Protein AF-0000000070368243 (afdb_homodimer)

Radius of gyration: 31.68 Å; Cα contacts (8 Å, |Δi|>4): 697; chains: 2; bounding box: 62×110×111 Å

Sequence (510 aa):
MSRQFDNSIQDQSQNYDNMNSLEDIDPSLQDGFQIVYDREVPLELRTIINNQQSQEVGSLESIKVKILIKPSQNQHPGGDLSDQAIKIEFTSETDLFFFYITIINYESFKQIKEDNKLKMEYGQFLQQLIKLFNQCYKEPHNFFGIFEMEEEGRANLKLIENMEYKFLEILSLDFVACEEDLVKQNVIYRYNILKAKMLFVQSRLEDISNLIKLKNPSLLVQIQKNTLSGNFSASTMRNSANQSKYNPNNSRFLKMSRQFDNSIQDQSQNYDNMNSLEDIDPSLQDGFQIVYDREVPLELRTIINNQQSQEVGSLESIKVKILIKPSQNQHPGGDLSDQAIKIEFTSETDLFFFYITIINYESFKQIKEDNKLKMEYGQFLQQLIKLFNQCYKEPHNFFGIFEMEEEGRANLKLIENMEYKFLEILSLDFVACEEDLVKQNVIYRYNILKAKMLFVQSRLEDISNLIKLKNPSLLVQIQKNTLSGNFSASTMRNSANQSKYNPNNSRFLK

Secondary structure (DSSP, 8-state):
-HHHHHHHHHHHHHHHHHHHHHHTT-GGGGGG-EEEEEEEEEEEEEEEETTEE-SS--EEEEEEEEEEEE--S---SS--GGG-EEEEEEE-SSSTT-EEEEEE-HHHHHHHHHHHT--S-HHHHHHHHHHHHHHHHH-TTTEEEEEEE-GGGEEEEEEEEE-SSSEEEEEEEEEEEPPHHHHHHHHHHHHHHHHHHHHHHHHHHHHHHHHHHHH-HHHHHHHHHHHHTTTGGGS--------------------/-HHHHHHHHHHHHHHHHHHHHHHTT-GGGGGG-EEEEEEEEEEEEEEEETTEE-SS--EEEEEEEEEEEE--S---SS--GGG-EEEEEEE-SSSTT-EEEEEE-HHHHHHHHHHHT--S-HHHHHHHHHHHHHHHHH-TTTEEEEEEE-GGGEEEEEEEEE-SSSEEEEEEEEEEEPPHHHHHHHHHHHHHHHHHHHHHHHHHHHHHHHHHHHH-HHHHHHHHHHHHTTTGGGTT--GGGG-------------

Structure (mmCIF, N/CA/C/O backbone):
data_AF-0000000070368243-model_v1
#
loop_
_entity.id
_entity.type
_entity.pdbx_description
1 polymer 'Alpha-1,3-mannosyl-glycoprotein beta-1, 2-N-acetylglucosaminyltransferase, putative'
#
loop_
_atom_site.group_PDB
_atom_site.id
_atom_site.type_symbol
_atom_site.label_atom_id
_atom_site.label_alt_id
_atom_site.label_comp_id
_atom_site.label_asym_id
_atom_site.label_entity_id
_atom_site.label_seq_id
_atom_site.pdbx_PDB_ins_code
_atom_site.Cartn_x
_atom_site.Cartn_y
_atom_site.Cartn_z
_atom_site.occupancy
_atom_site.B_iso_or_equiv
_atom_site.auth_seq_id
_atom_site.auth_comp_id
_atom_site.auth_asym_id
_atom_site.auth_atom_id
_atom_site.pdbx_PDB_model_num
ATOM 1 N N . MET A 1 1 ? 33.281 9.906 19.453 1 25.55 1 MET A N 1
ATOM 2 C CA . MET A 1 1 ? 33.375 9.484 18.062 1 25.55 1 MET A CA 1
ATOM 3 C C . MET A 1 1 ? 33 8.023 17.891 1 25.55 1 MET A C 1
ATOM 5 O O . MET A 1 1 ? 32.562 7.605 16.812 1 25.55 1 MET A O 1
ATOM 9 N N . SER A 1 2 ? 33.312 7.27 18.906 1 34.16 2 SER A N 1
ATOM 10 C CA . SER A 1 2 ? 33.156 5.82 18.969 1 34.16 2 SER A CA 1
ATOM 11 C C . SER A 1 2 ? 31.688 5.418 19.109 1 34.16 2 SER A C 1
ATOM 13 O O . SER A 1 2 ? 31.281 4.367 18.609 1 34.16 2 SER A O 1
ATOM 15 N N . ARG A 1 3 ? 30.922 6.219 19.922 1 37.91 3 ARG A N 1
ATOM 16 C CA . ARG A 1 3 ? 29.578 5.809 20.281 1 37.91 3 ARG A CA 1
ATOM 17 C C . ARG A 1 3 ? 28.609 5.988 19.109 1 37.91 3 ARG A C 1
ATOM 19 O O . ARG A 1 3 ? 27.562 5.34 19.047 1 37.91 3 ARG A O 1
ATOM 26 N N . GLN A 1 4 ? 28.859 6.988 18.297 1 34.78 4 GLN A N 1
ATOM 27 C CA . GLN A 1 4 ? 27.969 7.227 17.156 1 34.78 4 GLN A CA 1
ATOM 28 C C . GLN A 1 4 ? 28.125 6.133 16.109 1 34.78 4 GLN A C 1
ATOM 30 O O . GLN A 1 4 ? 27.172 5.797 15.398 1 34.78 4 GLN A O 1
ATOM 35 N N . PHE A 1 5 ? 29.312 5.562 15.922 1 37.16 5 PHE A N 1
ATOM 36 C CA . PHE A 1 5 ? 29.578 4.465 15.008 1 37.16 5 PHE A CA 1
ATOM 37 C C . PHE A 1 5 ? 28.859 3.197 15.453 1 37.16 5 PHE A C 1
ATOM 39 O O . PHE A 1 5 ? 28.375 2.424 14.625 1 37.16 5 PHE A O 1
ATOM 46 N N . ASP A 1 6 ? 28.797 2.973 16.703 1 41.53 6 ASP A N 1
ATOM 47 C CA . ASP A 1 6 ? 28.172 1.78 17.281 1 41.53 6 ASP A CA 1
ATOM 48 C C . ASP A 1 6 ? 26.672 1.779 17.031 1 41.53 6 ASP A C 1
ATOM 50 O O . ASP A 1 6 ? 26.078 0.732 16.766 1 41.53 6 ASP A O 1
ATOM 54 N N . ASN A 1 7 ? 26.078 2.941 17.016 1 43.78 7 ASN A N 1
ATOM 55 C CA . ASN A 1 7 ? 24.641 3.016 16.859 1 43.78 7 ASN A CA 1
ATOM 56 C C . ASN A 1 7 ? 24.219 2.852 15.398 1 43.78 7 ASN A C 1
ATOM 58 O O . ASN A 1 7 ? 23.125 2.367 15.109 1 43.78 7 ASN A O 1
ATOM 62 N N . SER A 1 8 ? 25.141 3.195 14.477 1 41.19 8 SER A N 1
ATOM 63 C CA . SER A 1 8 ? 24.844 3.051 13.055 1 41.19 8 SER A CA 1
ATOM 64 C C . SER A 1 8 ? 24.953 1.595 12.609 1 41.19 8 SER A C 1
ATOM 66 O O . SER A 1 8 ? 24.141 1.126 11.812 1 41.19 8 SER A O 1
ATOM 68 N N . ILE A 1 9 ? 25.938 0.902 13.133 1 40.47 9 ILE A N 1
ATOM 69 C CA . ILE A 1 9 ? 26.094 -0.517 12.836 1 40.47 9 ILE A CA 1
ATOM 70 C C . ILE A 1 9 ? 24.922 -1.302 13.438 1 40.47 9 ILE A C 1
ATOM 72 O O . ILE A 1 9 ? 24.391 -2.221 12.812 1 40.47 9 ILE A O 1
ATOM 76 N N . GLN A 1 10 ? 24.609 -0.965 14.609 1 39.75 10 GLN A N 1
ATOM 77 C CA . GLN A 1 10 ? 23.484 -1.639 15.266 1 39.75 10 GLN A CA 1
ATOM 78 C C . GLN A 1 10 ? 22.188 -1.401 14.508 1 39.75 10 GLN A C 1
ATOM 80 O O . GLN A 1 10 ? 21.359 -2.314 14.375 1 39.75 10 GLN A O 1
ATOM 85 N N . ASP A 1 11 ? 22.062 -0.259 13.898 1 43.12 11 ASP A N 1
ATOM 86 C CA . ASP A 1 11 ? 20.859 0.074 13.141 1 43.12 11 ASP A CA 1
ATOM 87 C C . ASP A 1 11 ? 20.844 -0.653 11.797 1 43.12 11 ASP A C 1
ATOM 89 O O . ASP A 1 11 ? 19.781 -1.122 11.359 1 43.12 11 ASP A O 1
ATOM 93 N N . GLN A 1 12 ? 21.969 -0.802 11.25 1 40.62 12 GLN A N 1
ATOM 94 C CA . GLN A 1 12 ? 22.062 -1.525 9.984 1 40.62 12 GLN A CA 1
ATOM 95 C C . GLN A 1 12 ? 21.734 -3.004 10.172 1 40.62 12 GLN A C 1
ATOM 97 O O . GLN A 1 12 ? 21.047 -3.6 9.344 1 40.62 12 GLN A O 1
ATOM 102 N N . SER A 1 13 ? 22.438 -3.643 11.039 1 41.81 13 SER A N 1
ATOM 103 C CA . SER A 1 13 ? 22.172 -5.039 11.367 1 41.81 13 SER A CA 1
ATOM 104 C C . SER A 1 13 ? 20.703 -5.242 11.734 1 41.81 13 SER A C 1
ATOM 106 O O . SER A 1 13 ? 20.094 -6.234 11.336 1 41.81 13 SER A O 1
ATOM 108 N N . GLN A 1 14 ? 20.203 -4.391 12.375 1 42.91 14 GLN A N 1
ATOM 109 C CA . GLN A 1 14 ? 18.797 -4.465 12.766 1 42.91 14 GLN A CA 1
ATOM 110 C C . GLN A 1 14 ? 17.875 -4.324 11.562 1 42.91 14 GLN A C 1
ATOM 112 O O . GLN A 1 14 ? 16.844 -4.977 11.492 1 42.91 14 GLN A O 1
ATOM 117 N N . ASN A 1 15 ? 18.375 -3.566 10.562 1 45.41 15 ASN A N 1
ATOM 118 C CA . ASN A 1 15 ? 17.531 -3.367 9.391 1 45.41 15 ASN A CA 1
ATOM 119 C C . ASN A 1 15 ? 17.5 -4.609 8.5 1 45.41 15 ASN A C 1
ATOM 121 O O . ASN A 1 15 ? 16.453 -4.969 7.961 1 45.41 15 ASN A O 1
ATOM 125 N N . TYR A 1 16 ? 18.672 -5.168 8.18 1 43.59 16 TYR A N 1
ATOM 126 C CA . TYR A 1 16 ? 18.672 -6.414 7.418 1 43.59 16 TYR A CA 1
ATOM 127 C C . TYR A 1 16 ? 17.969 -7.523 8.18 1 43.59 16 TYR A C 1
ATOM 129 O O . TYR A 1 16 ? 17.234 -8.32 7.586 1 43.59 16 TYR A O 1
ATOM 137 N N . ASP A 1 17 ? 18.297 -7.738 9.375 1 46.88 17 ASP A N 1
ATOM 138 C CA . ASP A 1 17 ? 17.578 -8.672 10.227 1 46.88 17 ASP A CA 1
ATOM 139 C C . ASP A 1 17 ? 16.078 -8.391 10.203 1 46.88 17 ASP A C 1
ATOM 141 O O . ASP A 1 17 ? 15.266 -9.32 10.25 1 46.88 17 ASP A O 1
ATOM 145 N N . ASN A 1 18 ? 15.773 -7.199 9.961 1 50.97 18 ASN A N 1
ATOM 146 C CA . ASN A 1 18 ? 14.375 -6.801 9.898 1 50.97 18 ASN A CA 1
ATOM 147 C C . ASN A 1 18 ? 13.727 -7.246 8.586 1 50.97 18 ASN A C 1
ATOM 149 O O . ASN A 1 18 ? 12.562 -7.66 8.57 1 50.97 18 ASN A O 1
ATOM 153 N N . MET A 1 19 ? 14.469 -7.16 7.477 1 51.19 19 MET A N 1
ATOM 154 C CA . MET A 1 19 ? 13.898 -7.648 6.227 1 51.19 19 MET A CA 1
ATOM 155 C C . MET A 1 19 ? 13.594 -9.141 6.312 1 51.19 19 MET A C 1
ATOM 157 O O . MET A 1 19 ? 12.523 -9.586 5.895 1 51.19 19 MET A O 1
ATOM 161 N N . ASN A 1 20 ? 14.688 -9.977 6.641 1 54.44 20 ASN A N 1
ATOM 162 C CA . ASN A 1 20 ? 14.453 -11.414 6.793 1 54.44 20 ASN A CA 1
ATOM 163 C C . ASN A 1 20 ? 13.289 -11.688 7.738 1 54.44 20 ASN A C 1
ATOM 165 O O . ASN A 1 20 ? 12.492 -12.594 7.496 1 54.44 20 ASN A O 1
ATOM 169 N N . SER A 1 21 ? 13.18 -10.82 8.758 1 60.41 21 SER A N 1
ATOM 170 C CA . SER A 1 21 ? 12.102 -10.984 9.734 1 60.41 21 SER A CA 1
ATOM 171 C C . SER A 1 21 ? 10.75 -10.617 9.133 1 60.41 21 SER A C 1
ATOM 173 O O . SER A 1 21 ? 9.734 -11.234 9.461 1 60.41 21 SER A O 1
ATOM 175 N N . LEU A 1 22 ? 10.82 -9.812 8.141 1 62.97 22 LEU A N 1
ATOM 176 C CA . LEU A 1 22 ? 9.555 -9.383 7.566 1 62.97 22 LEU A CA 1
ATOM 177 C C . LEU A 1 22 ? 8.977 -10.453 6.648 1 62.97 22 LEU A C 1
ATOM 179 O O . LEU A 1 22 ? 7.758 -10.578 6.527 1 62.97 22 LEU A O 1
ATOM 183 N N . GLU A 1 23 ? 9.836 -11.266 6.086 1 66.06 23 GLU A N 1
ATOM 184 C CA . GLU A 1 23 ? 9.336 -12.344 5.238 1 66.06 23 GLU A CA 1
ATOM 185 C C . GLU A 1 23 ? 8.57 -13.383 6.059 1 66.06 23 GLU A C 1
ATOM 187 O O . GLU A 1 23 ? 7.652 -14.031 5.551 1 66.06 23 GLU A O 1
ATOM 192 N N . ASP A 1 24 ? 8.984 -13.391 7.301 1 68.06 24 ASP A N 1
ATOM 193 C CA . ASP A 1 24 ? 8.312 -14.344 8.172 1 68.06 24 ASP A CA 1
ATOM 194 C C . ASP A 1 24 ? 6.898 -13.891 8.516 1 68.06 24 ASP A C 1
ATOM 196 O O . ASP A 1 24 ? 6.07 -14.688 8.953 1 68.06 24 ASP A O 1
ATOM 200 N N . ILE A 1 25 ? 6.598 -12.664 8.086 1 82.31 25 ILE A N 1
ATOM 201 C CA . ILE A 1 25 ? 5.289 -12.117 8.43 1 82.31 25 ILE A CA 1
ATOM 202 C C . ILE A 1 25 ? 4.402 -12.078 7.184 1 82.31 25 ILE A C 1
ATOM 204 O O . ILE A 1 25 ? 3.328 -11.469 7.199 1 82.31 25 ILE A O 1
ATOM 208 N N . ASP A 1 26 ? 4.832 -12.852 6.172 1 91.31 26 ASP A N 1
ATOM 209 C CA . ASP A 1 26 ? 4.016 -12.953 4.969 1 91.31 26 ASP A CA 1
ATOM 210 C C . ASP A 1 26 ? 2.66 -13.586 5.273 1 91.31 26 ASP A C 1
ATOM 212 O O . ASP A 1 26 ? 2.596 -14.734 5.723 1 91.31 26 ASP A O 1
ATOM 216 N N . PRO A 1 27 ? 1.643 -12.828 5.016 1 93.12 27 PRO A N 1
ATOM 217 C CA . PRO A 1 27 ? 0.315 -13.367 5.324 1 93.12 27 PRO A CA 1
ATOM 218 C C . PRO A 1 27 ? 0.01 -14.656 4.566 1 93.12 27 PRO A C 1
ATOM 220 O O . PRO A 1 27 ? -0.815 -15.461 5.008 1 93.12 27 PRO A O 1
ATOM 223 N N . SER A 1 28 ? 0.644 -14.898 3.451 1 93.81 28 SER A N 1
ATOM 224 C CA . SER A 1 28 ? 0.42 -16.094 2.637 1 93.81 28 SER A CA 1
ATOM 225 C C . SER A 1 28 ? 0.83 -17.344 3.383 1 93.81 28 SER A C 1
ATOM 227 O O . SER A 1 28 ? 0.394 -18.453 3.035 1 93.81 28 SER A O 1
ATOM 229 N N . LEU A 1 29 ? 1.675 -17.234 4.371 1 93.38 29 LEU A N 1
ATOM 230 C CA . LEU A 1 29 ? 2.236 -18.375 5.074 1 93.38 29 LEU A CA 1
ATOM 231 C C . LEU A 1 29 ? 1.359 -18.766 6.258 1 93.38 29 LEU A C 1
ATOM 233 O O . LEU A 1 29 ? 1.618 -19.781 6.918 1 93.38 29 LEU A O 1
ATOM 237 N N . GLN A 1 30 ? 0.337 -17.969 6.41 1 87.62 30 GLN A N 1
ATOM 238 C CA . GLN A 1 30 ? -0.559 -18.266 7.527 1 87.62 30 GLN A CA 1
ATOM 239 C C . GLN A 1 30 ? -1.17 -19.656 7.391 1 87.62 30 GLN A C 1
ATOM 241 O O . GLN A 1 30 ? -1.283 -20.188 6.281 1 87.62 30 GLN A O 1
ATOM 246 N N . ASP A 1 31 ? -1.49 -20.344 8.43 1 86.62 31 ASP A N 1
ATOM 247 C CA . ASP A 1 31 ? -2.178 -21.625 8.492 1 86.62 31 ASP A CA 1
ATOM 248 C C . ASP A 1 31 ? -1.268 -22.766 8.031 1 86.62 31 ASP A C 1
ATOM 250 O O . ASP A 1 31 ? -1.739 -23.766 7.488 1 86.62 31 ASP A O 1
ATOM 254 N N . GLY A 1 32 ? 0.027 -22.562 8.008 1 87.69 32 GLY A N 1
ATOM 255 C CA . GLY A 1 32 ? 0.972 -23.656 7.773 1 87.69 32 GLY A CA 1
ATOM 256 C C . GLY A 1 32 ? 1.366 -23.781 6.312 1 87.69 32 GLY A C 1
ATOM 257 O O . GLY A 1 32 ? 2.023 -24.766 5.934 1 87.69 32 GLY A O 1
ATOM 258 N N . PHE A 1 33 ? 1.016 -22.875 5.504 1 93.25 33 PHE A N 1
ATOM 259 C CA . PHE A 1 33 ? 1.385 -22.922 4.094 1 93.25 33 PHE A CA 1
ATOM 260 C C . PHE A 1 33 ? 2.859 -22.594 3.906 1 93.25 33 PHE A C 1
ATOM 262 O O . PHE A 1 33 ? 3.418 -21.781 4.656 1 93.25 33 PHE A O 1
ATOM 269 N N . GLN A 1 34 ? 3.424 -23.281 2.945 1 94.12 34 GLN A N 1
ATOM 270 C CA . GLN A 1 34 ? 4.801 -23.016 2.541 1 94.12 34 GLN A CA 1
ATOM 271 C C . GLN A 1 34 ? 4.879 -22.656 1.057 1 94.12 34 GLN A C 1
ATOM 273 O O . GLN A 1 34 ? 4.227 -23.297 0.228 1 94.12 34 GLN A O 1
ATOM 278 N N . ILE A 1 35 ? 5.664 -21.719 0.804 1 96.44 35 ILE A N 1
ATOM 279 C CA . ILE A 1 35 ? 5.797 -21.281 -0.583 1 96.44 35 ILE A CA 1
ATOM 280 C C . ILE A 1 35 ? 6.715 -22.25 -1.338 1 96.44 35 ILE A C 1
ATOM 282 O O . ILE A 1 35 ? 7.828 -22.531 -0.891 1 96.44 35 ILE A O 1
ATOM 286 N N . VAL A 1 36 ? 6.266 -22.688 -2.5 1 97.06 36 VAL A N 1
ATOM 287 C CA . VAL A 1 36 ? 7.09 -23.609 -3.273 1 97.06 36 VAL A CA 1
ATOM 288 C C . VAL A 1 36 ? 7.363 -23.016 -4.656 1 97.06 36 VAL A C 1
ATOM 290 O O . VAL A 1 36 ? 8.188 -23.547 -5.41 1 97.06 36 VAL A O 1
ATOM 293 N N . TYR A 1 37 ? 6.668 -22.031 -5.004 1 98.06 37 TYR A N 1
ATOM 294 C CA . TYR A 1 37 ? 6.828 -21.312 -6.266 1 98.06 37 TYR A CA 1
ATOM 295 C C . TYR A 1 37 ? 6.516 -19.828 -6.094 1 98.06 37 TYR A C 1
ATOM 297 O O . TYR A 1 37 ? 5.555 -19.469 -5.406 1 98.06 37 TYR A O 1
ATOM 305 N N . ASP A 1 38 ? 7.293 -18.891 -6.582 1 97.62 38 ASP A N 1
ATOM 306 C CA . ASP A 1 38 ? 7.133 -17.453 -6.434 1 97.62 38 ASP A CA 1
ATOM 307 C C . ASP A 1 38 ? 7.805 -16.703 -7.586 1 97.62 38 ASP A C 1
ATOM 309 O O . ASP A 1 38 ? 9.008 -16.453 -7.555 1 97.62 38 ASP A O 1
ATOM 313 N N . ARG A 1 39 ? 6.957 -16.359 -8.633 1 97.5 39 ARG A N 1
ATOM 314 C CA . ARG A 1 39 ? 7.508 -15.695 -9.812 1 97.5 39 ARG A CA 1
ATOM 315 C C . ARG A 1 39 ? 6.461 -14.805 -10.477 1 97.5 39 ARG A C 1
ATOM 317 O O . ARG A 1 39 ? 5.262 -15.055 -10.352 1 97.5 39 ARG A O 1
ATOM 324 N N . GLU A 1 40 ? 6.996 -13.836 -11.148 1 97.69 40 GLU A N 1
ATOM 325 C CA . GLU A 1 40 ? 6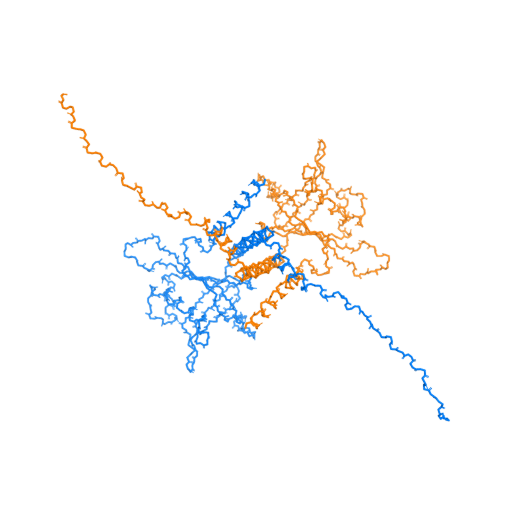.125 -13.055 -12.023 1 97.69 40 GLU A CA 1
ATOM 326 C C . GLU A 1 40 ? 5.91 -13.766 -13.359 1 97.69 40 GLU A C 1
ATOM 328 O O . GLU A 1 40 ? 6.871 -14.188 -14.008 1 97.69 40 GLU A O 1
ATOM 333 N N . VAL A 1 41 ? 4.699 -13.922 -13.766 1 98.38 41 VAL A N 1
ATOM 334 C CA . VAL A 1 41 ? 4.336 -14.602 -15.008 1 98.38 41 VAL A CA 1
ATOM 335 C C . VAL A 1 41 ? 3.445 -13.688 -15.844 1 98.38 41 VAL A C 1
ATOM 337 O O . VAL A 1 41 ? 2.508 -13.078 -15.328 1 98.38 41 VAL A O 1
ATOM 340 N N . PRO A 1 42 ? 3.762 -13.555 -17.141 1 97.75 42 PRO A N 1
ATOM 341 C CA . PRO A 1 42 ? 2.863 -12.773 -18 1 97.75 42 PRO A CA 1
ATOM 342 C C . PRO A 1 42 ? 1.524 -13.461 -18.234 1 97.75 42 PRO A C 1
ATOM 344 O O . PRO A 1 42 ? 1.49 -14.633 -18.625 1 97.75 42 PRO A O 1
ATOM 347 N N . LEU A 1 43 ? 0.438 -12.789 -17.969 1 97.94 43 LEU A N 1
ATOM 348 C CA . LEU A 1 43 ? -0.913 -13.281 -18.219 1 97.94 43 LEU A CA 1
ATOM 349 C C . LEU A 1 43 ? -1.742 -12.234 -18.953 1 97.94 43 LEU A C 1
ATOM 351 O O . LEU A 1 43 ? -1.6 -11.039 -18.719 1 97.94 43 LEU A O 1
ATOM 355 N N . GLU A 1 44 ? -2.529 -12.734 -19.828 1 96.69 44 GLU A N 1
ATOM 356 C CA . GLU A 1 44 ? -3.52 -11.852 -20.453 1 96.69 44 GLU A CA 1
ATOM 357 C C . GLU A 1 44 ? -4.766 -11.727 -19.578 1 96.69 44 GLU A C 1
ATOM 359 O O . GLU A 1 44 ? -5.453 -12.719 -19.312 1 96.69 44 GLU A O 1
ATOM 364 N N . LEU A 1 45 ? -5.051 -10.523 -19.172 1 96.56 45 LEU A N 1
ATOM 365 C CA . LEU A 1 45 ? -6.219 -10.281 -18.344 1 96.56 45 LEU A CA 1
ATOM 366 C C . LEU A 1 45 ? -7.406 -9.828 -19.188 1 96.56 45 LEU A C 1
ATOM 368 O O . LEU A 1 45 ? -7.266 -8.953 -20.031 1 96.56 45 LEU A O 1
ATOM 372 N N . ARG A 1 46 ? -8.516 -10.453 -18.922 1 94.5 46 ARG A N 1
ATOM 373 C CA . ARG A 1 46 ? -9.766 -10.102 -19.594 1 94.5 46 ARG A CA 1
ATOM 374 C C . ARG A 1 46 ? -10.891 -9.898 -18.594 1 94.5 46 ARG A C 1
ATOM 376 O O . ARG A 1 46 ? -10.984 -10.625 -17.594 1 94.5 46 ARG A O 1
ATOM 383 N N . THR A 1 47 ? -11.664 -8.852 -18.859 1 91.31 47 THR A N 1
ATOM 384 C CA . THR A 1 47 ? -12.836 -8.625 -18.016 1 91.31 47 THR A CA 1
ATOM 385 C C . THR A 1 47 ? -14.109 -9.07 -18.734 1 91.31 47 THR A C 1
ATOM 387 O O . THR A 1 47 ? -14.328 -8.727 -19.891 1 91.31 47 THR A O 1
ATOM 390 N N . ILE A 1 48 ? -14.828 -9.867 -18.047 1 84.69 48 ILE A N 1
ATOM 391 C CA . ILE A 1 48 ? -16.078 -10.359 -18.609 1 84.69 48 ILE A CA 1
ATOM 392 C C . ILE A 1 48 ? -17.266 -9.656 -17.938 1 84.69 48 ILE A C 1
ATOM 394 O O . ILE A 1 48 ? -17.422 -9.719 -16.719 1 84.69 48 ILE A O 1
ATOM 398 N N . ILE A 1 49 ? -17.906 -8.867 -18.719 1 76.88 49 ILE A N 1
ATOM 399 C CA . ILE A 1 49 ? -19.094 -8.18 -18.203 1 76.88 49 ILE A CA 1
ATOM 400 C C . ILE A 1 49 ? -20.344 -8.82 -18.797 1 76.88 49 ILE A C 1
ATOM 402 O O . ILE A 1 49 ? -20.469 -8.961 -20.016 1 76.88 49 ILE A O 1
ATOM 406 N N . ASN A 1 50 ? -21.297 -9.07 -17.953 1 73 50 ASN A N 1
ATOM 407 C CA . ASN A 1 50 ? -22.562 -9.664 -18.359 1 73 50 ASN A CA 1
ATOM 408 C C . ASN A 1 50 ? -22.344 -10.883 -19.266 1 73 50 ASN A C 1
ATOM 410 O O . ASN A 1 50 ? -22.969 -10.992 -20.312 1 73 50 ASN A O 1
ATOM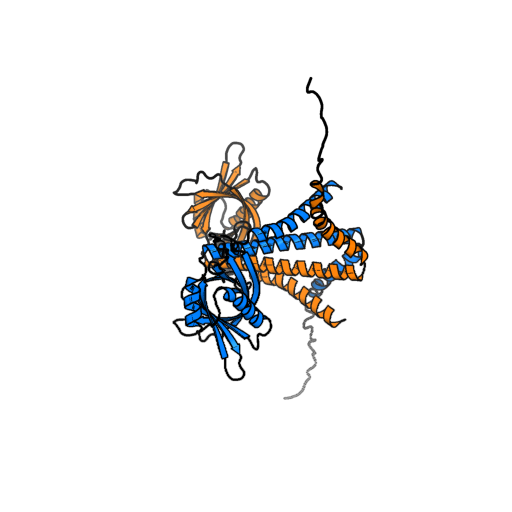 414 N N . ASN A 1 51 ? -21.484 -11.664 -18.875 1 68.31 51 ASN A N 1
ATOM 415 C CA . ASN A 1 51 ? -21.156 -12.93 -19.531 1 68.31 51 ASN A CA 1
ATOM 416 C C . ASN A 1 51 ? -20.594 -12.703 -20.938 1 68.31 51 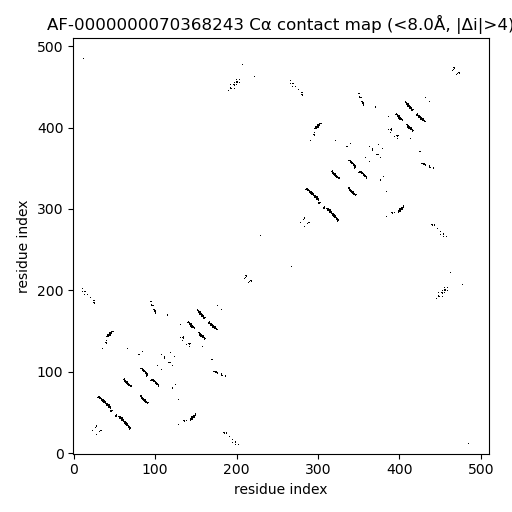ASN A C 1
ATOM 418 O O . ASN A 1 51 ? -20.641 -13.602 -21.781 1 68.31 51 ASN A O 1
ATOM 422 N N . GLN A 1 52 ? -20.5 -11.484 -21.25 1 68.31 52 GLN A N 1
ATOM 423 C CA . GLN A 1 52 ? -19.859 -11.148 -22.516 1 68.31 52 GLN A CA 1
ATOM 424 C C . GLN A 1 52 ? -18.484 -10.531 -22.281 1 68.31 52 GLN A C 1
ATOM 426 O O . GLN A 1 52 ? -18.281 -9.773 -21.328 1 68.31 52 GLN A O 1
ATOM 431 N N . GLN A 1 53 ? -17.594 -11.234 -22.984 1 64.88 53 GLN A N 1
ATOM 432 C CA . GLN A 1 53 ? -16.266 -10.641 -22.906 1 64.88 53 GLN A CA 1
ATOM 433 C C . GLN A 1 53 ? -16.297 -9.164 -23.297 1 64.88 53 GLN A C 1
ATOM 435 O O . GLN A 1 53 ? -16.938 -8.789 -24.281 1 64.88 53 GLN A O 1
ATOM 440 N N . SER A 1 54 ? -15.844 -8.375 -22.281 1 61.81 54 SER A N 1
ATOM 441 C CA . SER A 1 54 ? -15.82 -6.945 -22.594 1 61.81 54 SER A CA 1
ATOM 442 C C . SER A 1 54 ? -15.023 -6.668 -23.859 1 61.81 54 SER A C 1
ATOM 444 O O . SER A 1 54 ? -14.094 -7.398 -24.188 1 61.81 54 SER A O 1
ATOM 446 N N . GLN A 1 55 ? -15.586 -5.969 -24.812 1 56.06 55 GLN A N 1
ATOM 447 C CA . GLN A 1 55 ? -14.945 -5.539 -26.047 1 56.06 55 GLN A CA 1
ATOM 448 C C . GLN A 1 55 ? -13.523 -5.051 -25.797 1 56.06 55 GLN A C 1
ATOM 450 O O . GLN A 1 55 ? -12.742 -4.867 -26.719 1 56.06 55 GLN A O 1
ATOM 455 N N . GLU A 1 56 ? -13.234 -4.922 -24.5 1 59.66 56 GLU A N 1
ATOM 456 C CA . GLU A 1 56 ? -11.914 -4.367 -24.234 1 59.66 56 GLU A CA 1
ATOM 457 C C . GLU A 1 56 ? -10.828 -5.422 -24.438 1 59.66 56 GLU A C 1
ATOM 459 O O . GLU A 1 56 ? -11 -6.578 -24.047 1 59.66 56 GLU A O 1
ATOM 464 N N . VAL A 1 57 ? -9.953 -5.191 -25.328 1 66.19 57 VAL A N 1
ATOM 465 C CA . VAL A 1 57 ? -8.766 -5.98 -25.641 1 66.19 57 VAL A CA 1
ATOM 466 C C . VAL A 1 57 ? -8.047 -6.363 -24.344 1 66.19 57 VAL A C 1
ATOM 468 O O . VAL A 1 57 ? -7.926 -5.547 -23.438 1 66.19 57 VAL A O 1
ATOM 471 N N . GLY A 1 58 ? -7.914 -7.629 -24.078 1 82.81 58 GLY A N 1
ATOM 472 C CA . GLY A 1 58 ? -7.117 -8.109 -22.953 1 82.81 58 GLY A CA 1
ATOM 473 C C . GLY A 1 58 ? -5.797 -7.379 -22.812 1 82.81 58 GLY A C 1
ATOM 474 O O . GLY A 1 58 ? -5.316 -6.75 -23.75 1 82.81 58 GLY A O 1
ATOM 475 N N . SER A 1 59 ? -5.398 -7.188 -21.609 1 90.62 59 SER A N 1
ATOM 476 C CA . SER A 1 59 ? -4.105 -6.566 -21.328 1 90.62 59 SER A CA 1
ATOM 477 C C . SER A 1 59 ? -3.105 -7.59 -20.797 1 90.62 59 SER A C 1
ATOM 479 O O . SER A 1 59 ? -3.439 -8.406 -19.938 1 90.62 59 SER A O 1
ATOM 481 N N . LEU A 1 60 ? -1.969 -7.629 -21.516 1 94.62 60 LEU A N 1
ATOM 482 C CA . LEU A 1 60 ? -0.884 -8.453 -21 1 94.62 60 LEU A CA 1
ATOM 483 C C . LEU A 1 60 ? -0.246 -7.82 -19.781 1 94.62 60 LEU A C 1
ATOM 485 O O . LEU A 1 60 ? 0.219 -6.68 -19.828 1 94.62 60 LEU A O 1
ATOM 489 N N . GLU A 1 61 ? -0.298 -8.547 -18.656 1 96.06 61 GLU A N 1
ATOM 490 C CA . GLU A 1 61 ? 0.216 -8.023 -17.391 1 96.06 61 GLU A CA 1
ATOM 491 C C . GLU A 1 61 ? 1.175 -9.016 -16.734 1 96.06 61 GLU A C 1
ATOM 493 O O . GLU A 1 61 ? 1.036 -10.227 -16.906 1 96.06 61 GLU A O 1
ATOM 498 N N . SER A 1 62 ? 2.148 -8.445 -16.094 1 97.25 62 SER A N 1
ATOM 499 C CA . SER A 1 62 ? 3.008 -9.266 -15.242 1 97.25 62 SER A CA 1
ATOM 500 C C . SER A 1 62 ? 2.354 -9.547 -13.898 1 97.25 62 SER A C 1
ATOM 502 O O . SER A 1 62 ? 2.154 -8.633 -13.094 1 97.25 62 SER A O 1
ATOM 504 N N . ILE A 1 63 ? 2.014 -10.781 -13.625 1 98.38 63 ILE A N 1
ATOM 505 C CA . ILE A 1 63 ? 1.312 -11.18 -12.406 1 98.38 63 ILE A CA 1
ATOM 506 C C . ILE A 1 63 ? 2.248 -11.984 -11.508 1 98.38 63 ILE A C 1
ATOM 508 O O . ILE A 1 63 ? 2.951 -12.883 -11.977 1 98.38 63 ILE A O 1
ATOM 512 N N . LYS A 1 64 ? 2.295 -11.633 -10.211 1 98.44 64 LYS A N 1
ATOM 513 C CA . LYS A 1 64 ? 3.016 -12.445 -9.234 1 98.44 64 LYS A CA 1
ATOM 514 C C . LYS A 1 64 ? 2.236 -13.711 -8.891 1 98.44 64 LYS A C 1
ATOM 516 O O . LYS A 1 64 ? 1.125 -13.641 -8.367 1 98.44 64 LYS A O 1
ATOM 521 N N . VAL A 1 65 ? 2.818 -14.828 -9.219 1 98.75 65 VAL A N 1
ATOM 522 C CA . VAL A 1 65 ? 2.213 -16.125 -8.953 1 98.75 65 VAL A CA 1
ATOM 523 C C . VAL A 1 65 ? 2.939 -16.812 -7.801 1 98.75 65 VAL A C 1
ATOM 525 O O . VAL A 1 65 ? 4.141 -17.078 -7.887 1 98.75 65 VAL A O 1
ATOM 528 N N . LYS A 1 66 ? 2.164 -17.047 -6.715 1 98.38 66 LYS A N 1
ATOM 529 C CA . LYS A 1 66 ? 2.682 -17.859 -5.621 1 98.38 66 LYS A CA 1
ATOM 530 C C . LYS A 1 66 ? 1.927 -19.188 -5.516 1 98.38 66 LYS A C 1
ATOM 532 O O . LYS A 1 66 ? 0.696 -19.203 -5.574 1 98.38 66 LYS A O 1
ATOM 537 N N . ILE A 1 67 ? 2.664 -20.25 -5.492 1 98.62 67 ILE A N 1
ATOM 538 C CA . ILE A 1 67 ? 2.08 -21.547 -5.184 1 98.62 67 ILE A CA 1
ATOM 539 C C . ILE A 1 67 ? 2.545 -22 -3.801 1 98.62 67 ILE A C 1
ATOM 541 O O . ILE A 1 67 ? 3.744 -22.016 -3.516 1 98.62 67 ILE A O 1
ATOM 545 N N . LEU A 1 68 ? 1.603 -22.297 -2.955 1 97.56 68 LEU A N 1
ATOM 546 C CA . LEU A 1 68 ? 1.876 -22.719 -1.581 1 97.56 68 LEU A CA 1
ATOM 547 C C . LEU A 1 68 ? 1.274 -24.078 -1.294 1 97.56 68 LEU A C 1
ATOM 549 O O . LEU A 1 68 ? 0.278 -24.469 -1.908 1 97.56 68 LEU A O 1
ATOM 553 N N . ILE A 1 69 ? 1.891 -24.781 -0.377 1 96.38 69 ILE A N 1
ATOM 554 C CA . ILE A 1 69 ? 1.381 -26.094 0.014 1 96.38 69 ILE A CA 1
ATOM 555 C C . ILE A 1 69 ? 1.249 -26.172 1.534 1 96.38 69 ILE A C 1
ATOM 557 O O . ILE A 1 69 ? 1.983 -25.484 2.26 1 96.38 69 ILE A O 1
ATOM 561 N N . LYS A 1 70 ? 0.21 -26.812 1.974 1 92.94 70 LYS A N 1
ATOM 562 C CA . LYS A 1 70 ? 0.013 -27.125 3.387 1 92.94 70 LYS A CA 1
ATOM 563 C C . LYS A 1 70 ? 0.03 -28.641 3.627 1 92.94 70 LYS A C 1
ATOM 565 O O . LYS A 1 70 ? -0.789 -29.375 3.068 1 92.94 70 LYS A O 1
ATOM 570 N N . PRO A 1 71 ? 1.068 -29.078 4.418 1 81 71 PRO A N 1
ATOM 571 C CA . PRO A 1 71 ? 1.138 -30.516 4.699 1 81 71 PRO A CA 1
ATOM 572 C C . PRO A 1 71 ? -0.04 -31 5.535 1 81 71 PRO A C 1
ATOM 574 O O . PRO A 1 71 ? -0.618 -30.234 6.309 1 81 71 PRO A O 1
ATOM 577 N N . SER A 1 72 ? -0.618 -32.125 5.227 1 72.81 72 SER A N 1
ATOM 578 C CA . SER A 1 72 ? -1.724 -32.719 5.973 1 72.81 72 SER A CA 1
ATOM 579 C C . SER A 1 72 ? -1.333 -33 7.422 1 72.81 72 SER A C 1
ATOM 581 O O . SER A 1 72 ? -0.181 -33.312 7.707 1 72.81 72 SER A O 1
ATOM 583 N N . GLN A 1 73 ? -2.074 -32.438 8.391 1 61.94 73 GLN A N 1
ATOM 584 C CA . GLN A 1 73 ? -1.835 -32.75 9.797 1 61.94 73 GLN A CA 1
ATOM 585 C C . GLN A 1 73 ? -1.811 -34.25 10.039 1 61.94 73 GLN A C 1
ATOM 587 O O . GLN A 1 73 ? -1.123 -34.719 10.945 1 61.94 73 GLN A O 1
ATOM 592 N N . ASN A 1 74 ? -2.68 -34.969 9.516 1 56.22 74 ASN A N 1
ATOM 593 C CA . ASN A 1 74 ? -2.801 -36.375 9.828 1 56.22 74 ASN A CA 1
ATOM 594 C C . ASN A 1 74 ? -1.808 -37.219 9.031 1 56.22 74 ASN A C 1
ATOM 596 O O . ASN A 1 74 ? -2.023 -37.469 7.848 1 56.22 74 ASN A O 1
ATOM 600 N N . GLN A 1 75 ? -0.508 -37.031 9.383 1 50.03 75 GLN A N 1
ATOM 601 C CA . GLN A 1 75 ? 0.543 -37.844 8.773 1 50.03 75 GLN A CA 1
ATOM 602 C C . GLN A 1 75 ? 0.208 -39.312 8.844 1 50.03 75 GLN A C 1
ATOM 604 O O . GLN A 1 75 ? 0.406 -39.969 9.883 1 50.03 75 GLN A O 1
ATOM 609 N N . HIS A 1 76 ? -0.867 -39.844 8.484 1 46.97 76 HIS A N 1
ATOM 610 C CA . HIS A 1 76 ? -0.72 -41.312 8.445 1 46.97 76 HIS A CA 1
ATOM 611 C C . HIS A 1 76 ? 0.553 -41.719 7.711 1 46.97 76 HIS A C 1
ATOM 613 O O . HIS A 1 76 ? 1.018 -41 6.824 1 46.97 76 HIS A O 1
ATOM 619 N N . PRO A 1 77 ? 1.473 -42.562 8.312 1 47.16 77 PRO A N 1
ATOM 620 C CA . PRO A 1 77 ? 2.768 -43 7.797 1 47.16 77 PRO A CA 1
ATOM 621 C C . PRO A 1 77 ? 2.83 -43 6.273 1 47.16 77 PRO A C 1
ATOM 623 O O . PRO A 1 77 ? 3.92 -43 5.695 1 47.16 77 PRO A O 1
ATOM 626 N N . GLY A 1 78 ? 1.913 -43.75 5.574 1 45.31 78 GLY A N 1
ATOM 627 C CA . GLY A 1 78 ? 1.946 -43.812 4.121 1 45.31 78 GLY A CA 1
ATOM 628 C C . GLY A 1 78 ? 1.703 -42.469 3.463 1 45.31 78 GLY A C 1
ATOM 629 O O . GLY A 1 78 ? 0.592 -41.938 3.514 1 45.31 78 GLY A O 1
ATOM 630 N N . GLY A 1 79 ? 2.506 -41.438 3.566 1 48.34 79 GLY A N 1
ATOM 631 C CA . GLY A 1 79 ? 2.717 -40.031 3.154 1 48.34 79 GLY A CA 1
ATOM 632 C C . GLY A 1 79 ? 1.824 -39.625 2 1 48.34 79 GLY A C 1
ATOM 633 O O . GLY A 1 79 ? 2.281 -39.531 0.859 1 48.34 79 GLY A O 1
ATOM 634 N N . ASP A 1 80 ? 0.651 -40.062 1.948 1 50.66 80 ASP A N 1
ATOM 635 C CA . ASP A 1 80 ? -0.123 -39.875 0.724 1 50.66 80 ASP A CA 1
ATOM 636 C C . ASP A 1 80 ? -0.274 -38.375 0.385 1 50.66 80 ASP A C 1
ATOM 638 O O . ASP A 1 80 ? -0.753 -37.594 1.207 1 50.66 80 ASP A O 1
ATOM 642 N N . LEU A 1 81 ? 0.659 -37.781 -0.346 1 56.69 81 LEU A N 1
ATOM 643 C CA . LEU A 1 81 ? 0.562 -36.531 -1.071 1 56.69 81 LEU A CA 1
ATOM 644 C C . LEU A 1 81 ? -0.895 -36.156 -1.33 1 56.69 81 LEU A C 1
ATOM 646 O O . LEU A 1 81 ? -1.19 -35.031 -1.755 1 56.69 81 LEU A O 1
ATOM 650 N N . SER A 1 82 ? -1.768 -37.219 -0.951 1 59.72 82 SER A N 1
ATOM 651 C CA . SER A 1 82 ? -3.191 -37.094 -1.246 1 59.72 82 SER A CA 1
ATOM 652 C C . SER A 1 82 ? -3.854 -36.062 -0.337 1 59.72 82 SER A C 1
ATOM 654 O O . SER A 1 82 ? -4.949 -35.594 -0.631 1 59.72 82 SER A O 1
ATOM 656 N N . ASP A 1 83 ? -3.078 -35.594 0.708 1 70.31 83 ASP A N 1
ATOM 657 C CA . ASP A 1 83 ? -3.822 -34.75 1.622 1 70.31 83 ASP A CA 1
ATOM 658 C C . ASP A 1 83 ? -3.252 -33.344 1.634 1 70.31 83 ASP A C 1
ATOM 660 O O . ASP A 1 83 ? -3.635 -32.5 2.467 1 70.31 83 ASP A O 1
ATOM 664 N N . GLN A 1 84 ? -2.416 -33.125 0.743 1 87.81 84 GLN A N 1
ATOM 665 C CA . GLN A 1 84 ? -1.811 -31.797 0.724 1 87.81 84 GLN A CA 1
ATOM 666 C C . GLN A 1 84 ? -2.678 -30.812 -0.049 1 87.81 84 GLN A C 1
ATOM 668 O O . GLN A 1 84 ? -3.186 -31.141 -1.126 1 87.81 84 GLN A O 1
ATOM 673 N N . ALA A 1 85 ? -2.969 -29.672 0.63 1 93.88 85 ALA A N 1
ATOM 674 C CA . ALA A 1 85 ? -3.695 -28.625 -0.077 1 93.88 85 ALA A CA 1
ATOM 675 C C . ALA A 1 85 ? -2.738 -27.719 -0.855 1 93.88 85 ALA A C 1
ATOM 677 O O . ALA A 1 85 ? -1.644 -27.406 -0.38 1 93.88 85 ALA A O 1
ATOM 678 N N . ILE A 1 86 ? -3.082 -27.406 -2.074 1 96.81 86 ILE A N 1
ATOM 679 C CA . ILE A 1 86 ? -2.33 -26.484 -2.918 1 96.81 86 ILE A CA 1
ATOM 680 C C . ILE A 1 86 ? -3.062 -25.141 -3 1 96.81 86 ILE A C 1
ATOM 682 O O . ILE A 1 86 ? -4.258 -25.109 -3.297 1 96.81 86 ILE A O 1
ATOM 686 N N . LYS A 1 87 ? -2.373 -24.078 -2.668 1 97.75 87 LYS A N 1
ATOM 687 C CA . LYS A 1 87 ? -2.92 -22.734 -2.793 1 97.75 87 LYS A CA 1
ATOM 688 C C . LYS A 1 87 ? -2.156 -21.922 -3.838 1 97.75 87 LYS A C 1
ATOM 690 O O . LYS A 1 87 ? -0.923 -21.906 -3.834 1 97.75 87 LYS A O 1
ATOM 695 N N . ILE A 1 88 ? -2.867 -21.312 -4.758 1 98.75 88 ILE A N 1
ATOM 696 C CA . ILE A 1 88 ? -2.266 -20.438 -5.746 1 98.75 88 ILE A CA 1
ATOM 697 C C . ILE A 1 88 ? -2.738 -19 -5.508 1 98.75 88 ILE A C 1
ATOM 699 O O . ILE A 1 88 ? -3.938 -18.75 -5.363 1 98.75 88 ILE A O 1
ATOM 703 N N . GLU A 1 89 ? -1.807 -18.094 -5.426 1 98.62 89 GLU A N 1
ATOM 704 C CA . GLU A 1 89 ? -2.113 -16.672 -5.215 1 98.62 89 GLU A CA 1
ATOM 705 C C . GLU A 1 89 ? -1.651 -15.828 -6.398 1 98.62 89 GLU A C 1
ATOM 707 O O . GLU A 1 89 ? -0.523 -15.977 -6.871 1 98.62 89 GLU A O 1
ATOM 712 N N . PHE A 1 90 ? -2.561 -14.969 -6.867 1 98.69 90 PHE A N 1
ATOM 713 C CA . PHE A 1 90 ? -2.236 -13.977 -7.887 1 98.69 90 PHE A CA 1
ATOM 714 C C . PHE A 1 90 ? -2.271 -12.57 -7.305 1 98.69 90 PHE A C 1
ATOM 716 O O . PHE A 1 90 ? -3.279 -12.156 -6.73 1 98.69 90 PHE A O 1
ATOM 723 N N . THR A 1 91 ? -1.178 -11.867 -7.391 1 98.38 91 THR A N 1
ATOM 724 C CA . THR A 1 91 ? -1.118 -10.453 -7.027 1 98.38 91 THR A CA 1
ATOM 725 C C . THR A 1 91 ? -0.429 -9.648 -8.117 1 98.38 91 THR A C 1
ATOM 727 O O . THR A 1 91 ? 0.17 -10.211 -9.039 1 98.38 91 THR A O 1
ATOM 730 N N . SER A 1 92 ? -0.601 -8.344 -8.094 1 96.94 92 SER A N 1
ATOM 731 C CA . SER A 1 92 ? -0.036 -7.453 -9.102 1 96.94 92 SER A CA 1
ATOM 732 C C . SER A 1 92 ? 0.648 -6.25 -8.453 1 96.94 92 SER A C 1
ATOM 734 O O . SER A 1 92 ? 0.136 -5.684 -7.488 1 96.94 92 SER A O 1
ATOM 736 N N . GLU A 1 93 ? 1.767 -5.859 -8.992 1 92.38 93 GLU A N 1
ATOM 737 C CA . GLU A 1 93 ? 2.459 -4.66 -8.531 1 92.38 93 GLU A CA 1
ATOM 738 C C . GLU A 1 93 ? 1.834 -3.398 -9.117 1 92.38 93 GLU A C 1
ATOM 740 O O . GLU A 1 93 ? 2.01 -2.303 -8.586 1 92.38 93 GLU A O 1
ATOM 745 N N . THR A 1 94 ? 1.186 -3.551 -10.25 1 92.06 94 THR A N 1
ATOM 746 C CA . THR A 1 94 ? 0.591 -2.402 -10.922 1 92.06 94 THR A CA 1
ATOM 747 C C . THR A 1 94 ? -0.84 -2.176 -10.445 1 92.06 94 THR A C 1
ATOM 749 O O . THR A 1 94 ? -1.381 -1.077 -10.586 1 92.06 94 THR A O 1
ATOM 752 N N . ASP A 1 95 ? -1.475 -3.168 -9.961 1 94.88 95 ASP A N 1
ATOM 753 C CA . ASP A 1 95 ? -2.783 -3.096 -9.312 1 94.88 95 ASP A CA 1
ATOM 754 C C . ASP A 1 95 ? -2.727 -3.643 -7.891 1 94.88 95 ASP A C 1
ATOM 756 O O . ASP A 1 95 ? -2.963 -4.832 -7.664 1 94.88 95 ASP A O 1
ATOM 760 N N . LEU A 1 96 ? -2.525 -2.773 -6.996 1 96.31 96 LEU A N 1
ATOM 761 C CA . LEU A 1 96 ? -2.154 -3.109 -5.625 1 96.31 96 LEU A CA 1
ATOM 762 C C . LEU A 1 96 ? -3.238 -3.949 -4.957 1 96.31 96 LEU A C 1
ATOM 764 O O . LEU A 1 96 ? -2.947 -4.762 -4.078 1 96.31 96 LEU A O 1
ATOM 768 N N . PHE A 1 97 ? -4.488 -3.816 -5.383 1 97 97 PHE A N 1
ATOM 769 C CA . PHE A 1 97 ? -5.598 -4.473 -4.699 1 97 97 PHE A CA 1
ATOM 770 C C . PHE A 1 97 ? -6.043 -5.715 -5.461 1 97 97 PHE A C 1
ATOM 772 O O . PHE A 1 97 ? -7.055 -6.332 -5.117 1 97 97 PHE A O 1
ATOM 779 N N . PHE A 1 98 ? -5.367 -6.047 -6.551 1 97.25 98 PHE A N 1
ATOM 780 C CA . PHE A 1 98 ? -5.543 -7.285 -7.297 1 97.25 98 PHE A CA 1
ATOM 781 C C . PHE A 1 98 ? -5.055 -8.484 -6.488 1 97.25 98 PHE A C 1
ATOM 783 O O . PHE A 1 98 ? -3.857 -8.617 -6.234 1 97.25 98 PHE A O 1
ATOM 790 N N . PHE A 1 99 ? -6.027 -9.305 -6.012 1 98.31 99 PHE A N 1
ATOM 791 C CA . PHE A 1 99 ? -5.664 -10.453 -5.195 1 98.31 99 PHE A CA 1
ATOM 792 C C . PHE A 1 99 ? -6.668 -11.586 -5.383 1 98.31 99 PHE A C 1
ATOM 794 O O . PHE A 1 99 ? -7.801 -11.5 -4.91 1 98.31 99 PHE A O 1
ATOM 801 N N . TYR A 1 100 ? -6.258 -12.602 -6.141 1 98.62 100 TYR A N 1
ATOM 802 C CA . TYR A 1 100 ? -7.082 -13.773 -6.41 1 98.62 100 TYR A CA 1
ATOM 803 C C . TYR A 1 100 ? -6.406 -15.039 -5.906 1 98.62 100 TYR A C 1
ATOM 805 O O . TYR A 1 100 ? -5.176 -15.148 -5.93 1 98.62 100 TYR A O 1
ATOM 813 N N . ILE A 1 101 ? -7.227 -15.977 -5.461 1 98.5 101 ILE A N 1
ATOM 814 C CA . ILE A 1 101 ? -6.641 -17.219 -4.965 1 98.5 101 ILE A CA 1
ATOM 815 C C . ILE A 1 101 ? -7.477 -18.406 -5.43 1 98.5 101 ILE A C 1
ATOM 817 O O . ILE A 1 101 ? -8.641 -18.25 -5.797 1 98.5 101 ILE A O 1
ATOM 821 N N . THR A 1 102 ? -6.957 -19.531 -5.535 1 98.25 102 THR A N 1
ATOM 822 C CA . THR A 1 102 ? -7.633 -20.828 -5.613 1 98.25 102 THR A CA 1
ATOM 823 C C . THR A 1 102 ? -6.969 -21.828 -4.688 1 98.25 102 THR A C 1
ATOM 825 O O . THR A 1 102 ? -5.742 -21.844 -4.543 1 98.25 102 THR A O 1
ATOM 828 N N . ILE A 1 103 ? -7.758 -22.562 -3.988 1 96.81 103 ILE A N 1
ATOM 829 C CA . ILE A 1 103 ? -7.266 -23.641 -3.129 1 96.81 103 ILE A CA 1
ATOM 830 C C . ILE A 1 103 ? -7.734 -24.984 -3.666 1 96.81 103 ILE A C 1
ATOM 832 O O . ILE A 1 103 ? -8.93 -25.188 -3.902 1 96.81 103 ILE A O 1
ATOM 836 N N . ILE A 1 104 ? -6.824 -25.844 -3.84 1 96.88 104 ILE A N 1
ATOM 837 C CA . ILE A 1 104 ? -7.113 -27.141 -4.441 1 96.88 104 ILE A CA 1
ATOM 838 C C . ILE A 1 104 ? -6.723 -28.25 -3.473 1 96.88 104 ILE A C 1
ATOM 840 O O . ILE A 1 104 ? -5.578 -28.328 -3.023 1 96.88 104 ILE A O 1
ATOM 844 N N . ASN A 1 105 ? -7.672 -29.047 -3.094 1 92.88 105 ASN A N 1
ATOM 845 C CA . ASN A 1 105 ? -7.418 -30.281 -2.357 1 92.88 105 ASN A CA 1
ATOM 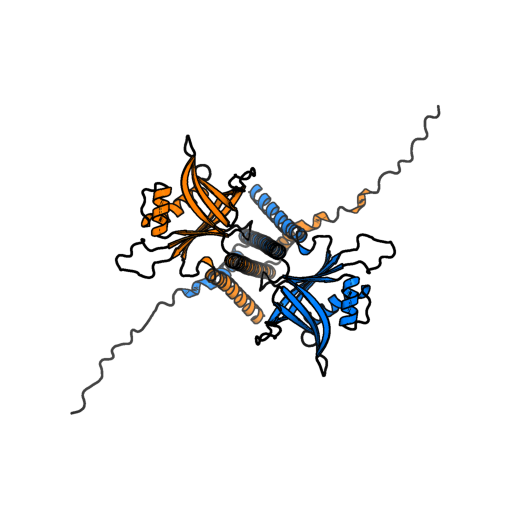846 C C . ASN A 1 105 ? -7.723 -31.516 -3.207 1 92.88 105 ASN A C 1
ATOM 848 O O . ASN A 1 105 ? -8.062 -31.391 -4.387 1 92.88 105 ASN A O 1
ATOM 852 N N . TYR A 1 106 ? -7.578 -32.656 -2.617 1 92.06 106 TYR A N 1
ATOM 853 C CA . TYR A 1 106 ? -7.789 -33.906 -3.354 1 92.06 106 TYR A CA 1
ATOM 854 C C . TYR A 1 106 ? -9.188 -33.969 -3.957 1 92.06 106 TYR A C 1
ATOM 856 O O . TYR A 1 106 ? -9.359 -34.312 -5.121 1 92.06 106 TYR A O 1
ATOM 864 N N . GLU A 1 107 ? -10.172 -33.562 -3.152 1 91.88 107 GLU A N 1
ATOM 865 C CA . GLU A 1 107 ? -11.562 -33.625 -3.594 1 91.88 107 GLU A CA 1
ATOM 866 C C . GLU A 1 107 ? -11.805 -32.656 -4.762 1 91.88 107 GLU A C 1
ATOM 868 O O . GLU A 1 107 ? -12.43 -33.031 -5.754 1 91.88 107 GLU A O 1
ATOM 873 N N . SER A 1 108 ? -11.32 -31.469 -4.633 1 94.5 108 SER A N 1
ATOM 874 C CA . SER A 1 108 ? -11.531 -30.5 -5.707 1 94.5 108 SER A CA 1
ATOM 875 C C . SER A 1 108 ? -10.719 -30.859 -6.945 1 94.5 108 SER A C 1
ATOM 877 O O . SER A 1 108 ? -11.133 -30.578 -8.07 1 94.5 108 SER A O 1
ATOM 879 N N . PHE A 1 109 ? -9.594 -31.547 -6.75 1 96 109 PHE A N 1
ATOM 880 C CA . PHE A 1 109 ? -8.773 -31.984 -7.871 1 96 109 PHE A CA 1
ATOM 881 C C . PHE A 1 109 ? -9.516 -33 -8.734 1 96 109 PHE A C 1
ATOM 883 O O . PHE A 1 109 ? -9.375 -33 -9.961 1 96 109 PHE A O 1
ATOM 890 N N . LYS A 1 110 ? -10.273 -33.812 -8.078 1 95 110 LYS A N 1
ATOM 891 C CA . LYS A 1 110 ? -11.039 -34.812 -8.836 1 95 110 LYS A CA 1
ATOM 892 C C . LYS A 1 110 ? -11.914 -34.156 -9.891 1 95 110 LYS A C 1
ATOM 894 O O . LYS A 1 110 ? -11.969 -34.594 -11.039 1 95 110 LYS A O 1
ATOM 899 N N . GLN A 1 111 ? -12.531 -33.094 -9.484 1 96.5 111 GLN A N 1
ATOM 900 C CA . GLN A 1 111 ? -13.375 -32.344 -10.414 1 96.5 111 GLN A CA 1
ATOM 901 C C . GLN A 1 111 ? -12.531 -31.688 -11.492 1 96.5 111 GLN A C 1
ATOM 903 O O . GLN A 1 111 ? -12.898 -31.703 -12.672 1 96.5 111 GLN A O 1
ATOM 908 N N . ILE A 1 112 ? -11.406 -31.109 -11.148 1 97.44 112 ILE A N 1
ATOM 909 C CA . ILE A 1 112 ? -10.5 -30.453 -12.078 1 97.44 112 ILE A CA 1
ATOM 910 C C . ILE A 1 112 ? -9.984 -31.469 -13.094 1 97.44 112 ILE A C 1
ATOM 912 O O . ILE A 1 112 ? -9.922 -31.172 -14.289 1 97.44 112 ILE A O 1
ATOM 916 N N . LYS A 1 113 ? -9.594 -32.625 -12.586 1 96.5 113 LYS A N 1
ATOM 917 C CA . LYS A 1 113 ? -9.086 -33.719 -13.422 1 96.5 113 LYS A CA 1
ATOM 918 C C . LYS A 1 113 ? -10.102 -34.094 -14.484 1 96.5 113 LYS A C 1
ATOM 920 O O . LYS A 1 113 ? -9.758 -34.25 -15.664 1 96.5 113 LYS A O 1
ATOM 925 N N . GLU A 1 114 ? -11.312 -34.281 -14.047 1 96.88 114 GLU A N 1
ATOM 926 C CA . GLU A 1 114 ? -12.391 -34.656 -14.961 1 96.88 114 GLU A CA 1
ATOM 927 C C . GLU A 1 114 ? -12.672 -33.531 -15.961 1 96.88 114 GLU A C 1
ATOM 929 O O . GLU A 1 114 ? -12.734 -33.781 -17.172 1 96.88 114 GLU A O 1
ATOM 934 N N . ASP A 1 115 ? -12.766 -32.281 -15.492 1 96.69 115 ASP A N 1
ATOM 935 C CA . ASP A 1 115 ? -13.125 -31.141 -16.312 1 96.69 115 ASP A CA 1
ATOM 936 C C . ASP A 1 115 ? -12.055 -30.859 -17.375 1 96.69 115 ASP A C 1
ATOM 938 O O . ASP A 1 115 ? -12.367 -30.422 -18.469 1 96.69 115 ASP A O 1
ATOM 942 N N . ASN A 1 116 ? -10.75 -31.109 -17.016 1 95.88 116 ASN A N 1
ATOM 943 C CA . ASN A 1 116 ? -9.641 -30.781 -17.906 1 95.88 116 ASN A CA 1
ATOM 944 C C . ASN A 1 116 ? -9.102 -32.031 -18.609 1 95.88 116 ASN A C 1
ATOM 946 O O . ASN A 1 116 ? -8.117 -31.953 -19.344 1 95.88 116 ASN A O 1
ATOM 950 N N . LYS A 1 117 ? -9.727 -33.281 -18.344 1 95.94 117 LYS A N 1
ATOM 951 C CA . LYS A 1 117 ? -9.344 -34.531 -18.953 1 95.94 117 LYS A CA 1
ATOM 952 C C . LYS A 1 117 ? -7.859 -34.844 -18.719 1 95.94 117 LYS A C 1
ATOM 954 O O . LYS A 1 117 ? -7.133 -35.156 -19.656 1 95.94 117 LYS A O 1
ATOM 959 N N . LEU A 1 118 ? -7.523 -34.562 -17.469 1 95.31 118 LEU A N 1
ATOM 960 C CA . LEU A 1 118 ? -6.133 -34.812 -17.109 1 95.31 118 LEU A CA 1
ATOM 961 C C . LEU A 1 118 ? -5.883 -36.281 -16.859 1 95.31 118 LEU A C 1
ATOM 963 O O . LEU A 1 118 ? -6.75 -37 -16.328 1 95.31 118 LEU A O 1
ATOM 967 N N . LYS A 1 119 ? -4.695 -36.75 -17.156 1 95.25 119 LYS A N 1
ATOM 968 C CA . LYS A 1 119 ? -4.332 -38.125 -16.938 1 95.25 119 LYS A CA 1
ATOM 969 C C . LYS A 1 119 ? -3.502 -38.281 -15.672 1 95.25 119 LYS A C 1
ATOM 971 O O . LYS A 1 119 ? -3.377 -39.406 -15.141 1 95.25 119 LYS A O 1
ATOM 976 N N . MET A 1 120 ? -3.109 -37.312 -15.148 1 93.62 120 MET A N 1
ATOM 977 C CA . MET A 1 120 ? -2.209 -37.344 -14 1 93.62 120 MET A CA 1
ATOM 978 C C . MET A 1 120 ? -2.99 -37.562 -12.703 1 93.62 120 MET A C 1
ATOM 980 O O . MET A 1 120 ? -4.203 -37.344 -12.664 1 93.62 120 MET A O 1
ATOM 984 N N . GLU A 1 121 ? -2.223 -37.969 -11.641 1 93.12 121 GLU A N 1
ATOM 985 C CA . GLU A 1 121 ? -2.768 -38.062 -10.297 1 93.12 121 GLU A CA 1
ATOM 986 C C . GLU A 1 121 ? -2.459 -36.844 -9.469 1 93.12 121 GLU A C 1
ATOM 988 O O . GLU A 1 121 ? -1.587 -36.031 -9.828 1 93.12 121 GLU A O 1
ATOM 993 N N . TYR A 1 122 ? -3.207 -36.688 -8.328 1 94.12 122 TYR A N 1
ATOM 994 C CA . TYR A 1 122 ? -3.086 -35.5 -7.484 1 94.12 122 TYR A CA 1
ATOM 995 C C . TYR A 1 122 ? -1.643 -35.312 -7.043 1 94.12 122 TYR A C 1
ATOM 997 O O . TYR A 1 122 ? -1.169 -34.156 -6.969 1 94.12 122 TYR A O 1
ATOM 1005 N N . GLY A 1 123 ? -0.965 -36.344 -6.82 1 91.5 123 GLY A N 1
ATOM 1006 C CA . GLY A 1 123 ? 0.413 -36.25 -6.367 1 91.5 123 GLY A CA 1
ATOM 1007 C C . GLY A 1 123 ? 1.337 -35.594 -7.379 1 91.5 123 GLY A C 1
ATOM 1008 O O . GLY A 1 123 ? 2.414 -35.125 -7.023 1 91.5 123 GLY A O 1
ATOM 1009 N N . GLN A 1 124 ? 0.974 -35.594 -8.656 1 94.19 124 GLN A N 1
ATOM 1010 C CA . GLN A 1 124 ? 1.788 -35.031 -9.727 1 94.19 124 GLN A CA 1
ATOM 1011 C C . GLN A 1 124 ? 1.322 -33.625 -10.086 1 94.19 124 GLN A C 1
ATOM 1013 O O . GLN A 1 124 ? 1.988 -32.938 -10.844 1 94.19 124 GLN A O 1
ATOM 1018 N N . PHE A 1 125 ? 0.254 -33.25 -9.516 1 96.31 125 PHE A N 1
ATOM 1019 C CA . PHE A 1 125 ? -0.429 -32.031 -9.969 1 96.31 125 PHE A CA 1
ATOM 1020 C C . PHE A 1 125 ? 0.403 -30.797 -9.664 1 96.31 125 PHE A C 1
ATOM 1022 O O . PHE A 1 125 ? 0.525 -29.906 -10.5 1 96.31 125 PHE A O 1
ATOM 1029 N N . LEU A 1 126 ? 0.964 -30.734 -8.477 1 96.19 126 LEU A N 1
ATOM 1030 C CA . LEU A 1 126 ? 1.782 -29.594 -8.07 1 96.19 126 LEU A CA 1
ATOM 1031 C C . LEU A 1 126 ? 2.918 -29.375 -9.062 1 96.19 126 LEU A C 1
ATOM 1033 O O . LEU A 1 126 ? 3.117 -28.25 -9.539 1 96.19 126 LEU A O 1
ATOM 1037 N N . GLN A 1 127 ? 3.623 -30.406 -9.344 1 96.75 127 GLN A N 1
ATOM 1038 C CA . GLN A 1 127 ? 4.754 -30.297 -10.266 1 96.75 127 GLN A CA 1
ATOM 1039 C C . GLN A 1 127 ? 4.301 -29.859 -11.648 1 96.75 127 GLN A C 1
ATOM 1041 O O . GLN A 1 127 ? 4.996 -29.078 -12.32 1 96.75 127 GLN A O 1
ATOM 1046 N N . GLN A 1 128 ? 3.221 -30.391 -12.055 1 96.62 128 GLN A N 1
ATOM 1047 C CA . GLN A 1 128 ? 2.672 -30 -13.352 1 96.62 128 GLN A CA 1
ATOM 1048 C C . GLN A 1 128 ? 2.318 -28.516 -13.383 1 96.62 128 GLN A C 1
ATOM 1050 O O . GLN A 1 128 ? 2.564 -27.844 -14.383 1 96.62 128 GLN A O 1
ATOM 1055 N N . LEU A 1 129 ? 1.723 -28.016 -12.32 1 97.81 129 LEU A N 1
ATOM 1056 C CA . LEU A 1 129 ? 1.379 -26.609 -12.211 1 97.81 129 LEU A CA 1
ATOM 1057 C C . LEU A 1 129 ? 2.617 -25.734 -12.375 1 97.81 129 LEU A C 1
ATOM 1059 O O . LEU A 1 129 ? 2.617 -24.781 -13.172 1 97.81 129 LEU A O 1
ATOM 1063 N N . ILE A 1 130 ? 3.613 -26.031 -11.625 1 98.62 130 ILE A N 1
ATOM 1064 C CA . ILE A 1 130 ? 4.859 -25.281 -11.648 1 98.62 130 ILE A CA 1
ATOM 1065 C C . ILE A 1 130 ? 5.441 -25.281 -13.055 1 98.62 130 ILE A C 1
ATOM 1067 O O . ILE A 1 130 ? 5.879 -24.25 -13.562 1 98.62 130 ILE A O 1
ATOM 1071 N N . LYS A 1 131 ? 5.426 -26.453 -13.664 1 98.06 131 LYS A N 1
ATOM 1072 C CA . LYS A 1 131 ? 5.934 -26.594 -15.023 1 98.06 131 LYS A CA 1
ATOM 1073 C C . LYS A 1 131 ? 5.176 -25.688 -15.992 1 98.06 131 LYS A C 1
ATOM 1075 O O . LYS A 1 131 ? 5.785 -25 -16.812 1 98.06 131 LYS A O 1
ATOM 1080 N N . LEU A 1 132 ? 3.891 -25.688 -15.93 1 98.12 132 LEU A N 1
ATOM 1081 C CA . LEU A 1 132 ? 3.051 -24.891 -16.828 1 98.12 132 LEU A CA 1
ATOM 1082 C C . LEU A 1 132 ? 3.316 -23.406 -16.641 1 98.12 132 LEU A C 1
ATOM 1084 O O . LEU A 1 132 ? 3.463 -22.672 -17.625 1 98.12 132 LEU A O 1
ATOM 1088 N N . PHE A 1 133 ? 3.418 -22.953 -15.422 1 98.56 133 PHE A N 1
ATOM 1089 C CA . PHE A 1 133 ? 3.688 -21.531 -15.172 1 98.56 133 PHE A CA 1
ATOM 1090 C C . PHE A 1 133 ? 5.082 -21.156 -15.664 1 98.56 133 PHE A C 1
ATOM 1092 O O . PHE A 1 133 ? 5.277 -20.078 -16.219 1 98.56 133 PHE A O 1
ATOM 1099 N N . ASN A 1 134 ? 5.992 -22.031 -15.477 1 98.44 134 ASN A N 1
ATOM 1100 C CA . ASN A 1 134 ? 7.34 -21.781 -15.977 1 98.44 134 ASN A CA 1
ATOM 1101 C C . ASN A 1 134 ? 7.367 -21.688 -17.5 1 98.44 134 ASN A C 1
ATOM 1103 O O . ASN A 1 134 ? 8.102 -20.875 -18.062 1 98.44 134 ASN A O 1
ATOM 1107 N N . GLN A 1 135 ? 6.637 -22.531 -18.109 1 97.94 135 GLN A N 1
ATOM 1108 C CA . GLN A 1 135 ? 6.562 -22.484 -19.562 1 97.94 135 GLN A CA 1
ATOM 1109 C C . GLN A 1 135 ? 5.969 -21.172 -20.047 1 97.94 135 GLN A C 1
ATOM 1111 O O . GLN A 1 135 ? 6.461 -20.578 -21.016 1 97.94 135 GLN A O 1
ATOM 1116 N N . CYS A 1 136 ? 4.949 -20.672 -19.406 1 97.81 136 CYS A N 1
ATOM 1117 C CA . CYS A 1 136 ? 4.363 -19.391 -19.75 1 97.81 136 CYS A CA 1
ATOM 1118 C C . CYS A 1 136 ? 5.387 -18.266 -19.609 1 97.81 136 CYS A C 1
ATOM 1120 O O . CYS A 1 136 ? 5.387 -17.312 -20.375 1 97.81 136 CYS A O 1
ATOM 1122 N N . TYR A 1 137 ? 6.207 -18.406 -18.656 1 97.31 137 TYR A N 1
ATOM 1123 C CA . TYR A 1 137 ? 7.23 -17.406 -18.344 1 97.31 137 TYR A CA 1
ATOM 1124 C C . TYR A 1 137 ? 8.367 -17.469 -19.359 1 97.31 137 TYR A C 1
ATOM 1126 O O . TYR A 1 137 ? 8.781 -16.438 -19.906 1 97.31 137 TYR A O 1
ATOM 1134 N N . LYS A 1 138 ? 8.797 -18.641 -19.703 1 97.12 138 LYS A N 1
ATOM 1135 C CA . LYS A 1 138 ? 10.016 -18.828 -20.5 1 97.12 138 LYS A CA 1
ATOM 1136 C C . LYS A 1 138 ? 9.711 -18.828 -21.984 1 97.12 138 LYS A C 1
ATOM 1138 O O . LYS A 1 138 ? 10.531 -18.391 -22.797 1 97.12 138 LYS A O 1
ATOM 1143 N N . GLU A 1 139 ? 8.531 -19.359 -22.312 1 97.06 139 GLU A N 1
ATOM 1144 C CA . GLU A 1 139 ? 8.156 -19.531 -23.719 1 97.06 139 GLU A CA 1
ATOM 1145 C C . GLU A 1 139 ? 6.785 -18.938 -24 1 97.06 139 GLU A C 1
ATOM 1147 O O . GLU A 1 139 ? 5.883 -19.625 -24.469 1 97.06 139 GLU A O 1
ATOM 1152 N N . PRO A 1 140 ? 6.664 -17.625 -23.891 1 93.62 140 PRO A N 1
ATOM 1153 C CA . PRO A 1 140 ? 5.344 -17 -24 1 93.62 140 PRO A CA 1
ATOM 1154 C C . PRO A 1 140 ? 4.727 -17.156 -25.391 1 93.62 140 PRO A C 1
ATOM 1156 O O . PRO A 1 140 ? 3.51 -17 -25.547 1 93.62 140 PRO A O 1
ATOM 1159 N N . HIS A 1 141 ? 5.477 -17.469 -26.406 1 94.19 141 HIS A N 1
ATOM 1160 C CA . HIS A 1 141 ? 4.938 -17.641 -27.75 1 94.19 141 HIS A CA 1
ATOM 1161 C C . HIS A 1 141 ? 4.289 -19.016 -27.906 1 94.19 141 HIS A C 1
ATOM 1163 O O . HIS A 1 141 ? 3.426 -19.203 -28.766 1 94.19 141 HIS A O 1
ATOM 1169 N N . ASN A 1 142 ? 4.758 -19.969 -27.109 1 97.19 142 ASN A N 1
ATOM 1170 C CA . ASN A 1 142 ? 4.258 -21.344 -27.188 1 97.19 142 ASN A CA 1
ATOM 1171 C C . ASN A 1 142 ? 3.203 -21.609 -26.125 1 97.19 142 ASN A C 1
ATOM 1173 O O . ASN A 1 142 ? 2.281 -22.391 -26.344 1 97.19 142 ASN A O 1
ATOM 1177 N N . PHE A 1 143 ? 3.426 -21 -24.984 1 97.69 143 PHE A N 1
ATOM 1178 C CA . PHE A 1 143 ? 2.523 -21.172 -23.844 1 97.69 143 PHE A CA 1
ATOM 1179 C C . PHE A 1 143 ? 2.107 -19.812 -23.281 1 97.69 143 PHE A C 1
ATOM 1181 O O . PHE A 1 143 ? 2.947 -18.938 -23.094 1 97.69 143 PHE A O 1
ATOM 1188 N N . PHE A 1 144 ? 0.828 -19.609 -23.094 1 97 144 PHE A N 1
ATOM 1189 C CA . PHE A 1 144 ? 0.404 -18.359 -22.484 1 97 144 PHE A CA 1
ATOM 1190 C C . PHE A 1 144 ? -0.856 -18.562 -21.641 1 97 144 PHE A C 1
ATOM 1192 O O . PHE A 1 144 ? -1.534 -19.594 -21.781 1 97 144 PHE A O 1
ATOM 1199 N N . GLY A 1 145 ? -1.101 -17.703 -20.688 1 97.88 145 GLY A N 1
ATOM 1200 C CA . GLY A 1 145 ? -2.256 -17.781 -19.812 1 97.88 145 GLY A CA 1
ATOM 1201 C C . GLY A 1 145 ? -3.25 -16.656 -20.031 1 97.88 145 GLY A C 1
ATOM 1202 O O . GLY A 1 145 ? -2.857 -15.516 -20.312 1 97.88 145 GLY A O 1
ATOM 1203 N N . ILE A 1 146 ? -4.527 -17 -19.953 1 97.19 146 ILE A N 1
ATOM 1204 C CA . ILE A 1 146 ? -5.609 -16.016 -20 1 97.19 146 ILE A CA 1
ATOM 1205 C C . ILE A 1 146 ? -6.375 -16.031 -18.688 1 97.19 146 ILE A C 1
ATOM 1207 O O . ILE A 1 146 ? -6.836 -17.078 -18.234 1 97.19 146 ILE A O 1
ATOM 1211 N N . PHE A 1 147 ? -6.441 -14.922 -18.078 1 97.94 147 PHE A N 1
ATOM 1212 C CA . PHE A 1 147 ? -7.184 -14.766 -16.828 1 97.94 147 PHE A CA 1
ATOM 1213 C C . PHE A 1 147 ? -8.438 -13.93 -17.047 1 97.94 147 PHE A C 1
ATOM 1215 O O . PHE A 1 147 ? -8.359 -12.719 -17.234 1 97.94 147 PHE A O 1
ATOM 1222 N N . GLU A 1 148 ? -9.508 -14.617 -16.953 1 96.38 148 GLU A N 1
ATOM 1223 C CA . GLU A 1 148 ? -10.797 -13.969 -17.203 1 96.38 148 GLU A CA 1
ATOM 1224 C C . GLU A 1 148 ? -11.5 -13.609 -15.898 1 96.38 148 GLU A C 1
ATOM 1226 O O . GLU A 1 148 ? -11.961 -14.492 -15.172 1 96.38 148 GLU A O 1
ATOM 1231 N N . MET A 1 149 ? -11.625 -12.344 -15.703 1 96 149 MET A N 1
ATOM 1232 C CA . MET A 1 149 ? -12.234 -11.852 -14.469 1 96 149 MET A CA 1
ATOM 1233 C C . MET A 1 149 ? -13.695 -11.492 -14.688 1 96 149 MET A C 1
ATOM 1235 O O . MET A 1 149 ? -14.031 -10.773 -15.633 1 96 149 MET A O 1
ATOM 1239 N N . GLU A 1 150 ? -14.492 -12.078 -13.867 1 92.81 150 GLU A N 1
ATOM 1240 C CA . GLU A 1 150 ? -15.922 -11.82 -13.945 1 92.81 150 GLU A CA 1
ATOM 1241 C C . GLU A 1 150 ? -16.359 -10.82 -12.883 1 92.81 150 GLU A C 1
ATOM 1243 O O . GLU A 1 150 ? -15.555 -10.391 -12.055 1 92.81 150 GLU A O 1
ATOM 1248 N N . GLU A 1 151 ? -17.656 -10.594 -13.031 1 84.5 151 GLU A N 1
ATOM 1249 C CA . GLU A 1 151 ? -18.234 -9.703 -12.023 1 84.5 151 GLU A CA 1
ATOM 1250 C C . GLU A 1 151 ? -18.359 -10.406 -10.68 1 84.5 151 GLU A C 1
ATOM 1252 O O . GLU A 1 151 ? -18.328 -11.641 -10.609 1 84.5 151 GLU A O 1
ATOM 1257 N N . GLU A 1 152 ? -18.281 -9.859 -9.5 1 85.94 152 GLU A N 1
ATOM 1258 C CA . GLU A 1 152 ? -18.5 -10.352 -8.141 1 85.94 152 GLU A CA 1
ATOM 1259 C C . GLU A 1 152 ? -17.281 -11.078 -7.609 1 85.94 152 GLU A C 1
ATOM 1261 O O . GLU A 1 152 ? -17.391 -11.914 -6.707 1 85.94 152 GLU A O 1
ATOM 1266 N N . GLY A 1 153 ? -16.219 -11.094 -8.359 1 92.81 153 GLY A N 1
ATOM 1267 C CA . GLY A 1 153 ? -14.984 -11.57 -7.766 1 92.81 153 GLY A CA 1
ATOM 1268 C C . GLY A 1 153 ? -14.586 -12.953 -8.25 1 92.81 153 GLY A C 1
ATOM 1269 O O . GLY A 1 153 ? -13.555 -13.484 -7.828 1 92.81 153 GLY A O 1
ATOM 1270 N N . ARG A 1 154 ? -15.398 -13.633 -9.18 1 96.38 154 ARG A N 1
ATOM 1271 C CA . ARG A 1 154 ? -15.023 -14.906 -9.781 1 96.38 154 ARG A CA 1
ATOM 1272 C C . ARG A 1 154 ? -14.086 -14.695 -10.969 1 96.38 154 ARG A C 1
ATOM 1274 O O . ARG A 1 154 ? -14.18 -13.688 -11.664 1 96.38 154 ARG A O 1
ATOM 1281 N N . ALA A 1 155 ? -13.172 -15.648 -11.156 1 97.56 155 ALA A N 1
ATOM 1282 C CA . ALA A 1 155 ? -12.258 -15.586 -12.289 1 97.56 155 ALA A CA 1
ATOM 1283 C C . ALA A 1 155 ? -11.82 -16.984 -12.727 1 97.56 155 ALA A C 1
ATOM 1285 O O . ALA A 1 155 ? -11.984 -17.953 -11.977 1 97.56 155 ALA A O 1
ATOM 1286 N N . ASN A 1 156 ? -11.406 -17.031 -13.977 1 97.69 156 ASN A N 1
ATOM 1287 C CA . ASN A 1 156 ? -10.945 -18.297 -14.523 1 97.69 156 ASN A CA 1
ATOM 1288 C C . ASN A 1 156 ? -9.602 -18.141 -15.234 1 97.69 156 ASN A C 1
ATOM 1290 O O . ASN A 1 156 ? -9.406 -17.203 -16 1 97.69 156 ASN A O 1
ATOM 1294 N N . LEU A 1 157 ? -8.727 -18.984 -14.883 1 98.56 157 LEU A N 1
ATOM 1295 C CA . LEU A 1 157 ? -7.43 -19.047 -15.555 1 98.56 157 LEU A CA 1
ATOM 1296 C C . LEU A 1 157 ? -7.398 -20.156 -16.578 1 98.56 157 LEU A C 1
ATOM 1298 O O . LEU A 1 157 ? -7.695 -21.312 -16.266 1 98.56 157 LEU A O 1
ATOM 1302 N N . LYS A 1 158 ? -7.016 -19.781 -17.781 1 98.06 158 LYS A N 1
ATOM 1303 C CA . LYS A 1 158 ? -6.77 -20.781 -18.828 1 98.06 158 LYS A CA 1
ATOM 1304 C C . LYS A 1 158 ? -5.301 -20.797 -19.234 1 98.06 158 LYS A C 1
ATOM 1306 O O . LYS A 1 158 ? -4.746 -19.766 -19.609 1 98.06 158 LYS A O 1
ATOM 1311 N N . LEU A 1 159 ? -4.676 -21.891 -19.094 1 98.44 159 LEU A N 1
ATOM 1312 C CA . LEU A 1 159 ? -3.33 -22.078 -19.625 1 98.44 159 LEU A CA 1
ATOM 1313 C C . LEU A 1 159 ? -3.379 -22.781 -20.984 1 98.44 159 LEU A C 1
ATOM 1315 O O . LEU A 1 159 ? -3.93 -23.875 -21.094 1 98.44 159 LEU A O 1
ATOM 1319 N N . ILE A 1 160 ? -2.734 -22.109 -21.953 1 98.06 160 ILE A N 1
ATOM 1320 C CA . ILE A 1 160 ? -2.949 -22.5 -23.344 1 98.06 160 ILE A CA 1
ATOM 1321 C C . ILE A 1 160 ? -1.61 -22.828 -24 1 98.06 160 ILE A C 1
ATOM 1323 O O . ILE A 1 160 ? -0.623 -22.109 -23.797 1 98.06 160 ILE A O 1
ATOM 1327 N N . GLU A 1 161 ? -1.544 -23.859 -24.703 1 97.31 161 GLU A N 1
ATOM 1328 C CA . GLU A 1 161 ? -0.419 -24.188 -25.578 1 97.31 161 GLU A CA 1
ATOM 1329 C C . GLU A 1 161 ? -0.725 -23.812 -27.031 1 97.31 161 GLU A C 1
ATOM 1331 O O . GLU A 1 161 ? -1.778 -24.172 -27.562 1 97.31 161 GLU A O 1
ATOM 1336 N N . ASN A 1 162 ? 0.114 -23.062 -27.531 1 96 162 ASN A N 1
ATOM 1337 C CA . ASN A 1 162 ? 0.03 -22.719 -28.953 1 96 162 ASN A CA 1
ATOM 1338 C C . ASN A 1 162 ? 0.581 -23.844 -29.828 1 96 162 ASN A C 1
ATOM 1340 O O . ASN A 1 162 ? 1.791 -23.922 -30.031 1 96 162 ASN A O 1
ATOM 1344 N N . MET A 1 163 ? -0.353 -24.625 -30.344 1 91.38 163 MET A N 1
ATOM 1345 C CA . MET A 1 163 ? 0.052 -25.688 -31.25 1 91.38 163 MET A CA 1
ATOM 1346 C C . MET A 1 163 ? 0.152 -25.172 -32.688 1 91.38 163 MET A C 1
ATOM 1348 O O . MET A 1 163 ? -0.222 -24.031 -32.969 1 91.38 163 MET A O 1
ATOM 1352 N N . GLU A 1 164 ? 0.792 -25.953 -33.531 1 91 164 GLU A N 1
ATOM 1353 C CA . GLU A 1 164 ? 0.993 -25.562 -34.938 1 91 164 GLU A CA 1
ATOM 1354 C C . GLU A 1 164 ? -0.315 -25.109 -35.562 1 91 164 GLU A C 1
ATOM 1356 O O . GLU A 1 164 ? -0.341 -24.125 -36.312 1 91 164 GLU A O 1
ATOM 1361 N N . TYR A 1 165 ? -1.435 -25.75 -35.219 1 93.31 165 TYR A N 1
ATOM 1362 C CA . TYR A 1 165 ? -2.654 -25.5 -35.969 1 93.31 165 TYR A CA 1
ATOM 1363 C C . TYR A 1 165 ? -3.773 -25.016 -35.062 1 93.31 165 TYR A C 1
ATOM 1365 O O . TYR A 1 165 ? -4.852 -24.641 -35.531 1 93.31 165 TYR A O 1
ATOM 1373 N N . LYS A 1 166 ? -3.582 -24.953 -33.75 1 95.25 166 LYS A N 1
ATOM 1374 C CA . LYS A 1 166 ? -4.66 -24.516 -32.844 1 95.25 166 LYS A CA 1
ATOM 1375 C C . LYS A 1 166 ? -4.137 -24.172 -31.469 1 95.25 166 LYS A C 1
ATOM 1377 O O . LYS A 1 166 ? -3.035 -24.594 -31.094 1 95.25 166 LYS A O 1
ATOM 1382 N N . PHE A 1 167 ? -4.992 -23.422 -30.719 1 94.06 167 PHE A N 1
ATOM 1383 C CA . PHE A 1 167 ? -4.746 -23.203 -29.297 1 94.06 167 PHE A CA 1
ATOM 1384 C C . PHE A 1 167 ? -5.352 -24.328 -28.453 1 94.06 167 PHE A C 1
ATOM 1386 O O . PHE A 1 167 ? -6.547 -24.609 -28.562 1 94.06 167 PHE A O 1
ATOM 1393 N N . LEU A 1 168 ? -4.484 -24.984 -27.766 1 96.69 168 LEU A N 1
ATOM 1394 C CA . LEU A 1 168 ? -4.949 -26.062 -26.891 1 96.69 168 LEU A CA 1
ATOM 1395 C C . LEU A 1 168 ? -4.992 -25.594 -25.438 1 96.69 168 LEU A C 1
ATOM 1397 O O . LEU A 1 168 ? -3.969 -25.203 -24.875 1 96.69 168 LEU A O 1
ATOM 1401 N N . GLU A 1 169 ? -6.184 -25.609 -24.859 1 97.12 169 GLU A N 1
ATOM 1402 C CA . GLU A 1 169 ? -6.32 -25.344 -23.438 1 97.12 169 GLU A CA 1
ATOM 1403 C C . GLU A 1 169 ? -5.848 -26.516 -22.594 1 97.12 169 GLU A C 1
ATOM 1405 O O . GLU A 1 169 ? -6.473 -27.578 -22.609 1 97.12 169 GLU A O 1
ATOM 1410 N N . ILE A 1 170 ? -4.801 -26.375 -21.906 1 97.06 170 ILE A N 1
ATOM 1411 C CA . ILE A 1 170 ? -4.18 -27.438 -21.109 1 97.06 170 ILE A CA 1
ATOM 1412 C C . ILE A 1 170 ? -4.871 -27.547 -19.766 1 97.06 170 ILE A C 1
ATOM 1414 O O . ILE A 1 170 ? -5.145 -28.656 -19.281 1 97.06 170 ILE A O 1
ATOM 1418 N N . LEU A 1 171 ? -5.152 -26.438 -19.188 1 97.81 171 LEU A N 1
ATOM 1419 C CA . LEU A 1 171 ? -5.672 -26.391 -17.828 1 97.81 171 LEU A CA 1
ATOM 1420 C C . LEU A 1 171 ? -6.574 -25.172 -17.625 1 97.81 171 LEU A C 1
ATOM 1422 O O . LEU A 1 171 ? -6.246 -24.078 -18.094 1 97.81 171 LEU A O 1
ATOM 1426 N N . SER A 1 172 ? -7.629 -25.438 -17.016 1 98.31 172 SER A N 1
ATOM 1427 C CA . SER A 1 172 ? -8.547 -24.375 -16.594 1 98.31 172 SER A CA 1
ATOM 1428 C C . SER A 1 172 ? -8.82 -24.422 -15.102 1 98.31 172 SER A C 1
ATOM 1430 O O . SER A 1 172 ? -9.211 -25.469 -14.57 1 98.31 172 SER A O 1
ATOM 1432 N N . LEU A 1 173 ? -8.578 -23.297 -14.391 1 98.5 173 LEU A N 1
ATOM 1433 C CA . LEU A 1 173 ? -8.758 -23.25 -12.938 1 98.5 173 LEU A CA 1
ATOM 1434 C C . LEU A 1 173 ? -9.609 -22.062 -12.539 1 98.5 173 LEU A C 1
ATOM 1436 O O . LEU A 1 173 ? -9.398 -20.938 -13.023 1 98.5 173 LEU A O 1
ATOM 1440 N N . ASP A 1 174 ? -10.5 -22.281 -11.57 1 98 174 ASP A N 1
ATOM 1441 C CA . ASP A 1 174 ? -11.32 -21.203 -11.047 1 98 174 ASP A CA 1
ATOM 1442 C C . ASP A 1 174 ? -10.625 -20.484 -9.891 1 98 174 ASP A C 1
ATOM 1444 O O . ASP A 1 174 ? -10 -21.125 -9.047 1 98 174 ASP A O 1
ATOM 1448 N N . PHE A 1 175 ? -10.711 -19.234 -9.914 1 98.56 175 PHE A N 1
ATOM 1449 C CA . PHE A 1 175 ? -10.188 -18.375 -8.859 1 98.56 175 PHE A CA 1
ATOM 1450 C C . PHE A 1 175 ? -11.297 -17.531 -8.25 1 98.56 175 PHE A C 1
ATOM 1452 O O . PHE A 1 175 ? -12.375 -17.406 -8.836 1 98.56 175 PHE A O 1
ATOM 1459 N N . VAL A 1 176 ? -11.031 -17.047 -7.082 1 98.31 176 VAL A N 1
ATOM 1460 C CA . VAL A 1 176 ? -11.93 -16.094 -6.438 1 98.31 176 VAL A CA 1
ATOM 1461 C C . VAL A 1 176 ? -11.133 -14.906 -5.902 1 98.31 176 VAL A C 1
ATOM 1463 O O . VAL A 1 176 ? -10.016 -15.078 -5.414 1 98.31 176 VAL A O 1
ATOM 1466 N N . ALA A 1 177 ? -11.695 -13.75 -6.031 1 98 177 ALA A N 1
ATOM 1467 C CA . ALA A 1 177 ? -11.086 -12.57 -5.418 1 98 177 ALA A CA 1
ATOM 1468 C C . ALA A 1 177 ? -11.086 -12.688 -3.896 1 98 177 ALA A C 1
ATOM 1470 O O . ALA A 1 177 ? -12.07 -13.125 -3.299 1 98 177 ALA A O 1
ATOM 1471 N N . CYS A 1 178 ? -9.977 -12.32 -3.303 1 97.44 178 CYS A N 1
ATOM 1472 C CA . CYS A 1 178 ? -9.891 -12.375 -1.847 1 97.44 178 CYS A CA 1
ATOM 1473 C C . CYS A 1 178 ? -10.781 -11.312 -1.212 1 97.44 178 CYS A C 1
ATOM 1475 O O . CYS A 1 178 ? -11.07 -10.289 -1.834 1 97.44 178 CYS A O 1
ATOM 1477 N N . GLU A 1 179 ? -11.219 -11.664 -0.007 1 95.06 179 GLU A N 1
ATOM 1478 C CA . GLU A 1 179 ? -12.008 -10.711 0.757 1 95.06 179 GLU A CA 1
ATOM 1479 C C . GLU A 1 179 ? -11.188 -9.469 1.104 1 95.06 179 GLU A C 1
ATOM 1481 O O . GLU A 1 179 ? -9.961 -9.523 1.14 1 95.06 179 GLU A O 1
ATOM 1486 N N . GLU A 1 180 ? -11.875 -8.43 1.427 1 93.62 180 GLU A N 1
ATOM 1487 C CA . GLU A 1 180 ? -11.273 -7.121 1.66 1 93.62 180 GLU A CA 1
ATOM 1488 C C . GLU A 1 180 ? -10.211 -7.188 2.754 1 93.62 180 GLU A C 1
ATOM 1490 O O . GLU A 1 180 ? -9.133 -6.609 2.611 1 93.62 180 GLU A O 1
ATOM 1495 N N . ASP A 1 181 ? -10.5 -7.871 3.812 1 94.19 181 ASP A N 1
ATOM 1496 C CA . ASP A 1 181 ? -9.57 -7.941 4.934 1 94.19 181 ASP A CA 1
ATOM 1497 C C . ASP A 1 181 ? -8.258 -8.602 4.516 1 94.19 181 ASP A C 1
ATOM 1499 O O . ASP A 1 181 ? -7.176 -8.156 4.898 1 94.19 181 ASP A O 1
ATOM 1503 N N . LEU A 1 182 ? -8.344 -9.648 3.76 1 94.88 182 LEU A N 1
ATOM 1504 C CA . LEU A 1 182 ? -7.156 -10.344 3.287 1 94.88 182 LEU A CA 1
ATOM 1505 C C . LEU A 1 182 ? -6.371 -9.484 2.305 1 94.88 182 LEU A C 1
ATOM 1507 O O . LEU A 1 182 ? -5.137 -9.469 2.328 1 94.88 182 LEU A O 1
ATOM 1511 N N . VAL A 1 183 ? -7.109 -8.797 1.456 1 96.94 183 VAL A N 1
ATOM 1512 C CA . VAL A 1 183 ? -6.477 -7.887 0.505 1 96.94 183 VAL A CA 1
ATOM 1513 C C . VAL A 1 183 ? -5.703 -6.809 1.258 1 96.94 183 VAL A C 1
ATOM 1515 O O . VAL A 1 183 ? -4.539 -6.535 0.947 1 96.94 183 VAL A O 1
ATOM 1518 N N . LYS A 1 184 ? -6.328 -6.215 2.262 1 95.88 184 LYS A N 1
ATOM 1519 C CA . LYS A 1 184 ? -5.688 -5.164 3.053 1 95.88 184 LYS A CA 1
ATOM 1520 C C . LYS A 1 184 ? -4.422 -5.684 3.734 1 95.88 184 LYS A C 1
ATOM 1522 O O . LYS A 1 184 ? -3.389 -5.016 3.725 1 95.88 184 LYS A O 1
ATOM 1527 N N . GLN A 1 185 ? -4.523 -6.863 4.238 1 95.56 185 GLN A N 1
ATOM 1528 C CA . GLN A 1 185 ? -3.369 -7.469 4.891 1 95.56 185 GLN A CA 1
ATOM 1529 C C . GLN A 1 185 ? -2.213 -7.652 3.912 1 95.56 185 GLN A C 1
ATOM 1531 O O . GLN A 1 185 ? -1.06 -7.375 4.242 1 95.56 185 GLN A O 1
ATOM 1536 N N . ASN A 1 186 ? -2.566 -8.133 2.826 1 96.62 186 ASN A N 1
ATOM 1537 C CA . ASN A 1 186 ? -1.552 -8.344 1.799 1 96.62 186 ASN A CA 1
ATOM 1538 C C . ASN A 1 186 ? -0.902 -7.031 1.375 1 96.62 186 ASN A C 1
ATOM 1540 O O . ASN A 1 186 ? 0.32 -6.953 1.237 1 96.62 186 ASN A O 1
ATOM 1544 N N . VAL A 1 187 ? -1.701 -6.016 1.171 1 96.88 187 VAL A N 1
ATOM 1545 C CA . VAL A 1 187 ? -1.216 -4.699 0.759 1 96.88 187 VAL A CA 1
ATOM 1546 C C . VAL A 1 187 ? -0.313 -4.121 1.845 1 96.88 187 VAL A C 1
ATOM 1548 O O . VAL A 1 187 ? 0.77 -3.607 1.552 1 96.88 187 VAL A O 1
ATOM 1551 N N . ILE A 1 188 ? -0.754 -4.215 3.125 1 96.44 188 ILE A N 1
ATOM 1552 C CA . ILE A 1 188 ? 0.035 -3.742 4.258 1 96.44 188 ILE A CA 1
ATOM 1553 C C . ILE A 1 188 ? 1.382 -4.461 4.285 1 96.44 188 ILE A C 1
ATOM 1555 O O . ILE A 1 188 ? 2.428 -3.826 4.449 1 96.44 188 ILE A O 1
ATOM 1559 N N . TYR A 1 189 ? 1.359 -5.754 4.09 1 95.88 189 TYR A N 1
ATOM 1560 C CA . TYR A 1 189 ? 2.574 -6.559 4.078 1 95.88 189 TYR A CA 1
ATOM 1561 C C . TYR A 1 189 ? 3.531 -6.086 2.99 1 95.88 189 TYR A C 1
ATOM 1563 O O . TYR A 1 189 ? 4.715 -5.852 3.252 1 95.88 189 TYR A O 1
ATOM 1571 N N . ARG A 1 190 ? 3.008 -5.934 1.806 1 95.56 190 ARG A N 1
ATOM 1572 C CA . ARG A 1 190 ? 3.84 -5.523 0.68 1 95.56 190 ARG A CA 1
ATOM 1573 C C . ARG A 1 190 ? 4.422 -4.133 0.908 1 95.56 190 ARG A C 1
ATOM 1575 O O . ARG A 1 190 ? 5.586 -3.881 0.589 1 95.56 190 ARG A O 1
ATOM 1582 N N . TYR A 1 191 ? 3.588 -3.246 1.366 1 96.06 191 TYR A N 1
ATOM 1583 C CA . TYR A 1 191 ? 4.043 -1.895 1.678 1 96.06 191 TYR A CA 1
ATOM 1584 C C . TYR A 1 191 ? 5.18 -1.921 2.693 1 96.06 191 TYR A C 1
ATOM 1586 O O . TYR A 1 191 ? 6.191 -1.241 2.518 1 96.06 191 TYR A O 1
ATOM 1594 N N . ASN A 1 192 ? 5.023 -2.693 3.727 1 94.5 192 ASN A N 1
ATOM 1595 C CA . ASN A 1 192 ? 6.012 -2.768 4.797 1 94.5 192 ASN A CA 1
ATOM 1596 C C . ASN A 1 192 ? 7.316 -3.391 4.312 1 94.5 192 ASN A C 1
ATOM 1598 O O . ASN A 1 192 ? 8.398 -2.975 4.73 1 94.5 192 ASN A O 1
ATOM 1602 N N . ILE A 1 193 ? 7.207 -4.375 3.514 1 93.38 193 ILE A N 1
ATOM 1603 C CA . ILE A 1 193 ? 8.398 -4.988 2.941 1 93.38 193 ILE A CA 1
ATOM 1604 C C . ILE A 1 193 ? 9.164 -3.959 2.111 1 93.38 193 ILE A C 1
ATOM 1606 O O . ILE A 1 193 ? 10.383 -3.84 2.229 1 93.38 193 ILE A O 1
ATOM 1610 N N . LEU A 1 194 ? 8.391 -3.301 1.287 1 93.06 194 LEU A N 1
ATOM 1611 C CA . LEU A 1 194 ? 8.992 -2.271 0.444 1 93.06 194 LEU A CA 1
ATOM 1612 C C . LEU A 1 194 ? 9.664 -1.197 1.291 1 93.06 194 LEU A C 1
ATOM 1614 O O . LEU A 1 194 ? 10.773 -0.76 0.981 1 93.06 194 LEU A O 1
ATOM 1618 N N . LYS A 1 195 ? 8.984 -0.732 2.256 1 93.25 195 LYS A N 1
ATOM 1619 C CA . LYS A 1 195 ? 9.516 0.277 3.17 1 93.25 195 LYS A CA 1
ATOM 1620 C C . LYS A 1 195 ? 10.797 -0.206 3.838 1 93.25 195 LYS A C 1
ATOM 1622 O O . LYS A 1 195 ? 11.781 0.532 3.908 1 93.25 195 LYS A O 1
ATOM 1627 N N . ALA A 1 196 ? 10.812 -1.416 4.328 1 91.56 196 ALA A N 1
ATOM 1628 C CA . ALA A 1 196 ? 11.992 -1.997 4.965 1 91.56 196 ALA A CA 1
ATOM 1629 C C . ALA A 1 196 ? 13.164 -2.068 3.99 1 91.56 196 ALA A C 1
ATOM 1631 O O . ALA A 1 196 ? 14.297 -1.741 4.348 1 91.56 196 ALA A O 1
ATOM 1632 N N . LYS A 1 197 ? 12.844 -2.541 2.848 1 91.19 197 LYS A N 1
ATOM 1633 C CA . LYS A 1 197 ? 13.875 -2.609 1.815 1 91.19 197 LYS A CA 1
ATOM 1634 C C . LYS A 1 197 ? 14.445 -1.227 1.518 1 91.19 197 LYS A C 1
ATOM 1636 O O . LYS A 1 197 ? 15.664 -1.068 1.387 1 91.19 197 LYS A O 1
ATOM 1641 N N . MET A 1 198 ? 13.57 -0.272 1.361 1 90.88 198 MET A N 1
ATOM 1642 C CA . MET A 1 198 ? 13.969 1.108 1.106 1 90.88 198 MET A CA 1
ATOM 1643 C C . MET A 1 198 ? 14.914 1.611 2.191 1 90.88 198 MET A C 1
ATOM 1645 O O . MET A 1 198 ? 15.961 2.193 1.891 1 90.88 198 MET A O 1
ATOM 1649 N N . LEU A 1 199 ? 14.508 1.427 3.379 1 91.06 199 LEU A N 1
ATOM 1650 C CA . LEU A 1 199 ? 15.312 1.88 4.508 1 91.06 199 LEU A CA 1
ATOM 1651 C C . LEU A 1 199 ? 16.672 1.194 4.508 1 91.06 199 LEU A C 1
ATOM 1653 O O . LEU A 1 199 ? 17.688 1.826 4.805 1 91.06 199 LEU A O 1
ATOM 1657 N N . PHE A 1 200 ? 16.734 -0.057 4.168 1 89.56 200 PHE A N 1
ATOM 1658 C CA . PHE A 1 200 ? 17.969 -0.827 4.094 1 89.56 200 PHE A CA 1
ATOM 1659 C C . PHE A 1 200 ? 18.891 -0.252 3.031 1 89.56 200 PHE A C 1
ATOM 1661 O O . PHE A 1 200 ? 20.062 0.005 3.305 1 89.56 200 PHE A O 1
ATOM 1668 N N . VAL A 1 201 ? 18.344 -0.097 1.901 1 89.25 201 VAL A N 1
ATOM 1669 C CA . VAL A 1 201 ? 19.141 0.391 0.78 1 89.25 201 VAL A CA 1
ATOM 1670 C C . VAL A 1 201 ? 19.641 1.805 1.075 1 89.25 201 VAL A C 1
ATOM 1672 O O . VAL A 1 201 ? 20.781 2.145 0.768 1 89.25 201 VAL A O 1
ATOM 1675 N N . GLN A 1 202 ? 18.812 2.625 1.606 1 89.81 202 GLN A N 1
ATOM 1676 C CA . GLN A 1 202 ? 19.172 3.99 1.97 1 89.81 202 GLN A CA 1
ATOM 1677 C C . GLN A 1 202 ? 20.328 4 2.977 1 89.81 202 GLN A C 1
ATOM 1679 O O . GLN A 1 202 ? 21.25 4.797 2.854 1 89.81 202 GLN A O 1
ATOM 1684 N N . SER A 1 203 ? 20.172 3.199 3.924 1 89.94 203 SER A N 1
ATOM 1685 C CA . SER A 1 203 ? 21.219 3.1 4.93 1 89.94 203 SER A CA 1
ATOM 1686 C C . SER A 1 203 ? 22.547 2.67 4.305 1 89.94 203 SER A C 1
ATOM 1688 O O . SER A 1 203 ? 23.609 3.199 4.652 1 89.94 203 SER A O 1
ATOM 1690 N N . ARG A 1 204 ? 22.5 1.714 3.436 1 86.56 204 ARG A N 1
ATOM 1691 C CA . ARG A 1 204 ? 23.688 1.248 2.725 1 86.56 204 ARG A CA 1
ATOM 1692 C C . ARG A 1 204 ? 24.328 2.375 1.916 1 86.56 204 ARG A C 1
ATOM 1694 O O . ARG A 1 204 ? 25.547 2.523 1.898 1 86.56 204 ARG A O 1
ATOM 1701 N N . LEU A 1 205 ? 23.516 3.092 1.282 1 86.5 205 LEU A N 1
ATOM 1702 C CA . LEU A 1 205 ? 23.984 4.227 0.497 1 86.5 205 LEU A CA 1
ATOM 1703 C C . LEU A 1 205 ? 24.672 5.262 1.39 1 86.5 205 LEU A C 1
ATOM 1705 O O . LEU A 1 205 ? 25.719 5.805 1.03 1 86.5 205 LEU A O 1
ATOM 1709 N N . GLU A 1 206 ? 24 5.551 2.432 1 86 206 GLU A N 1
ATOM 1710 C CA . GLU A 1 206 ? 24.578 6.504 3.377 1 86 206 GLU A CA 1
ATOM 1711 C C . GLU A 1 206 ? 25.938 6.027 3.887 1 86 206 GLU A C 1
ATOM 1713 O O . GLU A 1 206 ? 26.875 6.812 3.988 1 86 206 GLU A O 1
ATOM 1718 N N . ASP A 1 207 ? 26.078 4.793 4.223 1 83.12 207 ASP A N 1
ATOM 1719 C CA . ASP A 1 207 ? 27.328 4.199 4.695 1 83.12 207 ASP A CA 1
ATOM 1720 C C . ASP A 1 207 ? 28.438 4.363 3.664 1 83.12 207 ASP A C 1
ATOM 1722 O O . ASP A 1 207 ? 29.562 4.773 4 1 83.12 207 ASP A O 1
ATOM 1726 N N . ILE A 1 208 ? 28.125 4.023 2.51 1 83.31 208 ILE A N 1
ATOM 1727 C CA . ILE A 1 208 ? 29.109 4.09 1.427 1 83.31 208 ILE A CA 1
ATOM 1728 C C . ILE A 1 208 ? 29.516 5.543 1.197 1 83.31 208 ILE A C 1
ATOM 1730 O O . ILE A 1 208 ? 30.703 5.832 0.995 1 83.31 208 ILE A O 1
ATOM 1734 N N . SER A 1 209 ? 28.531 6.395 1.205 1 80.5 209 SER A N 1
ATOM 1735 C CA . SER A 1 209 ? 28.812 7.816 1.034 1 80.5 209 SER A CA 1
ATOM 1736 C C . SER A 1 209 ? 29.734 8.328 2.125 1 80.5 209 SER A C 1
ATOM 1738 O O . SER A 1 209 ? 30.656 9.109 1.847 1 80.5 209 SER A O 1
ATOM 1740 N N . ASN A 1 210 ? 29.531 7.945 3.312 1 83 210 ASN A N 1
ATOM 1741 C CA . ASN A 1 210 ? 30.375 8.352 4.43 1 83 210 ASN A CA 1
ATOM 1742 C C . ASN A 1 210 ? 31.781 7.801 4.289 1 83 210 ASN A C 1
ATOM 1744 O O . ASN A 1 210 ? 32.75 8.484 4.613 1 83 210 ASN A O 1
ATOM 1748 N N . LEU A 1 211 ? 31.844 6.574 3.818 1 77.44 211 LEU A N 1
ATOM 1749 C CA . LEU A 1 211 ? 33.156 5.953 3.598 1 77.44 211 LEU A CA 1
ATOM 1750 C C . LEU A 1 211 ? 33.938 6.691 2.52 1 77.44 211 LEU A C 1
ATOM 1752 O O . LEU A 1 211 ? 35.125 6.898 2.652 1 77.44 211 LEU A O 1
ATOM 1756 N N . ILE A 1 212 ? 33.281 7.031 1.49 1 76.69 212 ILE A N 1
ATOM 1757 C CA . ILE A 1 212 ? 33.906 7.754 0.389 1 76.69 212 ILE A CA 1
ATOM 1758 C C . ILE A 1 212 ? 34.375 9.125 0.874 1 76.69 212 ILE A C 1
ATOM 1760 O O . ILE A 1 212 ? 35.469 9.57 0.513 1 76.69 212 ILE A O 1
ATOM 1764 N N . LYS A 1 213 ? 33.5 9.797 1.593 1 75.69 213 LYS A N 1
ATOM 1765 C CA . LYS A 1 213 ? 33.875 11.094 2.15 1 75.69 213 LYS A CA 1
ATOM 1766 C C . LYS A 1 213 ? 35.156 10.992 2.99 1 75.69 213 LYS A C 1
ATOM 1768 O O . LYS A 1 213 ? 36 11.883 2.957 1 75.69 213 LYS A O 1
ATOM 1773 N N . LEU A 1 214 ? 35.25 9.977 3.682 1 74.62 214 LEU A N 1
ATOM 1774 C CA . LEU A 1 214 ? 36.375 9.781 4.578 1 74.62 214 LEU A CA 1
ATOM 1775 C C . LEU A 1 214 ? 37.625 9.383 3.793 1 74.62 214 LEU A C 1
ATOM 1777 O O . LEU A 1 214 ? 38.719 9.875 4.078 1 74.62 214 LEU A O 1
ATOM 1781 N N . LYS A 1 215 ? 37.5 8.484 2.898 1 66.94 215 LYS A N 1
ATOM 1782 C CA . LYS A 1 215 ? 38.656 7.875 2.281 1 66.94 215 LYS A CA 1
ATOM 1783 C C . LYS A 1 215 ? 39 8.555 0.959 1 66.94 215 LYS A C 1
ATOM 1785 O O . LYS A 1 215 ? 40.188 8.586 0.554 1 66.94 215 LYS A O 1
ATOM 17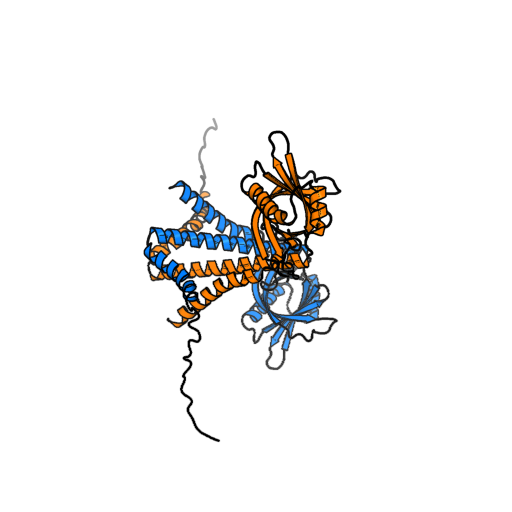90 N N . ASN A 1 216 ? 38.094 8.828 0.121 1 61.62 216 ASN A N 1
ATOM 1791 C CA . ASN A 1 216 ? 38.375 9.43 -1.181 1 61.62 216 ASN A CA 1
ATOM 1792 C C . ASN A 1 216 ? 37.406 10.586 -1.479 1 61.62 216 ASN A C 1
ATOM 1794 O O . ASN A 1 216 ? 36.531 10.453 -2.326 1 61.62 216 ASN A O 1
ATOM 1798 N N . PRO A 1 217 ? 37.531 11.672 -0.651 1 58.62 217 PRO A N 1
ATOM 1799 C CA . PRO A 1 217 ? 36.656 12.828 -0.805 1 58.62 217 PRO A CA 1
ATOM 1800 C C . PRO A 1 217 ? 36.469 13.242 -2.264 1 58.62 217 PRO A C 1
ATOM 1802 O O . PRO A 1 217 ? 35.438 13.812 -2.625 1 58.62 217 PRO A O 1
ATOM 1805 N N . SER A 1 218 ? 37.469 12.883 -3.033 1 57.12 218 SER A N 1
ATOM 1806 C CA . SER A 1 218 ? 37.406 13.289 -4.434 1 57.12 218 SER A CA 1
ATOM 1807 C C . SER A 1 218 ? 36.344 12.508 -5.184 1 57.12 218 SER A C 1
ATOM 1809 O O . SER A 1 218 ? 35.719 13.031 -6.125 1 57.12 218 SER A O 1
ATOM 1811 N N . LEU A 1 219 ? 36.188 11.266 -4.844 1 55.12 219 LEU A N 1
ATOM 1812 C CA . LEU A 1 219 ? 35.188 10.43 -5.496 1 55.12 219 LEU A CA 1
ATOM 1813 C C . LEU A 1 219 ? 33.781 10.922 -5.172 1 55.12 219 LEU A C 1
ATOM 1815 O O . LEU A 1 219 ? 32.875 10.82 -6.004 1 55.12 219 LEU A O 1
ATOM 1819 N N . LEU A 1 220 ? 33.656 11.453 -3.959 1 56.19 220 LEU A N 1
ATOM 1820 C CA . LEU A 1 220 ? 32.375 12.016 -3.566 1 56.19 220 LEU A CA 1
ATOM 1821 C C . LEU A 1 220 ? 31.953 13.125 -4.52 1 56.19 220 LEU A C 1
ATOM 1823 O O . LEU A 1 220 ? 30.766 13.234 -4.871 1 56.19 220 LEU A O 1
ATOM 1827 N N . VAL A 1 221 ? 32.969 13.922 -4.805 1 53.34 221 VAL A N 1
ATOM 1828 C CA . VAL A 1 221 ? 32.719 15.047 -5.699 1 53.34 221 VAL A CA 1
ATOM 1829 C C . VAL A 1 221 ? 32.219 14.539 -7.051 1 53.34 221 VAL A C 1
ATOM 1831 O O . VAL A 1 221 ? 31.312 15.125 -7.645 1 53.34 221 VAL A O 1
ATOM 1834 N N . GLN A 1 222 ? 32.781 13.469 -7.43 1 52.09 222 GLN A N 1
ATOM 1835 C CA . GLN A 1 222 ? 32.406 12.93 -8.727 1 52.09 222 GLN A CA 1
ATOM 1836 C C . GLN A 1 222 ? 31 12.336 -8.68 1 52.09 222 GLN A C 1
ATOM 1838 O O . GLN A 1 222 ? 30.219 12.484 -9.625 1 52.09 222 GLN A O 1
ATOM 1843 N N . ILE A 1 223 ? 30.75 11.797 -7.551 1 57.69 223 ILE A N 1
ATOM 1844 C CA . ILE A 1 223 ? 29.438 11.18 -7.344 1 57.69 223 ILE A CA 1
ATOM 1845 C C . ILE A 1 223 ? 28.375 12.266 -7.25 1 57.69 223 ILE A C 1
ATOM 1847 O O . ILE A 1 223 ? 27.281 12.125 -7.809 1 57.69 223 ILE A O 1
ATOM 1851 N N . GLN A 1 224 ? 28.719 13.336 -6.457 1 53.06 224 GLN A N 1
ATOM 1852 C CA . GLN A 1 224 ? 27.812 14.469 -6.336 1 53.06 224 GLN A CA 1
ATOM 1853 C C . GLN A 1 224 ? 27.656 15.195 -7.672 1 53.06 224 GLN A C 1
ATOM 1855 O O . GLN A 1 224 ? 26.562 15.688 -7.992 1 53.06 224 GLN A O 1
ATOM 1860 N N . LYS A 1 225 ? 28.734 15.484 -8.344 1 47.78 225 LYS A N 1
ATOM 1861 C CA . LYS A 1 225 ? 28.719 16.156 -9.633 1 47.78 225 LYS A CA 1
ATOM 1862 C C . LYS A 1 225 ? 27.844 15.414 -10.633 1 47.78 225 LYS A C 1
ATOM 1864 O O . LYS A 1 225 ? 27.141 16.031 -11.445 1 47.78 225 LYS A O 1
ATOM 1869 N N . ASN A 1 226 ? 27.938 14.195 -10.586 1 47.28 226 ASN A N 1
ATOM 1870 C CA . ASN A 1 226 ? 27.078 13.445 -11.5 1 47.28 226 ASN A CA 1
ATOM 1871 C C . ASN A 1 226 ? 25.609 13.531 -11.094 1 47.28 226 ASN A C 1
ATOM 1873 O O . ASN A 1 226 ? 24.719 13.414 -11.938 1 47.28 226 ASN A O 1
ATOM 1877 N N . THR A 1 227 ? 25.359 13.812 -9.82 1 45.12 227 THR A N 1
ATOM 1878 C CA . THR A 1 227 ? 23.984 14.039 -9.398 1 45.12 227 THR A CA 1
ATOM 1879 C C . THR A 1 227 ? 23.531 15.445 -9.766 1 45.12 227 THR A C 1
ATOM 1881 O O . THR A 1 227 ? 22.375 15.656 -10.156 1 45.12 227 THR A O 1
ATOM 1884 N N . LEU A 1 228 ? 24.344 16.625 -9.5 1 38.72 228 LEU A N 1
ATOM 1885 C CA . LEU A 1 228 ? 24.016 18.016 -9.773 1 38.72 228 LEU A CA 1
ATOM 1886 C C . LEU A 1 228 ? 24.047 18.297 -11.273 1 38.72 228 LEU A C 1
ATOM 1888 O O . LEU A 1 228 ? 23.344 19.188 -11.758 1 38.72 228 LEU A O 1
ATOM 1892 N N . SER A 1 229 ? 25.062 17.859 -12.008 1 37.72 229 SER A N 1
ATOM 1893 C CA . SER A 1 229 ? 25.141 18.234 -13.414 1 37.72 229 SER A CA 1
ATOM 1894 C C . SER A 1 229 ? 23.844 17.891 -14.148 1 37.72 229 SER A C 1
ATOM 1896 O O . SER A 1 229 ? 23.609 18.375 -15.258 1 37.72 229 SER A O 1
ATOM 1898 N N . GLY A 1 230 ? 23.094 17 -13.656 1 34.66 230 GLY A N 1
ATOM 1899 C CA . GLY A 1 230 ? 21.828 16.844 -14.359 1 34.66 230 GLY A CA 1
ATOM 1900 C C . GLY A 1 230 ? 20.859 17.969 -14.086 1 34.66 230 GLY A C 1
ATOM 1901 O O . GLY A 1 230 ? 19.859 18.125 -14.781 1 34.66 230 GLY A O 1
ATOM 1902 N N . ASN A 1 231 ? 20.938 18.578 -12.891 1 33.84 231 ASN A N 1
ATOM 1903 C CA . ASN A 1 231 ? 19.891 19.562 -12.641 1 33.84 231 ASN A CA 1
ATOM 1904 C C . ASN A 1 231 ? 20.219 20.906 -13.305 1 33.84 231 ASN A C 1
ATOM 1906 O O . ASN A 1 231 ? 19.453 21.859 -13.195 1 33.84 231 ASN A O 1
ATOM 1910 N N . PHE A 1 232 ? 21.531 21.234 -13.469 1 29.7 232 PHE A N 1
ATOM 1911 C CA . PHE A 1 232 ? 21.766 22.672 -13.617 1 29.7 232 PHE A CA 1
ATOM 1912 C C . PHE A 1 232 ? 21.219 23.172 -14.945 1 29.7 232 PHE A C 1
ATOM 1914 O O . PHE A 1 232 ? 21.141 24.391 -15.172 1 29.7 232 PHE A O 1
ATOM 1921 N N . SER A 1 233 ? 21.328 22.453 -15.992 1 31.33 233 SER A N 1
ATOM 1922 C CA . SER A 1 233 ? 21.281 23.234 -17.219 1 31.33 233 SER A CA 1
ATOM 1923 C C . SER A 1 233 ? 19.922 23.891 -17.391 1 31.33 233 SER A C 1
ATOM 1925 O O . SER A 1 233 ? 19.562 24.328 -18.5 1 31.33 233 SER A O 1
ATOM 1927 N N . ALA A 1 234 ? 18.953 23.703 -16.5 1 27.23 234 ALA A N 1
ATOM 1928 C CA . ALA A 1 234 ? 17.703 24.281 -17 1 27.23 234 ALA A CA 1
ATOM 1929 C C . ALA A 1 234 ? 17.719 25.797 -16.906 1 27.23 234 ALA A C 1
ATOM 1931 O O . ALA A 1 234 ? 16.734 26.469 -17.219 1 27.23 234 ALA A O 1
ATOM 1932 N N . SER A 1 235 ? 18.609 26.344 -16.109 1 24.8 235 SER A N 1
ATOM 1933 C CA . SER A 1 235 ? 18.203 27.719 -15.836 1 24.8 235 SER A CA 1
ATOM 1934 C C . SER A 1 235 ? 18.188 28.562 -17.109 1 24.8 235 SER A C 1
ATOM 1936 O O . SER A 1 235 ? 17.281 29.375 -17.297 1 24.8 235 SER A O 1
ATOM 1938 N N . THR A 1 236 ? 19.312 28.781 -17.719 1 25.44 236 THR A N 1
ATOM 1939 C CA . THR A 1 236 ? 19.562 30.141 -18.203 1 25.44 236 THR A CA 1
ATOM 1940 C C . THR A 1 236 ? 18.812 30.406 -19.5 1 25.44 236 THR A C 1
ATOM 1942 O O . THR A 1 236 ? 19.047 31.422 -20.156 1 25.44 236 THR A O 1
ATOM 1945 N N . MET A 1 237 ? 18.094 29.516 -20.078 1 23.77 237 MET A N 1
ATOM 1946 C CA . MET A 1 237 ? 17.719 29.953 -21.422 1 23.77 237 MET A CA 1
ATOM 1947 C C . MET A 1 237 ? 16.797 31.172 -21.344 1 23.77 237 MET A C 1
ATOM 1949 O O . MET A 1 237 ? 15.641 31.062 -20.953 1 23.77 237 MET A O 1
ATOM 1953 N N . ARG A 1 238 ? 17.234 32.344 -20.688 1 22.05 238 ARG A N 1
ATOM 1954 C CA . ARG A 1 238 ? 16.578 33.625 -20.828 1 22.05 238 ARG A CA 1
ATOM 1955 C C . ARG A 1 238 ? 16.188 33.906 -22.266 1 22.05 238 ARG A C 1
ATOM 1957 O O . ARG A 1 238 ? 16.922 33.531 -23.203 1 22.05 238 ARG A O 1
ATOM 1964 N N . ASN A 1 239 ? 14.914 34.375 -22.438 1 20.58 239 ASN A N 1
ATOM 1965 C CA . ASN A 1 239 ? 14.07 34.875 -23.531 1 20.58 239 ASN A CA 1
ATOM 1966 C C . ASN A 1 239 ? 14.789 35.906 -24.359 1 20.58 239 ASN A C 1
ATOM 1968 O O . ASN A 1 239 ? 14.945 37.062 -23.938 1 20.58 239 ASN A O 1
ATOM 1972 N N . SER A 1 240 ? 15.992 35.688 -24.875 1 22.89 240 SER A N 1
ATOM 1973 C CA . SER A 1 240 ? 16.531 36.625 -25.844 1 22.89 240 SER A CA 1
ATOM 1974 C C . SER A 1 240 ? 15.555 36.875 -26.984 1 22.89 240 SER A C 1
ATOM 1976 O O . SER A 1 240 ? 15.523 36.094 -27.953 1 22.89 240 SER A O 1
ATOM 1978 N N . ALA A 1 241 ? 14.156 36.906 -26.641 1 20.3 241 ALA A N 1
ATOM 1979 C CA . ALA A 1 241 ? 13.297 37.125 -27.797 1 20.3 241 ALA A CA 1
ATOM 1980 C C . ALA A 1 241 ? 13.859 38.25 -28.672 1 20.3 241 ALA A C 1
ATOM 1982 O O . ALA A 1 241 ? 14.758 38.969 -28.266 1 20.3 241 ALA A O 1
ATOM 1983 N N . ASN A 1 242 ? 12.844 38.969 -29.406 1 19.98 242 ASN A N 1
ATOM 1984 C CA . ASN A 1 242 ? 12.477 39.406 -30.75 1 19.98 242 ASN A CA 1
ATOM 1985 C C . ASN A 1 242 ? 12.992 40.812 -31.031 1 19.98 242 ASN A C 1
ATOM 1987 O O . ASN A 1 242 ? 12.328 41.812 -30.688 1 19.98 242 ASN A O 1
ATOM 1991 N N . GLN A 1 243 ? 14.195 41.125 -30.734 1 20.31 243 GLN A N 1
ATOM 1992 C CA . GLN A 1 243 ? 14.594 42.5 -31.125 1 20.31 243 GLN A CA 1
ATOM 1993 C C . GLN A 1 243 ? 14.453 42.688 -32.625 1 20.31 243 GLN A C 1
ATOM 1995 O O . GLN A 1 243 ? 15.453 42.75 -33.344 1 20.31 243 GLN A O 1
ATOM 2000 N N . SER A 1 244 ? 13.602 41.875 -33.375 1 20.98 244 SER A N 1
ATOM 2001 C CA . SER A 1 244 ? 13.82 42.188 -34.781 1 20.98 244 SER A CA 1
ATOM 2002 C C . SER A 1 244 ? 13.609 43.656 -35.062 1 20.98 244 SER A C 1
ATOM 2004 O O . SER A 1 244 ? 12.695 44.281 -34.5 1 20.98 244 SER A O 1
ATOM 2006 N N . LYS A 1 245 ? 14.562 44.406 -35.625 1 23.03 245 LYS A N 1
ATOM 2007 C CA . LYS A 1 245 ? 14.945 45.688 -36.219 1 23.03 245 LYS A CA 1
ATOM 2008 C C . LYS A 1 245 ? 13.906 46.156 -37.25 1 23.03 245 LYS A C 1
ATOM 2010 O O . LYS A 1 245 ? 13.461 45.375 -38.062 1 23.03 245 LYS A O 1
ATOM 2015 N N . TYR A 1 246 ? 13.047 47.25 -36.906 1 22.33 246 TYR A N 1
ATOM 2016 C CA . TYR A 1 246 ? 12.188 48.125 -37.688 1 22.33 246 TYR A CA 1
ATOM 2017 C C . TYR A 1 246 ? 12.891 48.594 -38.969 1 22.33 246 TYR A C 1
ATOM 2019 O O . TYR A 1 246 ? 13.812 49.406 -38.906 1 22.33 246 TYR A O 1
ATOM 2027 N N . ASN A 1 247 ? 13.266 47.688 -39.844 1 19.36 247 ASN A N 1
ATOM 2028 C CA . ASN A 1 247 ? 13.906 48.25 -41.031 1 19.36 247 ASN A CA 1
ATOM 2029 C C . ASN A 1 247 ? 13 49.25 -41.75 1 19.36 247 ASN A C 1
ATOM 2031 O O . ASN A 1 247 ? 11.875 48.906 -42.125 1 19.36 247 ASN A O 1
ATOM 2035 N N . PRO A 1 248 ? 13.242 50.625 -41.781 1 21.17 248 PRO A N 1
ATOM 2036 C CA . PRO A 1 248 ? 12.719 51.906 -42.312 1 21.17 248 PRO A CA 1
ATOM 2037 C C . PRO A 1 248 ? 12.414 51.812 -43.812 1 21.17 248 PRO A C 1
ATOM 2039 O O . PRO A 1 248 ? 11.828 52.75 -44.375 1 21.17 248 PRO A O 1
ATOM 2042 N N . ASN A 1 249 ? 12.891 50.938 -44.688 1 18.88 249 ASN A N 1
ATOM 2043 C CA . ASN A 1 249 ? 13.25 51.5 -45.969 1 18.88 249 ASN A CA 1
ATOM 2044 C C . ASN A 1 249 ? 12.016 51.781 -46.844 1 18.88 249 ASN A C 1
ATOM 2046 O O . ASN A 1 249 ? 12.133 52.219 -47.969 1 18.88 249 ASN A O 1
ATOM 2050 N N . ASN A 1 250 ? 10.828 51.094 -46.656 1 20.31 250 ASN A N 1
ATOM 2051 C CA . ASN A 1 250 ? 10.281 51.031 -48.031 1 20.31 250 ASN A CA 1
ATOM 2052 C C . ASN A 1 250 ? 9.914 52.438 -48.531 1 20.31 250 ASN A C 1
ATOM 2054 O O . ASN A 1 250 ? 9.242 53.188 -47.844 1 20.31 250 ASN A O 1
ATOM 2058 N N . SER A 1 251 ? 10.398 52.875 -49.719 1 19.94 251 SER A N 1
ATOM 2059 C CA . SER A 1 251 ? 10.43 53.969 -50.688 1 19.94 251 SER A CA 1
ATOM 2060 C C . SER A 1 251 ? 9.023 54.375 -51.094 1 19.94 251 SER A C 1
ATOM 2062 O O . SER A 1 251 ? 8.055 53.656 -50.875 1 19.94 251 SER A O 1
ATOM 2064 N N . ARG A 1 252 ? 8.812 55.156 -52.281 1 20.11 252 ARG A N 1
ATOM 2065 C CA . ARG A 1 252 ? 8.32 56.219 -53.156 1 20.11 252 ARG A CA 1
ATOM 2066 C C . ARG A 1 252 ? 7.109 55.75 -53.969 1 20.11 252 ARG A C 1
ATOM 2068 O O . ARG A 1 252 ? 6.359 56.562 -54.5 1 20.11 252 ARG A O 1
ATOM 2075 N N . PHE A 1 253 ? 7.004 54.688 -54.719 1 19.89 253 PHE A N 1
ATOM 2076 C CA . PHE A 1 253 ? 6.613 54.938 -56.094 1 19.89 253 PHE A CA 1
ATOM 2077 C C . PHE A 1 253 ? 5.133 55.281 -56.188 1 19.89 253 PHE A C 1
ATOM 2079 O O . PHE A 1 253 ? 4.754 56.25 -56.812 1 19.89 253 PHE A O 1
ATOM 2086 N N . LEU A 1 254 ? 4.113 54.469 -56.688 1 21.33 254 LEU A N 1
ATOM 2087 C CA . LEU A 1 254 ? 3.219 55 -57.719 1 21.33 254 LEU A CA 1
ATOM 2088 C C . LEU A 1 254 ? 2.115 55.844 -57.125 1 21.33 254 LEU A C 1
ATOM 2090 O O . LEU A 1 254 ? 1.757 55.688 -55.969 1 21.33 254 LEU A O 1
ATOM 2094 N N . LYS A 1 255 ? 1.095 56.5 -58.125 1 20.23 255 LYS A N 1
ATOM 2095 C CA . LYS A 1 255 ? -0.063 57.344 -58.469 1 20.23 255 LYS A CA 1
ATOM 2096 C C . LYS A 1 255 ? -1.335 56.781 -57.844 1 20.23 255 LYS A C 1
ATOM 2098 O O . LYS A 1 255 ? -1.545 55.562 -57.812 1 20.23 255 LYS A O 1
ATOM 2103 N N . MET B 1 1 ? 31.016 -0.295 -25.062 1 26.52 1 MET B N 1
ATOM 2104 C CA . MET B 1 1 ? 31.219 0.198 -23.703 1 26.52 1 MET B CA 1
ATOM 2105 C C . MET B 1 1 ? 30.438 1.482 -23.469 1 26.52 1 MET B C 1
ATOM 2107 O O . MET B 1 1 ? 30.078 1.791 -22.328 1 26.52 1 MET B O 1
ATOM 2111 N N . SER B 1 2 ? 30.312 2.25 -24.516 1 34.84 2 SER B N 1
ATOM 2112 C CA . SER B 1 2 ? 29.734 3.586 -24.516 1 34.84 2 SER B CA 1
ATOM 2113 C C . SER B 1 2 ? 28.203 3.523 -24.406 1 34.84 2 SER B C 1
ATOM 2115 O O . SER B 1 2 ? 27.578 4.422 -23.844 1 34.84 2 SER B O 1
ATOM 2117 N N . ARG B 1 3 ? 27.594 2.504 -25.094 1 37.69 3 ARG B N 1
ATOM 2118 C CA . ARG B 1 3 ? 26.141 2.477 -25.234 1 37.69 3 ARG B CA 1
ATOM 2119 C C . ARG B 1 3 ? 25.484 2.066 -23.922 1 37.69 3 ARG B C 1
ATOM 2121 O O . ARG B 1 3 ? 24.328 2.412 -23.672 1 37.69 3 ARG B O 1
ATOM 2128 N N . GLN B 1 4 ? 26.141 1.181 -23.203 1 34.81 4 GLN B N 1
ATOM 2129 C CA . GLN B 1 4 ? 25.562 0.724 -21.953 1 34.81 4 GLN B CA 1
ATOM 2130 C C . GLN B 1 4 ? 25.547 1.839 -20.906 1 34.81 4 GLN B C 1
ATOM 2132 O O . GLN B 1 4 ? 24.656 1.905 -20.078 1 34.81 4 GLN B O 1
ATOM 2137 N N . PHE B 1 5 ? 26.531 2.74 -20.938 1 37.19 5 PHE B N 1
ATOM 2138 C CA . PHE B 1 5 ? 26.594 3.893 -20.047 1 37.19 5 PHE B CA 1
ATOM 2139 C C . PHE B 1 5 ? 25.469 4.871 -20.344 1 37.19 5 PHE B C 1
ATOM 2141 O O . PHE B 1 5 ? 24.906 5.484 -19.438 1 37.19 5 PHE B O 1
ATOM 2148 N N . ASP B 1 6 ? 25.156 5.016 -21.562 1 41.44 6 ASP B N 1
ATOM 2149 C CA . ASP B 1 6 ? 24.125 5.953 -22 1 41.44 6 ASP B CA 1
ATOM 2150 C C . ASP B 1 6 ? 22.734 5.508 -21.531 1 41.44 6 ASP B C 1
ATOM 2152 O O . ASP B 1 6 ? 21.922 6.336 -21.125 1 41.44 6 ASP B O 1
ATOM 2156 N N . ASN B 1 7 ? 22.547 4.227 -21.438 1 43.91 7 ASN B N 1
ATOM 2157 C CA . ASN B 1 7 ? 21.25 3.719 -21.047 1 43.91 7 ASN B CA 1
ATOM 2158 C C . ASN B 1 7 ? 21.047 3.791 -19.531 1 43.91 7 ASN B C 1
ATOM 2160 O O . ASN B 1 7 ? 19.922 3.928 -19.062 1 43.91 7 ASN B O 1
ATOM 2164 N N . SER B 1 8 ? 22.172 3.746 -18.781 1 40.66 8 SER B N 1
ATOM 2165 C CA . SER B 1 8 ? 22.094 3.828 -17.328 1 40.66 8 SER B CA 1
ATOM 2166 C C . SER B 1 8 ? 21.828 5.258 -16.859 1 40.66 8 SER B C 1
ATOM 2168 O O . SER B 1 8 ? 21.047 5.48 -15.93 1 40.66 8 SER B O 1
ATOM 2170 N N . ILE B 1 9 ? 22.453 6.195 -17.5 1 40.47 9 ILE B N 1
ATOM 2171 C CA . ILE B 1 9 ? 22.234 7.605 -17.203 1 40.47 9 ILE B CA 1
ATOM 2172 C C . ILE B 1 9 ? 20.812 7.996 -17.594 1 40.47 9 ILE B C 1
ATOM 2174 O O . ILE B 1 9 ? 20.125 8.727 -16.859 1 40.47 9 ILE B O 1
ATOM 2178 N N . GLN B 1 10 ? 20.406 7.551 -18.719 1 39.75 10 GLN B N 1
ATOM 2179 C CA . GLN B 1 10 ? 19.047 7.844 -19.156 1 39.75 10 GLN B CA 1
ATOM 2180 C C . GLN B 1 10 ? 18.016 7.25 -18.219 1 39.75 10 GLN B C 1
ATOM 2182 O O . GLN B 1 10 ? 17 7.883 -17.922 1 39.75 10 GLN B O 1
ATOM 2187 N N . ASP B 1 11 ? 18.328 6.133 -17.609 1 42.81 11 ASP B N 1
ATOM 2188 C CA . ASP B 1 11 ? 17.422 5.48 -16.672 1 42.81 11 ASP B CA 1
ATOM 2189 C C . ASP B 1 11 ? 17.406 6.199 -15.328 1 42.81 11 ASP B C 1
ATOM 2191 O O . ASP B 1 11 ? 16.359 6.352 -14.703 1 42.81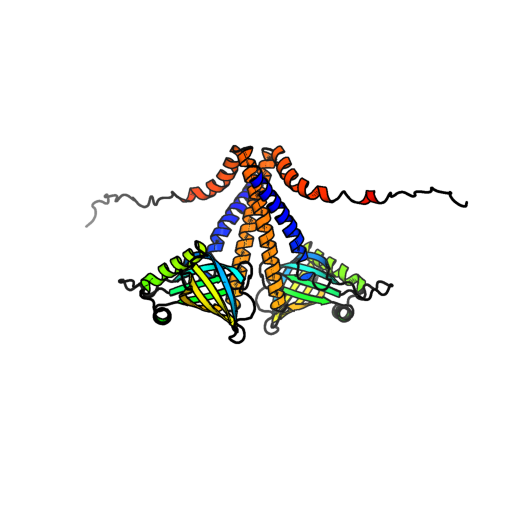 11 ASP B O 1
ATOM 2195 N N . GLN B 1 12 ? 18.531 6.691 -14.953 1 40.59 12 GLN B N 1
ATOM 2196 C CA . GLN B 1 12 ? 18.625 7.438 -13.703 1 40.59 12 GLN B CA 1
ATOM 2197 C C . GLN B 1 12 ? 17.844 8.75 -13.789 1 40.59 12 GLN B C 1
ATOM 2199 O O . GLN B 1 12 ? 17.156 9.133 -12.844 1 40.59 12 GLN B O 1
ATOM 2204 N N . SER B 1 13 ? 18.172 9.539 -14.766 1 41.81 13 SER B N 1
ATOM 2205 C CA . SER B 1 13 ? 17.438 10.781 -15 1 41.81 13 SER B CA 1
ATOM 2206 C C . SER B 1 13 ? 15.938 10.523 -15.109 1 41.81 13 SER B C 1
ATOM 2208 O O . SER B 1 13 ? 15.133 11.305 -14.602 1 41.81 13 SER B O 1
ATOM 2210 N N . GLN B 1 14 ? 15.617 9.531 -15.656 1 42.97 14 GLN B N 1
ATOM 2211 C CA . GLN B 1 14 ? 14.211 9.164 -15.805 1 42.97 14 GLN B CA 1
ATOM 2212 C C . GLN B 1 14 ? 13.602 8.789 -14.453 1 42.97 14 GLN B C 1
ATOM 2214 O O . GLN B 1 14 ? 12.438 9.102 -14.188 1 42.97 14 GLN B O 1
ATOM 2219 N N . ASN B 1 15 ? 14.445 8.25 -13.578 1 45.69 15 ASN B N 1
ATOM 2220 C CA . ASN B 1 15 ? 13.914 7.848 -12.273 1 45.69 15 ASN B CA 1
ATOM 2221 C C . ASN B 1 15 ? 13.672 9.062 -11.375 1 45.69 15 ASN B C 1
ATOM 2223 O O . ASN B 1 15 ? 12.672 9.109 -10.656 1 45.69 15 ASN B O 1
ATOM 2227 N N . TYR B 1 16 ? 14.68 9.953 -11.227 1 43.69 16 TYR B N 1
ATOM 2228 C CA . TYR B 1 16 ? 14.453 11.164 -10.453 1 43.69 16 TYR B CA 1
ATOM 2229 C C . TYR B 1 16 ? 13.32 11.992 -11.055 1 43.69 16 TYR B C 1
ATOM 2231 O O . TYR B 1 16 ? 12.5 12.555 -10.32 1 43.69 16 TYR B O 1
ATOM 2239 N N . ASP B 1 17 ? 13.367 12.266 -12.281 1 46.62 17 ASP B N 1
ATOM 2240 C CA . ASP B 1 17 ? 12.266 12.922 -12.977 1 46.62 17 ASP B CA 1
ATOM 2241 C C . ASP B 1 17 ? 10.945 12.211 -12.703 1 46.62 17 ASP B C 1
ATOM 2243 O O . ASP B 1 17 ? 9.898 12.859 -12.586 1 46.62 17 ASP B O 1
ATOM 2247 N N . ASN B 1 18 ? 11.062 10.977 -12.422 1 51.16 18 ASN B N 1
ATOM 2248 C CA . ASN B 1 18 ? 9.867 10.188 -12.125 1 51.16 18 ASN B CA 1
ATOM 2249 C C . ASN B 1 18 ? 9.359 10.453 -10.719 1 51.16 18 ASN B C 1
ATOM 2251 O O . ASN B 1 18 ? 8.148 10.516 -10.492 1 51.16 18 ASN B O 1
ATOM 2255 N N . MET B 1 19 ? 10.297 10.625 -9.75 1 51.41 19 MET B N 1
ATOM 2256 C CA . MET B 1 19 ? 9.828 10.961 -8.406 1 51.41 19 MET B CA 1
ATOM 2257 C C . MET B 1 19 ? 9.094 12.305 -8.406 1 51.41 19 MET B C 1
ATOM 2259 O O . MET B 1 19 ? 8.031 12.43 -7.801 1 51.41 19 MET B O 1
ATOM 2263 N N . ASN B 1 20 ? 9.844 13.414 -8.914 1 53.97 20 ASN B N 1
ATOM 2264 C CA . ASN B 1 20 ? 9.188 14.711 -8.992 1 53.97 20 ASN B CA 1
ATOM 2265 C C . ASN B 1 20 ? 7.848 14.617 -9.711 1 53.97 20 ASN B C 1
ATOM 2267 O O . ASN B 1 20 ? 6.879 15.266 -9.32 1 53.97 20 ASN B O 1
ATOM 2271 N N . SER B 1 21 ? 7.824 13.719 -10.711 1 60.16 21 SER B N 1
ATOM 2272 C CA . SER B 1 21 ? 6.602 13.539 -11.484 1 60.16 21 SER B CA 1
ATOM 2273 C C . SER B 1 21 ? 5.531 12.82 -10.672 1 60.16 21 SER B C 1
ATOM 2275 O O . SER B 1 21 ? 4.344 13.125 -10.797 1 60.16 21 SER B O 1
ATOM 2277 N N . LEU B 1 22 ? 5.977 12.07 -9.719 1 62.78 22 LEU B N 1
ATOM 2278 C CA . LEU B 1 22 ? 5.004 11.32 -8.938 1 62.78 22 LEU B CA 1
ATOM 2279 C C . LEU B 1 22 ? 4.328 12.219 -7.902 1 62.78 22 LEU B C 1
ATOM 2281 O O . LEU B 1 22 ? 3.164 12 -7.555 1 62.78 22 LEU B O 1
ATOM 2285 N N . GLU B 1 23 ? 5.004 13.25 -7.477 1 66 23 GLU B N 1
ATOM 2286 C CA . GLU B 1 23 ? 4.383 14.172 -6.527 1 66 23 GLU B CA 1
ATOM 2287 C C . GLU B 1 23 ? 3.232 14.938 -7.172 1 66 23 GLU B C 1
ATOM 2289 O O . GLU B 1 23 ? 2.275 15.312 -6.492 1 66 23 GLU B O 1
ATOM 2294 N N . ASP B 1 24 ? 3.4 15.016 -8.477 1 68 24 ASP B N 1
ATOM 2295 C CA . ASP B 1 24 ? 2.348 15.727 -9.195 1 68 24 ASP B CA 1
ATOM 2296 C C . ASP B 1 24 ? 1.078 14.883 -9.289 1 68 24 ASP B C 1
ATOM 2298 O O . ASP B 1 24 ? -0.005 15.406 -9.547 1 68 24 ASP B O 1
ATOM 2302 N N . ILE B 1 25 ? 1.213 13.633 -8.836 1 82.38 25 ILE B N 1
ATOM 2303 C CA . ILE B 1 25 ? 0.067 12.734 -8.961 1 82.38 25 ILE B CA 1
ATOM 2304 C C . ILE B 1 25 ? -0.53 12.469 -7.582 1 82.38 25 ILE B C 1
ATOM 2306 O O . ILE B 1 25 ? -1.377 11.586 -7.422 1 82.38 25 ILE B O 1
ATOM 2310 N N . ASP B 1 26 ? -0.168 13.359 -6.637 1 91.25 26 ASP B N 1
ATOM 2311 C CA . ASP B 1 26 ? -0.755 13.258 -5.305 1 91.25 26 ASP B CA 1
ATOM 2312 C C . ASP B 1 26 ? -2.266 13.477 -5.352 1 91.25 26 ASP B C 1
ATOM 2314 O O . ASP B 1 26 ? -2.73 14.547 -5.754 1 91.25 26 ASP B O 1
ATOM 2318 N N . PRO B 1 27 ? -2.969 12.469 -4.945 1 93.12 27 PRO B N 1
ATOM 2319 C CA . PRO B 1 27 ? -4.426 12.602 -5 1 93.12 27 PRO B CA 1
ATOM 2320 C C . PRO B 1 27 ? -4.941 13.773 -4.164 1 93.12 27 PRO B C 1
ATOM 2322 O O . PRO B 1 27 ? -6.023 14.297 -4.438 1 93.12 27 PRO B O 1
ATOM 2325 N N . SER B 1 28 ? -4.211 14.203 -3.166 1 93.81 28 SER B N 1
ATOM 2326 C CA . SER B 1 28 ? -4.613 15.305 -2.295 1 93.81 28 SER B CA 1
ATOM 2327 C C . SER B 1 28 ? -4.719 16.609 -3.07 1 93.81 28 SER B C 1
ATOM 2329 O O . SER B 1 28 ? -5.379 17.562 -2.623 1 93.81 28 SER B O 1
ATOM 2331 N N . LEU B 1 29 ? -4.07 16.703 -4.203 1 93.31 29 LEU B N 1
ATOM 2332 C CA . LEU B 1 29 ? -3.99 17.938 -4.965 1 93.31 29 LEU B CA 1
ATOM 2333 C C . LEU B 1 29 ? -5.141 18.047 -5.961 1 93.31 29 LEU B C 1
ATOM 2335 O O . LEU B 1 29 ? -5.301 19.062 -6.633 1 93.31 29 LEU B O 1
ATOM 2339 N N . GLN B 1 30 ? -5.914 16.984 -5.957 1 87.88 30 GLN B N 1
ATOM 2340 C CA . GLN B 1 30 ? -7.039 16.984 -6.883 1 87.88 30 GLN B CA 1
ATOM 2341 C C . GLN B 1 30 ? -7.98 18.156 -6.605 1 87.88 30 GLN B C 1
ATOM 2343 O O . GLN B 1 30 ? -8.039 18.656 -5.48 1 87.88 30 GLN B O 1
ATOM 2348 N N . ASP B 1 31 ? -8.664 18.688 -7.543 1 86.75 31 ASP B N 1
ATOM 2349 C CA . ASP B 1 31 ? -9.688 19.734 -7.449 1 86.75 31 ASP B CA 1
ATOM 2350 C C . ASP B 1 31 ? -9.07 21.078 -7.125 1 86.75 31 ASP B C 1
ATOM 2352 O O . ASP B 1 31 ? -9.695 21.922 -6.469 1 86.75 31 ASP B O 1
ATOM 2356 N N . GLY B 1 32 ? -7.785 21.266 -7.355 1 87.69 32 GLY B N 1
ATOM 2357 C CA . GLY B 1 32 ? -7.156 22.578 -7.258 1 87.69 32 GLY B CA 1
ATOM 2358 C C . GLY B 1 32 ? -6.566 22.844 -5.891 1 87.69 32 GLY B C 1
ATOM 2359 O O . GLY B 1 32 ? -6.148 23.969 -5.605 1 87.69 32 GLY B O 1
ATOM 2360 N N . PHE B 1 33 ? -6.504 21.891 -5.051 1 93.31 33 PHE B N 1
ATOM 2361 C CA . PHE B 1 33 ? -5.926 22.094 -3.727 1 93.31 33 PHE B CA 1
ATOM 2362 C C . PHE B 1 33 ? -4.406 22.188 -3.811 1 93.31 33 PHE B C 1
ATOM 2364 O O . PHE B 1 33 ? -3.785 21.562 -4.672 1 93.31 33 PHE B O 1
ATOM 2371 N N . GLN B 1 34 ? -3.896 23.016 -2.949 1 94.25 34 GLN B N 1
ATOM 2372 C CA . GLN B 1 34 ? -2.453 23.172 -2.803 1 94.25 34 GLN B CA 1
ATOM 2373 C C . GLN B 1 34 ? -2.014 22.906 -1.367 1 94.25 34 GLN B C 1
ATOM 2375 O O . GLN B 1 34 ? -2.66 23.359 -0.419 1 94.25 34 GLN B O 1
ATOM 2380 N N . ILE B 1 35 ? -0.968 22.219 -1.272 1 96.44 35 ILE B N 1
ATOM 2381 C CA . ILE B 1 35 ? -0.478 21.875 0.06 1 96.44 35 ILE B CA 1
ATOM 2382 C C . ILE B 1 35 ? 0.249 23.078 0.661 1 96.44 35 ILE B C 1
ATOM 2384 O O . ILE B 1 35 ? 1.136 23.656 0.027 1 96.44 35 ILE B O 1
ATOM 2388 N N . VAL B 1 36 ? -0.083 23.406 1.906 1 97 36 VAL B N 1
ATOM 2389 C CA . VAL B 1 36 ? 0.57 24.547 2.543 1 97 36 VAL B CA 1
ATOM 2390 C C . VAL B 1 36 ? 1.236 24.094 3.842 1 97 36 VAL B C 1
ATOM 2392 O O . VAL B 1 36 ? 1.998 24.859 4.449 1 97 36 VAL B O 1
ATOM 2395 N N . TYR B 1 37 ? 0.919 22.953 4.273 1 98 37 TYR B N 1
ATOM 2396 C CA . TYR B 1 37 ? 1.494 22.344 5.469 1 98 37 TYR B CA 1
ATOM 2397 C C . TYR B 1 37 ? 1.59 20.828 5.316 1 98 37 TYR B C 1
ATOM 2399 O O . TYR B 1 37 ? 0.665 20.188 4.809 1 98 37 TYR B O 1
ATOM 2407 N N . ASP B 1 38 ? 2.68 20.188 5.629 1 97.56 38 ASP B N 1
ATOM 2408 C CA . ASP B 1 38 ? 2.914 18.75 5.48 1 97.56 38 ASP B CA 1
ATOM 2409 C C . ASP B 1 38 ? 3.961 18.266 6.477 1 97.56 38 ASP B C 1
ATOM 2411 O O . ASP B 1 38 ? 5.164 18.359 6.223 1 97.56 38 ASP B O 1
ATOM 2415 N N . ARG B 1 39 ? 3.445 17.719 7.648 1 97.5 39 ARG B N 1
ATOM 2416 C CA . ARG B 1 39 ? 4.359 17.266 8.695 1 97.5 39 ARG B CA 1
ATOM 2417 C C . ARG B 1 39 ? 3.748 16.125 9.508 1 97.5 39 ARG B C 1
ATOM 2419 O O . ARG B 1 39 ? 2.525 16.016 9.602 1 97.5 39 ARG B O 1
ATOM 2426 N N . GLU B 1 40 ? 4.641 15.359 10.055 1 97.56 40 GLU B N 1
ATOM 2427 C CA . GLU B 1 40 ? 4.199 14.391 11.047 1 97.56 40 GLU B CA 1
ATOM 2428 C C . GLU B 1 40 ? 4.023 15.039 12.422 1 97.56 40 GLU B C 1
ATOM 2430 O O . GLU B 1 40 ? 4.922 15.742 12.898 1 97.56 40 GLU B O 1
ATOM 2435 N N . VAL B 1 41 ? 2.918 14.867 13.023 1 98.31 41 VAL B N 1
ATOM 2436 C CA . VAL B 1 41 ? 2.602 15.438 14.328 1 98.31 41 VAL B CA 1
ATOM 2437 C C . VAL B 1 41 ? 2.17 14.336 15.289 1 98.31 41 VAL B C 1
ATOM 2439 O O . VAL B 1 41 ? 1.367 13.469 14.93 1 98.31 41 VAL B O 1
ATOM 2442 N N . PRO B 1 42 ? 2.734 14.312 16.5 1 97.69 42 PRO B N 1
ATOM 2443 C CA . PRO B 1 42 ? 2.262 13.328 17.469 1 97.69 42 PRO B CA 1
ATOM 2444 C C . PRO B 1 42 ? 0.845 13.617 17.969 1 97.69 42 PRO B C 1
ATOM 2446 O O . PRO B 1 42 ? 0.557 14.734 18.406 1 97.69 42 PRO B O 1
ATOM 2449 N N . LEU B 1 43 ? -0.026 12.664 17.891 1 97.94 43 LEU B N 1
ATOM 2450 C CA . LEU B 1 43 ? -1.394 12.758 18.391 1 97.94 43 LEU B CA 1
ATOM 2451 C C . LEU B 1 43 ? -1.751 11.539 19.234 1 97.94 43 LEU B C 1
ATOM 2453 O O . LEU B 1 43 ? -1.318 10.422 18.938 1 97.94 43 LEU B O 1
ATOM 2457 N N . GLU B 1 44 ? -2.469 11.805 20.234 1 96.69 44 GLU B N 1
ATOM 2458 C CA . GLU B 1 44 ? -3.045 10.703 21 1 96.69 44 GLU B CA 1
ATOM 2459 C C . GLU B 1 44 ? -4.336 10.203 20.344 1 96.69 44 GLU B C 1
ATOM 2461 O O . GLU B 1 44 ? -5.309 10.953 20.234 1 96.69 44 GLU B O 1
ATOM 2466 N N . LEU B 1 45 ? -4.34 8.969 19.984 1 96.56 45 LEU B N 1
ATOM 2467 C CA . LEU B 1 45 ? -5.52 8.383 19.359 1 96.56 45 LEU B CA 1
ATOM 2468 C C . LEU B 1 45 ? -6.363 7.629 20.391 1 96.56 45 LEU B C 1
ATOM 2470 O O . LEU B 1 45 ? -5.832 6.852 21.172 1 96.56 45 LEU B O 1
ATOM 2474 N N . ARG B 1 46 ? -7.633 7.914 20.344 1 94.56 46 ARG B N 1
ATOM 2475 C CA . ARG B 1 46 ? -8.594 7.238 21.219 1 94.56 46 ARG B CA 1
ATOM 2476 C C . ARG B 1 46 ? -9.773 6.699 20.422 1 94.56 46 ARG B C 1
ATOM 2478 O O . ARG B 1 46 ? -10.242 7.348 19.484 1 94.56 46 ARG B O 1
ATOM 2485 N N . THR B 1 47 ? -10.164 5.48 20.797 1 91.31 47 THR B N 1
ATOM 2486 C CA . THR B 1 47 ? -11.352 4.906 20.172 1 91.31 47 THR B CA 1
ATOM 2487 C C . THR B 1 47 ? -12.555 4.992 21.109 1 91.31 47 THR B C 1
ATOM 2489 O O . THR B 1 47 ? -12.453 4.633 22.281 1 91.31 47 THR B O 1
ATOM 2492 N N . ILE B 1 48 ? -13.578 5.535 20.578 1 84.62 48 ILE B N 1
ATOM 2493 C CA . ILE B 1 48 ? -14.797 5.668 21.359 1 84.62 48 ILE B CA 1
ATOM 2494 C C . ILE B 1 48 ? -15.82 4.637 20.906 1 84.62 48 ILE B C 1
ATOM 2496 O O . ILE B 1 48 ? -16.219 4.621 19.734 1 84.62 48 ILE B O 1
ATOM 2500 N N . ILE B 1 49 ? -16.078 3.715 21.75 1 76.88 49 ILE B N 1
ATOM 2501 C CA . ILE B 1 49 ? -17.094 2.713 21.453 1 76.88 49 ILE B CA 1
ATOM 2502 C C . ILE B 1 49 ? -18.344 2.984 22.266 1 76.88 49 ILE B C 1
ATOM 2504 O O . ILE B 1 49 ? -18.281 3.113 23.5 1 76.88 49 ILE B O 1
ATOM 2508 N N . ASN B 1 50 ? -19.453 2.941 21.625 1 72.94 50 ASN B N 1
ATOM 2509 C CA . ASN B 1 50 ? -20.75 3.16 22.266 1 72.94 50 ASN B CA 1
ATOM 2510 C C . ASN B 1 50 ? -20.734 4.41 23.141 1 72.94 50 ASN B C 1
ATOM 2512 O O . ASN B 1 50 ? -21.156 4.367 24.297 1 72.94 50 ASN B O 1
ATOM 2516 N N . ASN B 1 51 ? -20.188 5.391 22.641 1 68.25 51 ASN B N 1
ATOM 2517 C CA . ASN B 1 51 ? -20.125 6.711 23.266 1 68.25 51 ASN B CA 1
ATOM 2518 C C . ASN B 1 51 ? -19.281 6.691 24.531 1 68.25 51 ASN B C 1
ATOM 2520 O O . ASN B 1 51 ? -19.422 7.566 25.391 1 68.25 51 ASN B O 1
ATOM 2524 N N . GLN B 1 52 ? -18.812 5.566 24.797 1 68.31 52 GLN B N 1
ATOM 2525 C CA . GLN B 1 52 ? -17.891 5.457 25.922 1 68.31 52 GLN B CA 1
ATOM 2526 C C . GLN B 1 52 ? -16.453 5.246 25.438 1 68.31 52 GLN B C 1
ATOM 2528 O O . GLN B 1 52 ? -16.219 4.547 24.453 1 68.31 52 GLN B O 1
ATOM 2533 N N . GLN B 1 53 ? -15.688 6.18 25.984 1 64.81 53 GLN B N 1
ATOM 2534 C CA . GLN B 1 53 ? -14.273 5.984 25.656 1 64.81 53 GLN B CA 1
ATOM 2535 C C . GLN B 1 53 ? -13.82 4.57 26 1 64.81 53 GLN B C 1
ATOM 2537 O O . GLN B 1 53 ? -14.133 4.055 27.078 1 64.81 53 GLN B O 1
ATOM 2542 N N . SER B 1 54 ? -13.359 3.906 24.891 1 62.03 54 SER B N 1
ATOM 2543 C CA . SER B 1 54 ? -12.867 2.555 25.156 1 62.03 54 SER B CA 1
ATOM 2544 C C . SER B 1 54 ? -11.812 2.549 26.25 1 62.03 54 SER B C 1
ATOM 2546 O O . SER B 1 54 ? -11.078 3.525 26.422 1 62.03 54 SER B O 1
ATOM 2548 N N . GLN B 1 55 ? -11.977 1.766 27.281 1 55.84 55 GLN B N 1
ATOM 2549 C CA . GLN B 1 55 ? -11.023 1.571 28.375 1 55.84 55 GLN B CA 1
ATOM 2550 C C . GLN B 1 55 ? -9.594 1.49 27.844 1 55.84 55 GLN B C 1
ATOM 2552 O O . GLN B 1 55 ? -8.641 1.554 28.609 1 55.84 55 GLN B O 1
ATOM 2557 N N . GLU B 1 56 ? -9.539 1.413 26.516 1 59.53 56 GLU B N 1
ATOM 2558 C CA . GLU B 1 56 ? -8.18 1.244 26 1 59.53 56 GLU B CA 1
ATOM 2559 C C . GLU B 1 56 ? -7.41 2.561 26.047 1 59.53 56 GLU B C 1
ATOM 2561 O O . GLU B 1 56 ? -7.965 3.619 25.75 1 59.53 56 GLU B O 1
ATOM 2566 N N . VAL B 1 57 ? -6.359 2.605 26.766 1 66.19 57 VAL B N 1
ATOM 2567 C CA . VAL B 1 57 ? -5.395 3.695 26.891 1 66.19 57 VAL B CA 1
ATOM 2568 C C . VAL B 1 57 ? -5.062 4.242 25.5 1 66.19 57 VAL B C 1
ATOM 2570 O O . VAL B 1 57 ? -4.891 3.475 24.547 1 66.19 57 VAL B O 1
ATOM 2573 N N . GLY B 1 58 ? -5.34 5.477 25.234 1 82.88 58 GLY B N 1
ATOM 2574 C CA . GLY B 1 58 ? -4.926 6.141 24.016 1 82.88 58 GLY B CA 1
ATOM 2575 C C . GLY B 1 58 ? -3.502 5.809 23.609 1 82.88 58 GLY B C 1
ATOM 2576 O O . GLY B 1 58 ? -2.705 5.355 24.422 1 82.88 58 GLY B O 1
ATOM 2577 N N . SER B 1 59 ? -3.295 5.73 22.344 1 90.75 59 SER B N 1
ATOM 2578 C CA . SER B 1 59 ? -1.955 5.492 21.828 1 90.75 59 SER B CA 1
ATOM 2579 C C . SER B 1 59 ? -1.395 6.742 21.156 1 90.75 59 SER B C 1
ATOM 2581 O O . SER B 1 59 ? -2.094 7.41 20.391 1 90.75 59 SER B O 1
ATOM 2583 N N . LEU B 1 60 ? -0.195 7.121 21.672 1 94.56 60 LEU B N 1
ATOM 2584 C CA . LEU B 1 60 ? 0.502 8.211 20.984 1 94.56 60 LEU B CA 1
ATOM 2585 C C . LEU B 1 60 ? 1.063 7.746 19.656 1 94.56 60 LEU B C 1
ATOM 2587 O O . LEU B 1 60 ? 1.832 6.785 19.594 1 94.56 60 LEU B O 1
ATOM 2591 N N . GLU B 1 61 ? 0.614 8.398 18.578 1 96 61 GLU B N 1
ATOM 2592 C CA . GLU B 1 61 ? 1.021 8.016 17.234 1 96 61 GLU B CA 1
ATOM 2593 C C . GLU B 1 61 ? 1.532 9.219 16.438 1 96 61 GLU B C 1
ATOM 2595 O O . GLU B 1 61 ? 1.093 10.344 16.672 1 96 61 GLU B O 1
ATOM 2600 N N . SER B 1 62 ? 2.486 8.945 15.617 1 97.19 62 SER B N 1
ATOM 2601 C CA . SER B 1 62 ? 2.916 9.953 14.656 1 97.19 62 SER B CA 1
ATOM 2602 C C . SER B 1 62 ? 1.98 10.008 13.453 1 97.19 62 SER B C 1
ATOM 2604 O O . SER B 1 62 ? 1.912 9.055 12.672 1 97.19 62 SER B O 1
ATOM 2606 N N . ILE B 1 63 ? 1.257 11.086 13.281 1 98.38 63 ILE B N 1
ATOM 2607 C CA . ILE B 1 63 ? 0.266 11.234 12.219 1 98.38 63 ILE B CA 1
ATOM 2608 C C . ILE B 1 63 ? 0.761 12.25 11.188 1 98.38 63 ILE B C 1
ATOM 2610 O O . ILE B 1 63 ? 1.247 13.32 11.547 1 98.38 63 ILE B O 1
ATOM 2614 N N . LYS B 1 64 ? 0.677 11.898 9.898 1 98.44 64 LYS B N 1
ATOM 2615 C CA . LYS B 1 64 ? 0.951 12.852 8.828 1 98.44 64 LYS B CA 1
ATOM 2616 C C . LYS B 1 64 ? -0.203 13.836 8.664 1 98.44 64 LYS B C 1
ATOM 2618 O O . LYS B 1 64 ? -1.325 13.438 8.344 1 98.44 64 LYS B O 1
ATOM 2623 N N . VAL B 1 65 ? 0.08 15.086 8.914 1 98.75 65 VAL B N 1
ATOM 2624 C CA . VAL B 1 65 ? -0.91 16.156 8.797 1 98.75 65 VAL B CA 1
ATOM 2625 C C . VAL B 1 65 ? -0.625 16.984 7.547 1 98.75 65 VAL B C 1
ATOM 2627 O O . VAL B 1 65 ? 0.443 17.594 7.43 1 98.75 65 VAL B O 1
ATOM 2630 N N . LYS B 1 66 ? -1.607 16.953 6.621 1 98.38 66 LYS B N 1
ATOM 2631 C CA . LYS B 1 66 ? -1.548 17.844 5.473 1 98.38 66 LYS B CA 1
ATOM 2632 C C . LYS B 1 66 ? -2.654 18.891 5.539 1 98.38 66 LYS B C 1
ATOM 2634 O O . LYS B 1 66 ? -3.811 18.578 5.816 1 98.38 66 LYS B O 1
ATOM 2639 N N . ILE B 1 67 ? -2.271 20.141 5.41 1 98.62 67 ILE B N 1
ATOM 2640 C CA . ILE B 1 67 ? -3.246 21.219 5.242 1 98.62 67 ILE B CA 1
ATOM 2641 C C . ILE B 1 67 ? -3.182 21.75 3.811 1 98.62 67 ILE B C 1
ATOM 2643 O O . ILE B 1 67 ? -2.107 22.094 3.32 1 98.62 67 ILE B O 1
ATOM 2647 N N . LEU B 1 68 ? -4.301 21.734 3.154 1 97.56 68 LEU B N 1
ATOM 2648 C CA . LEU B 1 68 ? -4.402 22.172 1.765 1 97.56 68 LEU B CA 1
ATOM 2649 C C . LEU B 1 68 ? -5.41 23.312 1.622 1 97.56 68 LEU B C 1
ATOM 2651 O O . LEU B 1 68 ? -6.355 23.406 2.408 1 97.56 68 LEU B O 1
ATOM 2655 N N . ILE B 1 69 ? -5.188 24.141 0.638 1 96.31 69 ILE B N 1
ATOM 2656 C CA . ILE B 1 69 ? -6.113 25.234 0.376 1 96.31 69 ILE B CA 1
ATOM 2657 C C . ILE B 1 69 ? -6.523 25.234 -1.095 1 96.31 69 ILE B C 1
ATOM 2659 O O . ILE B 1 69 ? -5.77 24.766 -1.954 1 96.31 69 ILE B O 1
ATOM 2663 N N . LYS B 1 70 ? -7.77 25.547 -1.325 1 92.94 70 LYS B N 1
ATOM 2664 C CA . LYS B 1 70 ? -8.289 25.75 -2.674 1 92.94 70 LYS B CA 1
ATOM 2665 C C . LYS B 1 70 ? -8.734 27.203 -2.881 1 92.94 70 LYS B C 1
ATOM 2667 O O . LYS B 1 70 ? -9.609 27.688 -2.172 1 92.94 70 LYS B O 1
ATOM 2672 N N . PRO B 1 71 ? -8 27.875 -3.84 1 80.88 71 PRO B N 1
ATOM 2673 C CA . PRO B 1 71 ? -8.383 29.266 -4.098 1 80.88 71 PRO B CA 1
ATOM 2674 C C . PRO B 1 71 ? -9.781 29.406 -4.699 1 80.88 71 PRO B C 1
ATOM 2676 O O . PRO B 1 71 ? -10.25 28.484 -5.375 1 80.88 71 PRO B O 1
ATOM 2679 N N . SER B 1 72 ? -10.586 30.344 -4.262 1 72.44 72 SER B N 1
ATOM 2680 C CA . SER B 1 72 ? -11.93 30.578 -4.777 1 72.44 72 SER B CA 1
ATOM 2681 C C . SER B 1 72 ? -11.891 30.906 -6.266 1 72.44 72 SER B C 1
ATOM 2683 O O . SER B 1 72 ? -10.953 31.531 -6.75 1 72.44 72 SER B O 1
ATOM 2685 N N . GLN B 1 73 ? -12.609 30.141 -7.102 1 61.91 73 GLN B N 1
ATOM 2686 C CA . GLN B 1 73 ? -12.727 30.453 -8.523 1 61.91 73 GLN B CA 1
ATOM 2687 C C . GLN B 1 73 ? -13.164 31.906 -8.727 1 61.91 73 GLN B C 1
ATOM 2689 O O . GLN B 1 73 ? -12.82 32.531 -9.734 1 61.91 73 GLN B O 1
ATOM 2694 N N . ASN B 1 74 ? -14.078 32.375 -8.031 1 56.06 74 ASN B N 1
ATOM 2695 C CA . ASN B 1 74 ? -14.648 33.719 -8.281 1 56.06 74 ASN B CA 1
ATOM 2696 C C . ASN B 1 74 ? -13.805 34.812 -7.652 1 56.06 74 ASN B C 1
ATOM 2698 O O . ASN B 1 74 ? -13.891 35.062 -6.449 1 56.06 74 ASN B O 1
ATOM 2702 N N . GLN B 1 75 ? -12.562 35 -8.203 1 49.81 75 GLN B N 1
ATOM 2703 C CA . GLN B 1 75 ? -11.703 36.094 -7.758 1 49.81 75 GLN B CA 1
ATOM 2704 C C . GLN 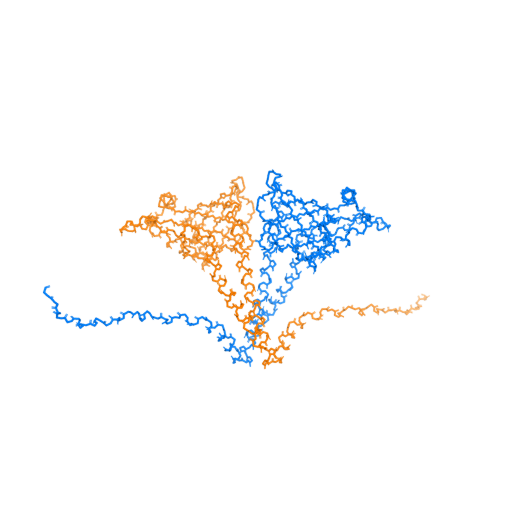B 1 75 ? -12.438 37.438 -7.777 1 49.81 75 GLN B C 1
ATOM 2706 O O . GLN B 1 75 ? -12.625 38.031 -8.844 1 49.81 75 GLN B O 1
ATOM 2711 N N . HIS B 1 76 ? -13.508 37.688 -7.215 1 46.94 76 HIS B N 1
ATOM 2712 C CA . HIS B 1 76 ? -13.773 39.125 -7.195 1 46.94 76 HIS B CA 1
ATOM 2713 C C . HIS B 1 76 ? -12.562 39.906 -6.672 1 46.94 76 HIS B C 1
ATOM 2715 O O . HIS B 1 76 ? -11.789 39.375 -5.867 1 46.94 76 HIS B O 1
ATOM 2721 N N . PRO B 1 77 ? -11.984 40.969 -7.395 1 47.75 77 PRO B N 1
ATOM 2722 C CA . PRO B 1 77 ? -10.805 41.781 -7.098 1 47.75 77 PRO B CA 1
ATOM 2723 C C . PRO B 1 77 ? -10.5 41.844 -5.602 1 47.75 77 PRO B C 1
ATOM 2725 O O . PRO B 1 77 ? -9.359 42.094 -5.211 1 47.75 77 PRO B O 1
ATOM 2728 N N . GLY B 1 78 ? -11.43 42.406 -4.754 1 45.97 78 GLY B N 1
ATOM 2729 C CA . GLY B 1 78 ? -11.266 42.5 -3.309 1 45.97 78 GLY B CA 1
ATOM 2730 C C . GLY B 1 78 ? -11.172 41.125 -2.645 1 45.97 78 GLY B C 1
ATOM 2731 O O . GLY B 1 78 ? -12.18 40.562 -2.213 1 45.97 78 GLY B O 1
ATOM 2732 N N . GLY B 1 79 ? -10.445 40.125 -3.102 1 48.09 79 GLY B N 1
ATOM 2733 C CA . GLY B 1 79 ? -10.125 38.719 -2.998 1 48.09 79 GLY B CA 1
ATOM 2734 C C . GLY B 1 79 ? -10.328 38.156 -1.599 1 48.09 79 GLY B C 1
ATOM 2735 O O . GLY B 1 79 ? -9.398 38.188 -0.788 1 48.09 79 GLY B O 1
ATOM 2736 N N . ASP B 1 80 ? -11.438 38.281 -1.082 1 50.66 80 ASP B N 1
ATOM 2737 C CA . ASP B 1 80 ? -11.758 37.969 0.302 1 50.66 80 ASP B CA 1
ATOM 2738 C C . ASP B 1 80 ? -11.375 36.5 0.633 1 50.66 80 ASP B C 1
ATOM 2740 O O . ASP B 1 80 ? -11.727 35.594 -0.097 1 50.66 80 ASP B O 1
ATOM 2744 N N . LEU B 1 81 ? -10.172 36.25 1.146 1 56.59 81 LEU B N 1
ATOM 2745 C CA . LEU B 1 81 ? -9.758 35.062 1.848 1 56.59 81 LEU B CA 1
ATOM 2746 C C . LEU B 1 81 ? -10.969 34.281 2.346 1 56.59 81 LEU B C 1
ATOM 2748 O O . LEU B 1 81 ? -10.828 33.125 2.797 1 56.59 81 LEU B O 1
ATOM 2752 N N . SER B 1 82 ? -12.164 35.031 2.154 1 59.38 82 SER B N 1
ATOM 2753 C CA . SER B 1 82 ? -13.414 34.5 2.686 1 59.38 82 SER B CA 1
ATOM 2754 C C . SER B 1 82 ? -13.883 33.281 1.881 1 59.38 82 SER B C 1
ATOM 2756 O O . SER B 1 82 ? -14.719 32.531 2.346 1 59.38 82 SER B O 1
ATOM 2758 N N . ASP B 1 83 ? -13.188 33.062 0.706 1 70 83 ASP B N 1
ATOM 2759 C CA . ASP B 1 83 ? -13.797 31.984 -0.081 1 70 83 ASP B CA 1
ATOM 2760 C C . ASP B 1 83 ? -12.844 30.797 -0.217 1 70 83 ASP B C 1
ATOM 2762 O O . ASP B 1 83 ? -13.102 29.875 -0.992 1 70 83 ASP B O 1
ATOM 2766 N N . GLN B 1 84 ? -11.836 30.875 0.5 1 87.69 84 GLN B N 1
ATOM 2767 C CA . GLN B 1 84 ? -10.875 29.781 0.386 1 87.69 84 GLN B CA 1
ATOM 2768 C C . GLN B 1 84 ? -11.281 28.609 1.277 1 87.69 84 GLN B C 1
ATOM 2770 O O . GLN B 1 84 ? -11.664 28.797 2.432 1 87.69 84 GLN B O 1
ATOM 2775 N N . ALA B 1 85 ? -11.328 27.406 0.633 1 93.81 85 ALA B N 1
ATOM 2776 C CA . ALA B 1 85 ? -11.586 26.219 1.434 1 93.81 85 ALA B CA 1
ATOM 2777 C C . ALA B 1 85 ? -10.297 25.641 2.006 1 93.81 85 ALA B C 1
ATOM 2779 O O . ALA B 1 85 ? -9.258 25.641 1.337 1 93.81 85 ALA B O 1
ATOM 2780 N N . ILE B 1 86 ? -10.32 25.281 3.26 1 96.81 86 ILE B N 1
ATOM 2781 C CA . ILE B 1 86 ? -9.195 24.625 3.932 1 96.81 86 ILE B CA 1
ATOM 2782 C C . ILE B 1 86 ? -9.492 23.141 4.109 1 96.81 86 ILE B C 1
ATOM 2784 O O . ILE B 1 86 ? -10.555 22.766 4.613 1 96.81 86 ILE B O 1
ATOM 2788 N N . LYS B 1 87 ? -8.586 22.297 3.621 1 97.75 87 LYS B N 1
ATOM 2789 C CA . LYS B 1 87 ? -8.695 20.859 3.807 1 97.75 87 LYS B CA 1
ATOM 2790 C C . LYS B 1 87 ? -7.562 20.328 4.68 1 97.75 87 LYS B C 1
ATOM 2792 O O . LYS B 1 87 ? -6.398 20.656 4.457 1 97.75 87 LYS B O 1
ATOM 2797 N N . ILE B 1 88 ? -7.906 19.562 5.691 1 98.75 88 ILE B N 1
ATOM 2798 C CA . ILE B 1 88 ? -6.91 18.906 6.535 1 98.75 88 ILE B CA 1
ATOM 2799 C C . ILE B 1 88 ? -6.992 17.406 6.352 1 98.75 88 ILE B C 1
ATOM 2801 O O . ILE B 1 88 ? -8.078 16.812 6.414 1 98.75 88 ILE B O 1
ATOM 2805 N N . GLU B 1 89 ? -5.863 16.781 6.09 1 98.62 89 GLU B N 1
ATOM 2806 C CA . GLU B 1 89 ? -5.789 15.336 5.902 1 98.62 89 GLU B CA 1
ATOM 2807 C C . GLU B 1 89 ? -4.902 14.688 6.961 1 98.62 89 GLU B C 1
ATOM 2809 O O . GLU B 1 89 ? -3.801 15.164 7.23 1 98.62 89 GLU B O 1
ATOM 2814 N N . PHE B 1 90 ? -5.438 13.617 7.551 1 98.69 90 PHE B N 1
ATOM 2815 C CA . PHE B 1 90 ? -4.668 12.789 8.469 1 98.69 90 PHE B CA 1
ATOM 2816 C C . PHE B 1 90 ? -4.402 11.414 7.871 1 98.69 90 PHE B C 1
ATOM 2818 O O . PHE B 1 90 ? -5.336 10.711 7.469 1 98.69 90 PHE B O 1
ATOM 2825 N N . THR B 1 91 ? -3.145 11.047 7.75 1 98.38 91 THR B N 1
ATOM 2826 C CA . THR B 1 91 ? -2.752 9.703 7.348 1 98.38 91 THR B CA 1
ATOM 2827 C C . THR B 1 91 ? -1.678 9.148 8.281 1 98.38 91 THR B C 1
ATOM 2829 O O . THR B 1 91 ? -1.114 9.883 9.094 1 98.38 91 THR B O 1
ATOM 2832 N N . SER B 1 92 ? -1.471 7.855 8.242 1 96.94 92 SER B N 1
ATOM 2833 C CA . SER B 1 92 ? -0.506 7.188 9.109 1 96.94 92 SER B CA 1
ATOM 2834 C C . SER B 1 92 ? 0.367 6.219 8.32 1 96.94 92 SER B C 1
ATOM 2836 O O . SER B 1 92 ? -0.124 5.504 7.445 1 96.94 92 SER B O 1
ATOM 2838 N N . GLU B 1 93 ? 1.621 6.176 8.641 1 92.12 93 GLU B N 1
ATOM 2839 C CA . GLU B 1 93 ? 2.535 5.215 8.031 1 92.12 93 GLU B CA 1
ATOM 2840 C C . GLU B 1 93 ? 2.41 3.842 8.68 1 92.12 93 GLU B C 1
ATOM 2842 O O . GLU B 1 93 ? 2.809 2.834 8.102 1 92.12 93 GLU B O 1
ATOM 2847 N N . THR B 1 94 ? 1.943 3.818 9.898 1 92 94 THR B N 1
ATOM 2848 C CA . THR B 1 94 ? 1.828 2.562 10.633 1 92 94 THR B CA 1
ATOM 2849 C C . THR B 1 94 ? 0.46 1.927 10.406 1 92 94 THR B C 1
ATOM 2851 O O . THR B 1 94 ? 0.29 0.721 10.602 1 92 94 THR B O 1
ATOM 2854 N N . ASP B 1 95 ? -0.502 2.695 10.078 1 94.81 95 ASP B N 1
ATOM 2855 C CA . ASP B 1 95 ? -1.828 2.238 9.672 1 94.81 95 ASP B CA 1
ATOM 2856 C C . ASP B 1 95 ? -2.182 2.742 8.273 1 94.81 95 ASP B C 1
ATOM 2858 O O . ASP B 1 95 ? -2.777 3.812 8.125 1 94.81 95 ASP B O 1
ATOM 2862 N N . LEU B 1 96 ? -1.905 1.934 7.34 1 96.31 96 LEU B N 1
ATOM 2863 C CA . LEU B 1 96 ? -1.897 2.326 5.934 1 96.31 96 LEU B CA 1
ATOM 2864 C C . LEU B 1 96 ? -3.277 2.803 5.496 1 96.31 96 LEU B C 1
ATOM 2866 O O . LEU B 1 96 ? -3.395 3.637 4.594 1 96.31 96 LEU B O 1
ATOM 2870 N N . PHE B 1 97 ? -4.34 2.336 6.141 1 97.06 97 PHE B N 1
ATOM 2871 C CA . PHE B 1 97 ? -5.691 2.631 5.684 1 97.06 97 PHE B CA 1
ATOM 2872 C C . PHE B 1 97 ? -6.332 3.713 6.547 1 97.06 97 PHE B C 1
ATOM 2874 O O . PHE B 1 97 ? -7.52 4.008 6.402 1 97.06 97 PHE B O 1
ATOM 2881 N N . PHE B 1 98 ? -5.594 4.262 7.504 1 97.25 98 PHE B N 1
ATOM 2882 C CA . PHE B 1 98 ? -5.98 5.418 8.305 1 97.25 98 PHE B CA 1
ATOM 2883 C C . PHE B 1 98 ? -6.004 6.684 7.449 1 97.25 98 PHE B C 1
ATOM 2885 O O . PHE B 1 98 ? -4.961 7.148 6.992 1 97.25 98 PHE B O 1
ATOM 2892 N N . PHE B 1 99 ? -7.242 7.18 7.18 1 98.31 99 PHE B N 1
ATOM 2893 C CA . PHE B 1 99 ? -7.371 8.367 6.34 1 98.31 99 PHE B CA 1
ATOM 2894 C C . PHE B 1 99 ? -8.602 9.172 6.73 1 98.31 99 PHE B C 1
ATOM 2896 O O . PHE B 1 99 ? -9.734 8.758 6.465 1 98.31 99 PHE B O 1
ATOM 2903 N N . TYR B 1 100 ? -8.375 10.281 7.434 1 98.62 100 TYR B N 1
ATOM 2904 C CA . TYR B 1 100 ? -9.438 11.18 7.875 1 98.62 100 TYR B CA 1
ATOM 2905 C C . TYR B 1 100 ? -9.25 12.578 7.297 1 98.62 100 TYR B C 1
ATOM 2907 O O . TYR B 1 100 ? -8.117 13.031 7.113 1 98.62 100 TYR B O 1
ATOM 2915 N N . ILE B 1 101 ? -10.375 13.234 7.023 1 98.5 101 ILE B N 1
ATOM 2916 C CA . ILE B 1 101 ? -10.258 14.57 6.465 1 98.5 101 ILE B CA 1
ATOM 2917 C C . ILE B 1 101 ? -11.305 15.484 7.098 1 98.5 101 ILE B C 1
ATOM 2919 O O . ILE B 1 101 ? -12.297 15.016 7.66 1 98.5 101 ILE B O 1
ATOM 2923 N N . THR B 1 102 ? -11.117 16.719 7.141 1 98.25 102 THR B N 1
ATOM 2924 C CA . THR B 1 102 ? -12.109 17.766 7.363 1 98.25 102 THR B CA 1
ATOM 2925 C C . THR B 1 102 ? -11.938 18.891 6.363 1 98.25 102 THR B C 1
ATOM 2927 O O . THR B 1 102 ? -10.812 19.25 6.004 1 98.25 102 THR B O 1
ATOM 2930 N N . ILE B 1 103 ? -13.016 19.344 5.844 1 96.75 103 ILE B N 1
ATOM 2931 C CA . ILE B 1 103 ? -13.008 20.5 4.938 1 96.75 103 ILE B CA 1
ATOM 2932 C C . ILE B 1 103 ? -13.742 21.672 5.586 1 96.75 103 ILE B C 1
ATOM 2934 O O . ILE B 1 103 ? -14.883 21.531 6.031 1 96.75 103 ILE B O 1
ATOM 2938 N N . ILE B 1 104 ? -13.094 22.75 5.613 1 96.81 104 ILE B N 1
ATOM 2939 C CA . ILE B 1 104 ? -13.633 23.938 6.289 1 96.81 104 ILE B CA 1
ATOM 2940 C C . ILE B 1 104 ? -13.75 25.094 5.297 1 96.81 104 ILE B C 1
ATOM 2942 O O . ILE B 1 104 ? -12.766 25.469 4.652 1 96.81 104 ILE B O 1
ATOM 2946 N N . ASN B 1 105 ? -14.93 25.578 5.117 1 92.75 105 ASN B N 1
ATOM 2947 C CA . ASN B 1 105 ? -15.172 26.812 4.379 1 92.75 105 ASN B CA 1
ATOM 2948 C C . ASN B 1 105 ? -15.656 27.922 5.301 1 92.75 105 ASN B C 1
ATOM 2950 O O . ASN B 1 105 ? -15.734 27.734 6.516 1 92.75 105 ASN B O 1
ATOM 2954 N N . TYR B 1 106 ? -15.953 29.047 4.719 1 91.94 106 TYR B N 1
ATOM 2955 C CA . TYR B 1 106 ? -16.375 30.203 5.512 1 91.94 106 TYR B CA 1
ATOM 2956 C C . TYR B 1 106 ? -17.594 29.859 6.352 1 91.94 106 TYR B C 1
ATOM 2958 O O . TYR B 1 106 ? -17.656 30.188 7.539 1 91.94 106 TYR B O 1
ATOM 2966 N N . GLU B 1 107 ? -18.562 29.172 5.742 1 91.81 107 GLU B N 1
ATOM 2967 C CA . GLU B 1 107 ? -19.812 28.844 6.426 1 91.81 107 GLU B CA 1
ATOM 2968 C C . GLU B 1 107 ? -19.562 27.891 7.594 1 91.81 107 GLU B C 1
ATOM 2970 O O . GLU B 1 107 ? -20.094 28.109 8.688 1 91.81 107 GLU B O 1
ATOM 2975 N N . SER B 1 108 ? -18.781 26.891 7.336 1 94.38 108 SER B N 1
ATOM 2976 C CA . SER B 1 108 ? -18.516 25.922 8.406 1 94.38 108 SER B CA 1
ATOM 2977 C C . SER B 1 108 ? -17.641 26.547 9.492 1 94.38 108 SER B C 1
ATOM 2979 O O . SER B 1 108 ? -17.766 26.172 10.664 1 94.38 108 SER B O 1
ATOM 2981 N N . PHE B 1 109 ? -16.812 27.516 9.117 1 95.94 109 PHE B N 1
ATOM 2982 C CA . PHE B 1 109 ? -15.969 28.203 10.094 1 95.94 109 PHE B CA 1
ATOM 2983 C C . PHE B 1 109 ? -16.812 28.969 11.102 1 95.94 109 PHE B C 1
ATOM 2985 O O . PHE B 1 109 ? -16.453 29.047 12.281 1 95.94 109 PHE B O 1
ATOM 2992 N N . LYS B 1 110 ? -17.859 29.516 10.625 1 94.88 110 LYS B N 1
ATOM 2993 C CA . LYS B 1 110 ? -18.734 30.281 11.523 1 94.88 110 LYS B CA 1
ATOM 2994 C C . LYS B 1 110 ? -19.188 29.422 12.703 1 94.88 110 LYS B C 1
ATOM 2996 O O . LYS B 1 110 ? -19.156 29.859 13.852 1 94.88 110 LYS B O 1
ATOM 3001 N N . GLN B 1 111 ? -19.547 28.234 12.375 1 96.38 111 GLN B N 1
ATOM 3002 C CA . GLN B 1 111 ? -19.953 27.297 13.422 1 96.38 111 GLN B CA 1
ATOM 3003 C C . GLN B 1 111 ? -18.781 26.922 14.312 1 96.38 111 GLN B C 1
ATOM 3005 O O . GLN B 1 111 ? -18.922 26.859 15.539 1 96.38 111 GLN B O 1
ATOM 3010 N N . ILE B 1 112 ? -17.625 26.688 13.75 1 97.31 112 ILE B N 1
ATOM 3011 C CA . ILE B 1 112 ? -16.406 26.328 14.492 1 97.31 112 ILE B CA 1
ATOM 3012 C C . ILE B 1 112 ? -16.031 27.469 15.43 1 97.31 112 ILE B C 1
ATOM 3014 O O . ILE B 1 112 ? -15.68 27.234 16.594 1 97.31 112 ILE B O 1
ATOM 3018 N N . LYS B 1 113 ? -16.094 28.688 14.898 1 96.31 113 LYS B N 1
ATOM 3019 C CA . LYS B 1 113 ? -15.766 29.891 15.664 1 96.31 113 LYS B CA 1
ATOM 3020 C C . LYS B 1 113 ? -16.656 30 16.891 1 96.31 113 LYS B C 1
ATOM 3022 O O . LYS B 1 113 ? -16.172 30.266 18 1 96.31 113 LYS B O 1
ATOM 3027 N N . GLU B 1 114 ? -17.938 29.812 16.672 1 96.62 114 GLU B N 1
ATOM 3028 C CA . GLU B 1 114 ? -18.891 29.875 17.781 1 96.62 114 GLU B CA 1
ATOM 3029 C C . GLU B 1 114 ? -18.656 28.75 18.781 1 96.62 114 GLU B C 1
ATOM 3031 O O . GLU B 1 114 ? -18.578 29 19.984 1 96.62 114 GLU B O 1
ATOM 3036 N N . ASP B 1 115 ? -18.469 27.531 18.312 1 96.44 115 ASP B N 1
ATOM 3037 C CA . ASP B 1 115 ? -18.328 26.344 19.156 1 96.44 115 ASP B CA 1
ATOM 3038 C C . ASP B 1 115 ? -17.062 26.406 20 1 96.44 115 ASP B C 1
ATOM 3040 O O . ASP B 1 115 ? -17.031 25.922 21.125 1 96.44 115 ASP B O 1
ATOM 3044 N N . ASN B 1 116 ? -15.961 27 19.438 1 95.5 116 ASN B N 1
ATOM 3045 C CA . ASN B 1 116 ? -14.664 27.031 20.109 1 95.5 116 ASN B CA 1
ATOM 3046 C C . ASN B 1 116 ? -14.391 28.391 20.734 1 95.5 116 ASN B C 1
ATOM 3048 O O . ASN B 1 116 ? -13.312 28.625 21.281 1 95.5 116 ASN B O 1
ATOM 3052 N N . LYS B 1 117 ? -15.383 29.406 20.609 1 95.56 117 LYS B N 1
ATOM 3053 C CA . LYS B 1 117 ? -15.273 30.75 21.172 1 95.56 117 LYS B CA 1
ATOM 3054 C C . LYS B 1 117 ? -14.008 31.453 20.688 1 95.56 117 LYS B C 1
ATOM 3056 O O . LYS B 1 117 ? -13.258 32 21.484 1 95.56 117 LYS B O 1
ATOM 3061 N N . LEU B 1 118 ? -13.844 31.25 19.391 1 95.06 118 LEU B N 1
ATOM 3062 C CA . LEU B 1 118 ? -12.664 31.875 18.797 1 95.06 118 LEU B CA 1
ATOM 3063 C C . LEU B 1 118 ? -12.898 33.344 18.531 1 95.06 118 LEU B C 1
ATOM 3065 O O . LEU B 1 118 ? -14.008 33.75 18.172 1 95.06 118 LEU B O 1
ATOM 3069 N N . LYS B 1 119 ? -11.859 34.156 18.656 1 94.81 119 LYS B N 1
ATOM 3070 C CA . LYS B 1 119 ? -11.953 35.594 18.406 1 94.81 119 LYS B CA 1
ATOM 3071 C C . LYS B 1 119 ? -11.438 35.938 17.016 1 94.81 119 LYS B C 1
ATOM 3073 O O . LYS B 1 119 ? -11.734 37 16.484 1 94.81 119 LYS B O 1
ATOM 3078 N N . MET B 1 120 ? -10.859 35.062 16.391 1 93.38 120 MET B N 1
ATOM 3079 C CA . MET B 1 120 ? -10.234 35.344 15.109 1 93.38 120 MET B CA 1
ATOM 3080 C C . MET B 1 120 ? -11.258 35.281 13.977 1 93.38 120 MET B C 1
ATOM 3082 O O . MET B 1 120 ? -12.344 34.75 14.156 1 93.38 120 MET B O 1
ATOM 3086 N N . GLU B 1 121 ? -10.828 35.875 12.828 1 92.94 121 GLU B N 1
ATOM 3087 C CA . GLU B 1 121 ? -11.609 35.781 11.602 1 92.94 121 GLU B CA 1
ATOM 3088 C C . GLU B 1 121 ? -11.117 34.656 10.695 1 92.94 121 GLU B C 1
ATOM 3090 O O . GLU B 1 121 ? -10 34.156 10.883 1 92.94 121 GLU B O 1
ATOM 3095 N N . TYR B 1 122 ? -11.969 34.281 9.688 1 94.06 122 TYR B N 1
ATOM 3096 C CA . TYR B 1 122 ? -11.664 33.156 8.805 1 94.06 122 TYR B CA 1
ATOM 3097 C C . TYR B 1 122 ? -10.328 33.344 8.102 1 94.06 122 TYR B C 1
ATOM 3099 O O . TYR B 1 122 ? -9.57 32.406 7.914 1 94.06 122 TYR B O 1
ATOM 3107 N N . GLY B 1 123 ? -10.039 34.562 7.789 1 91.31 123 GLY B N 1
ATOM 3108 C CA . GLY B 1 123 ? -8.797 34.875 7.094 1 91.31 123 GLY B CA 1
ATOM 3109 C C . GLY B 1 123 ? -7.562 34.531 7.91 1 91.31 123 GLY B C 1
ATOM 3110 O O . GLY B 1 123 ? -6.477 34.375 7.355 1 91.31 123 GLY B O 1
ATOM 3111 N N . GLN B 1 124 ? -7.672 34.438 9.234 1 94.06 124 GLN B N 1
ATOM 3112 C CA . GLN B 1 124 ? -6.555 34.156 10.133 1 94.06 124 GLN B CA 1
ATOM 3113 C C . GLN B 1 124 ? -6.527 32.688 10.531 1 94.06 124 GLN B C 1
ATOM 3115 O O . GLN B 1 124 ? -5.566 32.219 11.148 1 94.06 124 GLN B O 1
ATOM 3120 N N . PHE B 1 125 ? -7.527 32 10.148 1 96.19 125 PHE B N 1
ATOM 3121 C CA . PHE B 1 125 ? -7.746 30.656 10.68 1 96.19 125 PHE B CA 1
ATOM 3122 C C . PHE B 1 125 ? -6.66 29.703 10.203 1 96.19 125 PHE B C 1
ATOM 3124 O O . PHE B 1 125 ? -6.141 28.906 10.984 1 96.19 125 PHE B O 1
ATOM 3131 N N . LEU B 1 126 ? -6.332 29.766 8.93 1 96.19 126 LEU B N 1
ATOM 3132 C CA . LEU B 1 126 ? -5.305 28.906 8.359 1 96.19 126 LEU B CA 1
ATOM 3133 C C . LEU B 1 126 ? -3.994 29.031 9.125 1 96.19 126 LEU B C 1
ATOM 3135 O O . LEU B 1 126 ? -3.406 28.031 9.531 1 96.19 126 LEU B O 1
ATOM 3139 N N . GLN B 1 127 ? -3.574 30.234 9.297 1 96.69 127 GLN B N 1
ATOM 3140 C CA . GLN B 1 127 ? -2.32 30.484 10 1 96.69 127 GLN B CA 1
ATOM 3141 C C . GLN B 1 127 ? -2.371 29.953 11.43 1 96.69 127 GLN B C 1
ATOM 3143 O O . GLN B 1 127 ? -1.377 29.438 11.945 1 96.69 127 GLN B O 1
ATOM 3148 N N . GLN B 1 128 ? -3.459 30.172 12.039 1 96.5 128 GLN B N 1
ATOM 3149 C CA . GLN B 1 128 ? -3.635 29.688 13.398 1 96.5 128 GLN B CA 1
ATOM 3150 C C . GLN B 1 128 ? -3.543 28.156 13.461 1 96.5 128 GLN B C 1
ATOM 3152 O O . GLN B 1 128 ? -2.941 27.609 14.383 1 96.5 128 GLN B O 1
ATOM 3157 N N . LEU B 1 129 ? -4.148 27.484 12.508 1 97.75 129 LEU B N 1
ATOM 3158 C CA . LEU B 1 129 ? -4.094 26.016 12.422 1 97.75 129 LEU B CA 1
ATOM 3159 C C . LEU B 1 129 ? -2.648 25.547 12.344 1 97.75 129 LEU B C 1
ATOM 3161 O O . LEU B 1 129 ? -2.24 24.656 13.102 1 97.75 129 LEU B O 1
ATOM 3165 N N . ILE B 1 130 ? -1.937 26.109 11.422 1 98.62 130 ILE B N 1
ATOM 3166 C CA . ILE B 1 130 ? -0.542 25.734 11.211 1 98.62 130 ILE B CA 1
ATOM 3167 C C . ILE B 1 130 ? 0.253 25.953 12.492 1 98.62 130 ILE B C 1
ATOM 3169 O O . ILE B 1 130 ? 1.047 25.094 12.883 1 98.62 130 ILE B O 1
ATOM 3173 N N . LYS B 1 131 ? 0.032 27.078 13.133 1 98.06 131 LYS B N 1
ATOM 3174 C CA . LYS B 1 131 ? 0.71 27.391 14.383 1 98.06 131 LYS B CA 1
ATOM 3175 C C . LYS B 1 131 ? 0.424 26.328 15.445 1 98.06 131 LYS B C 1
ATOM 3177 O O . LYS B 1 131 ? 1.337 25.859 16.141 1 98.06 131 LYS B O 1
ATOM 3182 N N . LEU B 1 132 ? -0.805 25.953 15.609 1 98.06 132 LEU B N 1
ATOM 3183 C CA . LEU B 1 132 ? -1.216 24.984 16.625 1 98.06 132 LEU B CA 1
ATOM 3184 C C . LEU B 1 132 ? -0.577 23.625 16.359 1 98.06 132 LEU B C 1
ATOM 3186 O O . LEU B 1 132 ? -0.057 23 17.281 1 98.06 132 LEU B O 1
ATOM 3190 N N . PHE B 1 133 ? -0.567 23.188 15.125 1 98.5 133 PHE B N 1
ATOM 3191 C CA . PHE B 1 133 ? 0.044 21.906 14.797 1 98.5 133 PHE B CA 1
ATOM 3192 C C . PHE B 1 133 ? 1.551 21.953 15.023 1 98.5 133 PHE B C 1
ATOM 3194 O O . PHE B 1 133 ? 2.141 20.984 15.508 1 98.5 133 PHE B O 1
ATOM 3201 N N . ASN B 1 134 ? 2.127 23.047 14.695 1 98.44 134 ASN B N 1
ATOM 3202 C CA . ASN B 1 134 ? 3.557 23.203 14.945 1 98.44 134 ASN B CA 1
ATOM 3203 C C . ASN B 1 134 ? 3.875 23.156 16.438 1 98.44 134 ASN B C 1
ATOM 3205 O O . ASN B 1 134 ? 4.902 22.609 16.844 1 98.44 134 ASN B O 1
ATOM 3209 N N . GLN B 1 135 ? 3.055 23.781 17.188 1 97.81 135 GLN B N 1
ATOM 3210 C CA . GLN B 1 135 ? 3.256 23.75 18.641 1 97.81 135 GLN B CA 1
ATOM 3211 C C . GLN B 1 135 ? 3.154 22.344 19.188 1 97.81 135 GLN B C 1
ATOM 3213 O O . GLN B 1 135 ? 3.957 21.938 20.031 1 97.81 135 GLN B O 1
ATOM 3218 N N . CYS B 1 136 ? 2.232 21.547 18.734 1 97.75 136 CYS B N 1
ATOM 3219 C CA . CYS B 1 136 ? 2.105 20.156 19.141 1 97.75 136 CYS B CA 1
ATOM 3220 C C . CYS B 1 136 ? 3.357 19.359 18.781 1 97.75 136 CYS B C 1
ATOM 3222 O O . CYS B 1 136 ? 3.762 18.469 19.516 1 97.75 136 CYS B O 1
ATOM 3224 N N . TYR B 1 137 ? 3.918 19.703 17.703 1 97.31 137 TYR B N 1
ATOM 3225 C CA . TYR B 1 137 ? 5.113 19.031 17.203 1 97.31 137 TYR B CA 1
ATOM 3226 C C . TYR B 1 137 ? 6.344 19.453 17.984 1 97.31 137 TYR B C 1
ATOM 3228 O O . TYR B 1 137 ? 7.125 18.594 18.422 1 97.31 137 TYR B O 1
ATOM 3236 N N . LYS B 1 138 ? 6.484 20.703 18.281 1 97.06 138 LYS B N 1
ATOM 3237 C CA . LYS B 1 138 ? 7.715 21.25 18.844 1 97.06 138 LYS B CA 1
ATOM 3238 C C . LYS B 1 138 ? 7.691 21.203 20.375 1 97.06 138 LYS B C 1
ATOM 3240 O O . LYS B 1 138 ? 8.734 21.047 21.016 1 97.06 138 LYS B O 1
ATOM 3245 N N . GLU B 1 139 ? 6.484 21.391 20.922 1 97 139 GLU B N 1
ATOM 3246 C CA . GLU B 1 139 ? 6.336 21.484 22.375 1 97 139 GLU B CA 1
ATOM 3247 C C . GLU B 1 139 ? 5.258 20.516 22.875 1 97 139 GLU B C 1
ATOM 3249 O O . GLU B 1 139 ? 4.293 20.953 23.516 1 97 139 GLU B O 1
ATOM 3254 N N . PRO B 1 140 ? 5.504 19.234 22.766 1 93.56 140 PRO B N 1
ATOM 3255 C CA . PRO B 1 140 ? 4.457 18.266 23.078 1 93.56 140 PRO B CA 1
ATOM 3256 C C . PRO B 1 140 ? 4.078 18.266 24.562 1 93.56 140 PRO B C 1
ATOM 3258 O O . PRO B 1 140 ? 3.004 17.781 24.922 1 93.56 140 PRO B O 1
ATOM 3261 N N . HIS B 1 141 ? 4.867 18.797 25.438 1 94.12 141 HIS B N 1
ATOM 3262 C CA . HIS B 1 141 ? 4.551 18.859 26.859 1 94.12 141 HIS B CA 1
ATOM 3263 C C . HIS B 1 141 ? 3.574 20 27.156 1 94.12 141 HIS B C 1
ATOM 3265 O O . HIS B 1 141 ? 2.857 19.953 28.156 1 94.12 141 HIS B O 1
ATOM 3271 N N . ASN B 1 142 ? 3.613 21.016 26.312 1 97.06 142 ASN B N 1
ATOM 3272 C CA . ASN B 1 142 ? 2.768 22.188 26.516 1 97.06 142 ASN B CA 1
ATOM 3273 C C . ASN B 1 142 ? 1.506 22.125 25.656 1 97.06 142 ASN B C 1
ATOM 3275 O O . ASN B 1 142 ? 0.453 22.625 26.062 1 97.06 142 ASN B O 1
ATOM 3279 N N . PHE B 1 143 ? 1.68 21.578 24.484 1 97.62 143 PHE B N 1
ATOM 3280 C CA . PHE B 1 143 ? 0.582 21.453 23.531 1 97.62 143 PHE B CA 1
ATOM 3281 C C . PHE B 1 143 ? 0.474 20.016 23.016 1 97.62 143 PHE B C 1
ATOM 3283 O O . PHE B 1 143 ? 1.481 19.406 22.656 1 97.62 143 PHE B O 1
ATOM 3290 N N . PHE B 1 144 ? -0.702 19.453 23.031 1 97 144 PHE B N 1
ATOM 3291 C CA . PHE B 1 144 ? -0.854 18.109 22.469 1 97 144 PHE B CA 1
ATOM 3292 C C . PHE B 1 144 ? -2.248 17.922 21.891 1 97 144 PHE B C 1
ATOM 3294 O O . PHE B 1 144 ? -3.156 18.719 22.172 1 97 144 PHE B O 1
ATOM 3301 N N . GLY B 1 145 ? -2.398 17.016 20.969 1 97.81 145 GLY B N 1
ATOM 3302 C CA . GLY B 1 145 ? -3.666 16.734 20.312 1 97.81 145 GLY B CA 1
ATOM 3303 C C . GLY B 1 145 ? -4.238 15.375 20.672 1 97.81 145 GLY B C 1
ATOM 3304 O O . GLY B 1 145 ? -3.496 14.406 20.844 1 97.81 145 GLY B O 1
ATOM 3305 N N . ILE B 1 146 ? -5.551 15.336 20.828 1 97.19 146 ILE B N 1
ATOM 3306 C CA . ILE B 1 146 ? -6.281 14.094 21.047 1 97.19 146 ILE B CA 1
ATOM 3307 C C . ILE B 1 146 ? -7.246 13.852 19.875 1 97.19 146 ILE B C 1
ATOM 3309 O O . ILE B 1 146 ? -8.062 14.719 19.547 1 97.19 146 ILE B O 1
ATOM 3313 N N . PHE B 1 147 ? -7.086 12.758 19.25 1 97.94 147 PHE B N 1
ATOM 3314 C CA . PHE B 1 147 ? -7.961 12.375 18.156 1 97.94 147 PHE B CA 1
ATOM 3315 C C . PHE B 1 147 ? -8.867 11.219 18.562 1 97.94 147 PHE B C 1
ATOM 3317 O O . PHE B 1 147 ? -8.414 10.078 18.703 1 97.94 147 PHE B O 1
ATOM 3324 N N . GLU B 1 148 ? -10.086 11.562 18.688 1 96.38 148 GLU B N 1
ATOM 3325 C CA . GLU B 1 148 ? -11.07 10.586 19.156 1 96.38 148 GLU B CA 1
ATOM 3326 C C . GLU B 1 148 ? -11.867 10.008 17.984 1 96.38 148 GLU B C 1
ATOM 3328 O O . GLU B 1 148 ? -12.672 10.711 17.375 1 96.38 148 GLU B O 1
ATOM 3333 N N . MET B 1 149 ? -11.664 8.758 17.781 1 96 149 MET B N 1
ATOM 3334 C CA . MET B 1 149 ? -12.312 8.078 16.656 1 96 149 MET B CA 1
ATOM 3335 C C . MET B 1 149 ? -13.555 7.328 17.125 1 96 149 MET B C 1
ATOM 3337 O O . MET B 1 149 ? -13.492 6.57 18.094 1 96 149 MET B O 1
ATOM 3341 N N . GLU B 1 150 ? -14.609 7.648 16.469 1 92.88 150 GLU B N 1
ATOM 3342 C CA . GLU B 1 150 ? -15.875 7 16.797 1 92.88 150 GLU B CA 1
ATOM 3343 C C . GLU B 1 150 ? -16.203 5.895 15.805 1 92.88 150 GLU B C 1
ATOM 3345 O O . GLU B 1 150 ? -15.461 5.688 14.836 1 92.88 150 GLU B O 1
ATOM 3350 N N . GLU B 1 151 ? -17.312 5.301 16.156 1 84.62 151 GLU B N 1
ATOM 3351 C CA . GLU B 1 151 ? -17.797 4.27 15.242 1 84.62 151 GLU B CA 1
ATOM 3352 C C . GLU B 1 151 ? -18.359 4.883 13.969 1 84.62 151 GLU B C 1
ATOM 3354 O O . GLU B 1 151 ? -18.672 6.07 13.93 1 84.62 151 GLU B O 1
ATOM 3359 N N . GLU B 1 152 ? -18.359 4.348 12.789 1 86.06 152 GLU B N 1
ATOM 3360 C CA . GLU B 1 152 ? -18.953 4.723 11.516 1 86.06 152 GLU B CA 1
ATOM 3361 C C . GLU B 1 152 ? -18.094 5.762 10.789 1 86.06 152 GLU B C 1
ATOM 3363 O O . GLU B 1 152 ? -18.609 6.527 9.969 1 86.06 152 GLU B O 1
ATOM 3368 N N . GLY B 1 153 ? -16.953 6.07 11.336 1 92.81 153 GLY B N 1
ATOM 3369 C CA . GLY B 1 153 ? -16.016 6.867 10.539 1 92.81 153 GLY B CA 1
ATOM 3370 C C . GLY B 1 153 ? -15.953 8.312 10.984 1 92.81 153 GLY B C 1
ATOM 3371 O O . GLY B 1 153 ? -15.211 9.117 10.398 1 92.81 153 GLY B O 1
ATOM 3372 N N . ARG B 1 154 ? -16.75 8.766 12.07 1 96.38 154 ARG B N 1
ATOM 3373 C CA . ARG B 1 154 ? -16.656 10.109 12.633 1 96.38 154 ARG B CA 1
ATOM 3374 C C . ARG B 1 154 ? -15.5 10.203 13.625 1 96.38 154 ARG B C 1
ATOM 3376 O O . ARG B 1 154 ? -15.172 9.219 14.297 1 96.38 154 ARG B O 1
ATOM 3383 N N . ALA B 1 155 ? -14.859 11.375 13.664 1 97.56 155 ALA B N 1
ATOM 3384 C CA . ALA B 1 155 ? -13.773 11.602 14.617 1 97.56 155 ALA B CA 1
ATOM 3385 C C . ALA B 1 155 ? -13.688 13.07 15.008 1 97.56 155 ALA B C 1
ATOM 3387 O O . ALA B 1 155 ? -14.25 13.938 14.328 1 97.56 155 ALA B O 1
ATOM 3388 N N . ASN B 1 156 ? -13.102 13.266 16.172 1 97.69 156 ASN B N 1
ATOM 3389 C CA . ASN B 1 156 ? -12.922 14.625 16.656 1 97.69 156 ASN B CA 1
ATOM 3390 C C . ASN B 1 156 ? -11.492 14.875 17.109 1 97.69 156 ASN B C 1
ATOM 3392 O O . ASN B 1 156 ? -10.906 14.047 17.812 1 97.69 156 ASN B O 1
ATOM 3396 N N . LEU B 1 157 ? -10.969 15.93 16.641 1 98.56 157 LEU B N 1
ATOM 3397 C CA . LEU B 1 157 ? -9.648 16.375 17.078 1 98.56 157 LEU B CA 1
ATOM 3398 C C . LEU B 1 157 ? -9.75 17.484 18.109 1 98.56 157 LEU B C 1
ATOM 3400 O O . LEU B 1 157 ? -10.414 18.5 17.875 1 98.56 157 LEU B O 1
ATOM 3404 N N . LYS B 1 158 ? -9.086 17.25 19.203 1 98 158 LYS B N 1
ATOM 3405 C CA . LYS B 1 158 ? -8.953 18.297 20.219 1 98 158 LYS B CA 1
ATOM 3406 C C . LYS B 1 158 ? -7.496 18.734 20.359 1 98 158 LYS B C 1
ATOM 3408 O O . LYS B 1 158 ? -6.613 17.922 20.625 1 98 158 LYS B O 1
ATOM 3413 N N . LEU B 1 159 ? -7.242 19.953 20.141 1 98.38 159 LEU B N 1
ATOM 3414 C CA . LEU B 1 159 ? -5.941 20.547 20.438 1 98.38 159 LEU B CA 1
ATOM 3415 C C . LEU B 1 159 ? -5.945 21.234 21.797 1 98.38 159 LEU B C 1
ATOM 3417 O O . LEU B 1 159 ? -6.754 22.125 22.031 1 98.38 159 LEU B O 1
ATOM 3421 N N . ILE B 1 160 ? -4.977 20.812 22.609 1 98 160 ILE B N 1
ATOM 3422 C CA . ILE B 1 160 ? -5.043 21.156 24.031 1 98 160 ILE B CA 1
ATOM 3423 C C . ILE B 1 160 ? -3.76 21.859 24.453 1 98 160 ILE B C 1
ATOM 3425 O O . ILE B 1 160 ? -2.662 21.469 24.062 1 98 160 ILE B O 1
ATOM 3429 N N . GLU B 1 161 ? -3.863 22.891 25.172 1 97.19 161 GLU B N 1
ATOM 3430 C CA . GLU B 1 161 ? -2.74 23.547 25.844 1 97.19 161 GLU B CA 1
ATOM 3431 C C . GLU B 1 161 ? -2.67 23.141 27.312 1 97.19 161 GLU B C 1
ATOM 3433 O O . GLU B 1 161 ? -3.672 23.203 28.016 1 97.19 161 GLU B O 1
ATOM 3438 N N . ASN B 1 162 ? -1.591 22.672 27.641 1 95.94 162 ASN B N 1
ATOM 3439 C CA . ASN B 1 162 ? -1.329 22.359 29.031 1 95.94 162 ASN B CA 1
ATOM 3440 C C . ASN B 1 162 ? -0.977 23.609 29.828 1 95.94 162 ASN B C 1
ATOM 3442 O O . ASN B 1 162 ? 0.174 24.047 29.828 1 95.94 162 ASN B O 1
ATOM 3446 N N . MET B 1 163 ? -1.98 24.109 30.531 1 91.06 163 MET B N 1
ATOM 3447 C CA . MET B 1 163 ? -1.747 25.266 31.391 1 91.06 163 MET B CA 1
ATOM 3448 C C . MET B 1 163 ? -1.258 24.828 32.781 1 91.06 163 MET B C 1
ATOM 3450 O O . MET B 1 163 ? -1.237 23.625 33.062 1 91.06 163 MET B O 1
ATOM 3454 N N . GLU B 1 164 ? -0.736 25.766 33.531 1 90.75 164 GLU B N 1
ATOM 3455 C CA . GLU B 1 164 ? -0.189 25.484 34.844 1 90.75 164 GLU B CA 1
ATOM 3456 C C . GLU B 1 164 ? -1.174 24.688 35.688 1 90.75 164 GLU B C 1
ATOM 3458 O O . GLU B 1 164 ? -0.779 23.75 36.406 1 90.75 164 GLU B O 1
ATOM 3463 N N . TYR B 1 165 ? -2.48 24.969 35.531 1 93.06 165 TYR B N 1
ATOM 3464 C CA . TYR B 1 165 ? -3.422 24.391 36.5 1 93.06 165 TYR B CA 1
ATOM 3465 C C . TYR B 1 165 ? -4.492 23.578 35.781 1 93.06 165 TYR B C 1
ATOM 3467 O O . TYR B 1 165 ? -5.332 22.938 36.406 1 93.06 165 TYR B O 1
ATOM 3475 N N . LYS B 1 166 ? -4.52 23.547 34.438 1 94.94 166 LYS B N 1
ATOM 3476 C CA . LYS B 1 166 ? -5.566 22.812 33.75 1 94.94 166 LYS B CA 1
ATOM 3477 C C . LYS B 1 166 ? -5.215 22.609 32.281 1 94.94 166 LYS B C 1
ATOM 3479 O O . LYS B 1 166 ? -4.355 23.312 31.734 1 94.94 166 LYS B O 1
ATOM 3484 N N . PHE B 1 167 ? -5.949 21.641 31.672 1 93.75 167 PHE B N 1
ATOM 3485 C CA . PHE B 1 167 ? -5.902 21.469 30.219 1 93.75 167 PHE B CA 1
ATOM 3486 C C . PHE B 1 167 ? -6.938 22.359 29.531 1 93.75 167 PHE B C 1
ATOM 3488 O O . PHE B 1 167 ? -8.125 22.297 29.859 1 93.75 167 PHE B O 1
ATOM 3495 N N . LEU B 1 168 ? -6.418 23.219 28.719 1 96.56 168 LEU B N 1
ATOM 3496 C CA . LEU B 1 168 ? -7.312 24.094 27.969 1 96.56 168 LEU B CA 1
ATOM 3497 C C . LEU B 1 168 ? -7.484 23.594 26.531 1 96.56 168 LEU B C 1
ATOM 3499 O O . LEU B 1 168 ? -6.508 23.516 25.781 1 96.56 168 LEU B O 1
ATOM 3503 N N . GLU B 1 169 ? -8.719 23.266 26.172 1 97 169 GLU B N 1
ATOM 3504 C CA . GLU B 1 169 ? -9.023 22.922 24.797 1 97 169 GLU B CA 1
ATOM 3505 C C . GLU B 1 169 ? -9.062 24.172 23.922 1 97 169 GLU B C 1
ATOM 3507 O O . GLU B 1 169 ? -9.945 25.016 24.062 1 97 169 GLU B O 1
ATOM 3512 N N . ILE B 1 170 ? -8.141 24.312 23.031 1 97 170 ILE B N 1
ATOM 3513 C CA . ILE B 1 170 ? -7.996 25.484 22.188 1 97 170 ILE B CA 1
ATOM 3514 C C . ILE B 1 170 ? -8.922 25.359 20.969 1 97 170 ILE B C 1
ATOM 3516 O O . ILE B 1 170 ? -9.578 26.328 20.578 1 97 170 ILE B O 1
ATOM 3520 N N . LEU B 1 171 ? -8.969 24.203 20.438 1 97.69 171 LEU B N 1
ATOM 3521 C CA . LEU B 1 171 ? -9.688 23.969 19.188 1 97.69 171 LEU B CA 1
ATOM 3522 C C . LEU B 1 171 ? -10.227 22.547 19.125 1 97.69 171 LEU B C 1
ATOM 3524 O O . LEU B 1 171 ? -9.523 21.594 19.484 1 97.69 171 LEU B O 1
ATOM 3528 N N . SER B 1 172 ? -11.406 22.484 18.703 1 98.25 172 SER B N 1
ATOM 3529 C CA . SER B 1 172 ? -12.039 21.188 18.438 1 98.25 172 SER B CA 1
ATOM 3530 C C . SER B 1 172 ? -12.578 21.125 17.016 1 98.25 172 SER B C 1
ATOM 3532 O O . SER B 1 172 ? -13.328 22 16.578 1 98.25 172 SER B O 1
ATOM 3534 N N . LEU B 1 173 ? -12.164 20.094 16.234 1 98.44 173 LEU B N 1
ATOM 3535 C CA . LEU B 1 173 ? -12.57 19.953 14.844 1 98.44 173 LEU B CA 1
ATOM 3536 C C . LEU B 1 173 ? -13.109 18.562 14.562 1 98.44 173 LEU B C 1
ATOM 3538 O O . LEU B 1 173 ? -12.5 17.562 14.977 1 98.44 173 LEU B O 1
ATOM 3542 N N . ASP B 1 174 ? -14.172 18.5 13.781 1 97.94 174 ASP B N 1
ATOM 3543 C CA . ASP B 1 174 ? -14.734 17.219 13.383 1 97.94 174 ASP B CA 1
ATOM 3544 C C . ASP B 1 174 ? -14.07 16.703 12.109 1 97.94 174 ASP B C 1
ATOM 3546 O O . ASP B 1 174 ? -13.82 17.469 11.18 1 97.94 174 ASP B O 1
ATOM 3550 N N . PHE B 1 175 ? -13.797 15.469 12.102 1 98.56 175 PHE B N 1
ATOM 3551 C CA . PHE B 1 175 ? -13.25 14.773 10.945 1 98.56 175 PHE B CA 1
ATOM 3552 C C . PHE B 1 175 ? -14.164 13.625 10.523 1 98.56 175 PHE B C 1
ATOM 3554 O O . PHE B 1 175 ? -15.039 13.211 11.289 1 98.56 175 PHE B O 1
ATOM 3561 N N . VAL B 1 176 ? -13.977 13.219 9.312 1 98.31 176 VAL B N 1
ATOM 3562 C CA . VAL B 1 176 ? -14.672 12.039 8.812 1 98.31 176 VAL B CA 1
ATOM 3563 C C . VAL B 1 176 ? -13.68 11.109 8.109 1 98.31 176 VAL B C 1
ATOM 3565 O O . VAL B 1 176 ? -12.758 11.578 7.438 1 98.31 176 VAL B O 1
ATOM 3568 N N . ALA B 1 177 ? -13.852 9.836 8.305 1 98 177 ALA B N 1
ATOM 3569 C CA . ALA B 1 177 ? -13.055 8.859 7.562 1 98 177 ALA B CA 1
ATOM 3570 C C . ALA B 1 177 ? -13.352 8.93 6.07 1 98 177 ALA B C 1
ATOM 3572 O O . ALA B 1 177 ? -14.508 9.062 5.668 1 98 177 ALA B O 1
ATOM 3573 N N . CYS B 1 178 ? -12.297 8.883 5.281 1 97.44 178 CYS B N 1
ATOM 3574 C CA . CYS B 1 178 ? -12.492 8.914 3.836 1 97.44 178 CYS B CA 1
ATOM 3575 C C . CYS B 1 178 ? -13.141 7.625 3.344 1 97.44 178 CYS B C 1
ATOM 3577 O O . CYS B 1 178 ? -13.008 6.578 3.979 1 97.44 178 CYS B O 1
ATOM 3579 N N . GLU B 1 179 ? -13.883 7.836 2.258 1 95.12 179 GLU B N 1
ATOM 3580 C CA . GLU B 1 179 ? -14.492 6.672 1.621 1 95.12 179 GLU B CA 1
ATOM 3581 C C . GLU B 1 179 ? -13.422 5.707 1.102 1 95.12 179 GLU B C 1
ATOM 3583 O O . GLU B 1 179 ? -12.289 6.109 0.848 1 95.12 179 GLU B O 1
ATOM 3588 N N . GLU B 1 180 ? -13.828 4.504 0.883 1 93.69 180 GLU B N 1
ATOM 3589 C CA . GLU B 1 180 ? -12.93 3.41 0.513 1 93.69 180 GLU B CA 1
ATOM 3590 C C . GLU B 1 180 ? -12.148 3.744 -0.751 1 93.69 180 GLU B C 1
ATOM 3592 O O . GLU B 1 180 ? -10.938 3.502 -0.82 1 93.69 180 GLU B O 1
ATOM 3597 N N . ASP B 1 181 ? -12.805 4.297 -1.721 1 94.31 181 ASP B N 1
ATOM 3598 C CA . ASP B 1 181 ? -12.141 4.602 -2.986 1 94.31 181 ASP B CA 1
ATOM 3599 C C . ASP B 1 181 ? -11.023 5.617 -2.793 1 94.31 181 ASP B C 1
ATOM 3601 O O . ASP B 1 181 ? -9.945 5.477 -3.373 1 94.31 181 ASP B O 1
ATOM 3605 N N . LEU B 1 182 ? -11.258 6.613 -2.01 1 94.94 182 LEU B N 1
ATOM 3606 C CA . LEU B 1 182 ? -10.25 7.633 -1.739 1 94.94 182 LEU B CA 1
ATOM 3607 C C . LEU B 1 182 ? -9.094 7.051 -0.932 1 94.94 182 LEU B C 1
ATOM 3609 O O . LEU B 1 182 ? -7.934 7.391 -1.172 1 94.94 182 LEU B O 1
ATOM 3613 N N . VAL B 1 183 ? -9.453 6.191 0.012 1 96.94 183 VAL B N 1
ATOM 3614 C CA . VAL B 1 183 ? -8.43 5.527 0.812 1 96.94 183 VAL B CA 1
ATOM 3615 C C . VAL B 1 183 ? -7.523 4.691 -0.092 1 96.94 183 VAL B C 1
ATOM 3617 O O . VAL B 1 183 ? -6.297 4.77 0.002 1 96.94 183 VAL B O 1
ATOM 3620 N N . LYS B 1 184 ? -8.125 3.928 -0.993 1 95.94 184 LYS B N 1
ATOM 3621 C CA . LYS B 1 184 ? -7.363 3.084 -1.912 1 95.94 184 LYS B CA 1
ATOM 3622 C C . LYS B 1 184 ? -6.441 3.92 -2.793 1 95.94 184 LYS B C 1
ATOM 3624 O O . LYS B 1 184 ? -5.277 3.572 -2.988 1 95.94 184 LYS B O 1
ATOM 3629 N N . GLN B 1 185 ? -6.965 5.012 -3.234 1 95.56 185 GLN B N 1
ATOM 3630 C CA . GLN B 1 185 ? -6.164 5.902 -4.066 1 95.56 185 GLN B CA 1
ATOM 3631 C C . GLN B 1 185 ? -4.953 6.434 -3.303 1 95.56 185 GLN B C 1
ATOM 3633 O O . GLN B 1 185 ? -3.848 6.484 -3.842 1 95.56 185 GLN B O 1
ATOM 3638 N N . ASN B 1 186 ? -5.223 6.82 -2.152 1 96.56 186 ASN B N 1
ATOM 3639 C CA . ASN B 1 186 ? -4.141 7.336 -1.317 1 96.56 186 ASN B CA 1
ATOM 3640 C C . ASN B 1 186 ? -3.084 6.27 -1.052 1 96.56 186 ASN B C 1
ATOM 3642 O O . ASN B 1 186 ? -1.885 6.543 -1.136 1 96.56 186 ASN B O 1
ATOM 3646 N N . VAL B 1 187 ? -3.512 5.07 -0.743 1 96.94 187 VAL B N 1
ATOM 3647 C CA . VAL B 1 187 ? -2.609 3.959 -0.46 1 96.94 187 VAL B CA 1
ATOM 3648 C C . VAL B 1 187 ? -1.785 3.633 -1.704 1 96.94 187 VAL B C 1
ATOM 3650 O O . VAL B 1 187 ? -0.567 3.457 -1.621 1 96.94 187 VAL B O 1
ATOM 3653 N N . ILE B 1 188 ? -2.459 3.572 -2.881 1 96.44 188 ILE B N 1
ATOM 3654 C CA . ILE B 1 188 ? -1.784 3.311 -4.148 1 96.44 188 ILE B CA 1
ATOM 3655 C C . ILE B 1 188 ? -0.719 4.379 -4.395 1 96.44 188 ILE B C 1
ATOM 3657 O O . ILE B 1 188 ? 0.415 4.059 -4.758 1 96.44 188 ILE B O 1
ATOM 3661 N N . TYR B 1 189 ? -1.069 5.617 -4.168 1 95.75 189 TYR B N 1
ATOM 3662 C CA . TYR B 1 189 ? -0.149 6.734 -4.348 1 95.75 189 TYR B CA 1
ATOM 3663 C C . TYR B 1 189 ? 1.079 6.582 -3.459 1 95.75 189 TYR B C 1
ATOM 3665 O O . TYR B 1 189 ? 2.213 6.684 -3.934 1 95.75 189 TYR B O 1
ATOM 3673 N N . ARG B 1 190 ? 0.849 6.328 -2.201 1 95.62 190 ARG B N 1
ATOM 3674 C CA . ARG B 1 190 ? 1.95 6.199 -1.252 1 95.62 190 ARG B CA 1
ATOM 3675 C C . ARG B 1 190 ? 2.85 5.023 -1.613 1 95.62 190 ARG B C 1
ATOM 3677 O O . ARG B 1 190 ? 4.074 5.117 -1.511 1 95.62 190 ARG B O 1
ATOM 3684 N N . TYR B 1 191 ? 2.236 3.928 -1.951 1 95.94 191 TYR B N 1
ATOM 3685 C CA . TYR B 1 191 ? 2.992 2.754 -2.371 1 95.94 191 TYR B CA 1
ATOM 3686 C C . TYR B 1 191 ? 3.877 3.078 -3.57 1 95.94 191 TYR B C 1
ATOM 3688 O O . TYR B 1 191 ? 5.059 2.719 -3.592 1 95.94 191 TYR B O 1
ATOM 3696 N N . ASN B 1 192 ? 3.324 3.736 -4.539 1 94.5 192 ASN B N 1
ATOM 3697 C CA . ASN B 1 192 ? 4.047 4.059 -5.766 1 94.5 192 ASN B CA 1
ATOM 3698 C C . ASN B 1 192 ? 5.188 5.039 -5.504 1 94.5 192 ASN B C 1
ATOM 3700 O O . ASN B 1 192 ? 6.25 4.934 -6.113 1 94.5 192 ASN B O 1
ATOM 3704 N N . ILE B 1 193 ? 4.938 5.977 -4.676 1 93.31 193 ILE B N 1
ATOM 3705 C CA . ILE B 1 193 ? 5.988 6.922 -4.312 1 93.31 193 ILE B CA 1
ATOM 3706 C C . ILE B 1 193 ? 7.145 6.176 -3.652 1 93.31 193 ILE B C 1
ATOM 3708 O O . ILE B 1 193 ? 8.312 6.402 -3.982 1 93.31 193 ILE B O 1
ATOM 3712 N N . LEU B 1 194 ? 6.762 5.352 -2.715 1 93.12 194 LEU B N 1
ATOM 3713 C CA . LEU B 1 194 ? 7.766 4.559 -2.012 1 93.12 194 LEU B CA 1
ATOM 3714 C C . LEU B 1 194 ? 8.562 3.697 -2.988 1 93.12 194 LEU B C 1
ATOM 3716 O O . LEU B 1 194 ? 9.781 3.605 -2.891 1 93.12 194 LEU B O 1
ATOM 3720 N N . LYS B 1 195 ? 7.883 3.033 -3.83 1 93.25 195 LYS B N 1
ATOM 3721 C CA . LYS B 1 195 ? 8.508 2.189 -4.844 1 93.25 195 LYS B CA 1
ATOM 3722 C C . LYS B 1 195 ? 9.461 2.998 -5.719 1 93.25 195 LYS B C 1
ATOM 3724 O O . LYS B 1 195 ? 10.586 2.568 -5.98 1 93.25 195 LYS B O 1
ATOM 3729 N N . ALA B 1 196 ? 9.039 4.145 -6.195 1 91.56 196 ALA B N 1
ATOM 3730 C CA . ALA B 1 196 ? 9.875 5.016 -7.02 1 91.56 196 ALA B CA 1
ATOM 3731 C C . ALA B 1 196 ? 11.125 5.449 -6.266 1 91.56 196 ALA B C 1
ATOM 3733 O O . ALA B 1 196 ? 12.227 5.449 -6.824 1 91.56 196 ALA B O 1
ATOM 3734 N N . LYS B 1 197 ? 10.898 5.848 -5.059 1 91.12 197 LYS B N 1
ATOM 3735 C CA . LYS B 1 197 ? 12.031 6.234 -4.227 1 91.12 197 LYS B CA 1
ATOM 3736 C C . LYS B 1 197 ? 13.016 5.082 -4.062 1 91.12 197 LYS B C 1
ATOM 3738 O O . LYS B 1 197 ? 14.234 5.273 -4.152 1 91.12 197 LYS B O 1
ATOM 3743 N N . MET B 1 198 ? 12.492 3.922 -3.785 1 90.94 198 MET B N 1
ATOM 3744 C CA . MET B 1 198 ? 13.305 2.719 -3.633 1 90.94 198 MET B CA 1
ATOM 3745 C C . MET B 1 198 ? 14.148 2.471 -4.879 1 90.94 198 MET B C 1
ATOM 3747 O O . MET B 1 198 ? 15.352 2.221 -4.781 1 90.94 198 MET B O 1
ATOM 3751 N N . LEU B 1 199 ? 13.484 2.508 -5.965 1 91.12 199 LEU B N 1
ATOM 3752 C CA . LEU B 1 199 ? 14.172 2.266 -7.227 1 91.12 199 LEU B CA 1
ATOM 3753 C C . LEU B 1 199 ? 15.258 3.309 -7.465 1 91.12 199 LEU B C 1
ATOM 3755 O O . LEU B 1 199 ? 16.344 2.982 -7.949 1 91.12 199 LEU B O 1
ATOM 3759 N N . PHE B 1 200 ? 15.023 4.539 -7.133 1 89.75 200 PHE B N 1
ATOM 3760 C CA . PHE B 1 200 ? 15.984 5.629 -7.266 1 89.75 200 PHE B CA 1
ATOM 3761 C C . PHE B 1 200 ? 17.203 5.379 -6.398 1 89.75 200 PHE B C 1
ATOM 3763 O O . PHE B 1 200 ? 18.344 5.449 -6.883 1 89.75 200 PHE B O 1
ATOM 3770 N N . VAL B 1 201 ? 16.938 5.109 -5.172 1 89.19 201 VAL B N 1
ATOM 3771 C CA . VAL B 1 201 ? 18.031 4.902 -4.219 1 89.19 201 VAL B CA 1
ATOM 3772 C C . VAL B 1 201 ? 18.844 3.68 -4.625 1 89.19 201 VAL B C 1
ATOM 3774 O O . VAL B 1 201 ? 20.078 3.688 -4.535 1 89.19 201 VAL B O 1
ATOM 3777 N N . GLN B 1 202 ? 18.203 2.631 -5.012 1 90.12 202 GLN B N 1
ATOM 3778 C CA . GLN B 1 202 ? 18.875 1.417 -5.465 1 90.12 202 GLN B CA 1
ATOM 3779 C C . GLN B 1 202 ? 19.781 1.702 -6.66 1 90.12 202 GLN B C 1
ATOM 3781 O O . GLN B 1 202 ? 20.906 1.211 -6.723 1 90.12 202 GLN B O 1
ATOM 3786 N N . SER B 1 203 ? 19.234 2.393 -7.559 1 90.12 203 SER B N 1
ATOM 3787 C CA . SER B 1 203 ? 20.031 2.756 -8.734 1 90.12 203 SER B CA 1
ATOM 3788 C C . SER B 1 203 ? 21.266 3.562 -8.352 1 90.12 203 SER B C 1
ATOM 3790 O O . SER B 1 203 ? 22.344 3.346 -8.891 1 90.12 203 SER B O 1
ATOM 3792 N N . ARG B 1 204 ? 21.094 4.508 -7.457 1 86.62 204 ARG B N 1
ATOM 3793 C CA . ARG B 1 204 ? 22.203 5.312 -6.961 1 86.62 204 ARG B CA 1
ATOM 3794 C C . ARG B 1 204 ? 23.266 4.438 -6.305 1 86.62 204 ARG B C 1
ATOM 3796 O O . ARG B 1 204 ? 24.469 4.641 -6.512 1 86.62 204 ARG B O 1
ATOM 3803 N N . LEU B 1 205 ? 22.828 3.531 -5.555 1 86.56 205 LEU B N 1
ATOM 3804 C CA . LEU B 1 205 ? 23.734 2.6 -4.891 1 86.56 205 LEU B CA 1
ATOM 3805 C C . LEU B 1 205 ? 24.516 1.773 -5.906 1 86.56 205 LEU B C 1
ATOM 3807 O O . LEU B 1 205 ? 25.719 1.562 -5.754 1 86.56 205 LEU B O 1
ATOM 3811 N N . GLU B 1 206 ? 23.781 1.288 -6.812 1 86.31 206 GLU B N 1
ATOM 3812 C CA . GLU B 1 206 ? 24.422 0.508 -7.867 1 86.31 206 GLU B CA 1
ATOM 3813 C C . GLU B 1 206 ? 25.484 1.335 -8.602 1 86.31 206 GLU B C 1
ATOM 3815 O O . GLU B 1 206 ? 26.578 0.844 -8.883 1 86.31 206 GLU B O 1
ATOM 3820 N N . ASP B 1 207 ? 25.219 2.543 -8.945 1 83.44 207 ASP B N 1
ATOM 3821 C CA . ASP B 1 207 ? 26.141 3.451 -9.625 1 83.44 207 ASP B CA 1
ATOM 3822 C C . ASP B 1 207 ? 27.422 3.645 -8.812 1 83.44 207 ASP B C 1
ATOM 3824 O O . ASP B 1 207 ? 28.516 3.559 -9.352 1 83.44 207 ASP B O 1
ATOM 3828 N N . ILE B 1 208 ? 27.234 3.939 -7.602 1 83.19 208 ILE B N 1
ATOM 3829 C CA . ILE B 1 208 ? 28.359 4.184 -6.715 1 83.19 208 ILE B CA 1
ATOM 3830 C C . ILE B 1 208 ? 29.203 2.916 -6.594 1 83.19 208 ILE B C 1
ATOM 3832 O O . ILE B 1 208 ? 30.438 2.979 -6.613 1 83.19 208 ILE B O 1
ATOM 3836 N N . SER B 1 209 ? 28.516 1.814 -6.441 1 80.5 209 SER B N 1
ATOM 3837 C CA . SER B 1 209 ? 29.203 0.536 -6.352 1 80.5 209 SER B CA 1
ATOM 3838 C C . SER B 1 209 ? 30.047 0.271 -7.602 1 80.5 209 SER B C 1
ATOM 3840 O O . SER B 1 209 ? 31.172 -0.203 -7.512 1 80.5 209 SER B O 1
ATOM 3842 N N . ASN B 1 210 ? 29.516 0.549 -8.719 1 83.25 210 ASN B N 1
ATOM 3843 C CA . ASN B 1 210 ? 30.219 0.364 -9.984 1 83.25 210 ASN B CA 1
ATOM 3844 C C . ASN B 1 210 ? 31.422 1.297 -10.086 1 83.25 210 ASN B C 1
ATOM 3846 O O . ASN B 1 210 ? 32.469 0.904 -10.594 1 83.25 210 ASN B O 1
ATOM 3850 N N . LEU B 1 211 ? 31.219 2.508 -9.617 1 77.88 211 LEU B N 1
ATOM 3851 C CA . LEU B 1 211 ? 32.312 3.48 -9.625 1 77.88 211 LEU B CA 1
ATOM 3852 C C . LEU B 1 211 ? 33.438 3.027 -8.719 1 77.88 211 LEU B C 1
ATOM 3854 O O . LEU B 1 211 ? 34.625 3.17 -9.07 1 77.88 211 LEU B O 1
ATOM 3858 N N . ILE B 1 212 ? 33.094 2.553 -7.578 1 76.94 212 ILE B N 1
ATOM 3859 C CA . ILE B 1 212 ? 34.094 2.076 -6.625 1 76.94 212 ILE B CA 1
ATOM 3860 C C . ILE B 1 212 ? 34.844 0.885 -7.215 1 76.94 212 ILE B C 1
ATOM 3862 O O . ILE B 1 212 ? 36.062 0.776 -7.066 1 76.94 212 ILE B O 1
ATOM 3866 N N . LYS B 1 213 ? 34.094 -0.037 -7.777 1 75.75 213 LYS B N 1
ATOM 3867 C CA . LYS B 1 213 ? 34.719 -1.192 -8.422 1 75.75 213 LYS B CA 1
ATOM 3868 C C . LYS B 1 213 ? 35.719 -0.756 -9.477 1 75.75 213 LYS B C 1
ATOM 3870 O O . LYS B 1 213 ? 36.781 -1.368 -9.609 1 75.75 213 LYS B O 1
ATOM 3875 N N . LEU B 1 214 ? 35.406 0.221 -10.148 1 74.81 214 LEU B N 1
ATOM 3876 C CA . LEU B 1 214 ? 36.281 0.704 -11.227 1 74.81 214 LEU B CA 1
ATOM 3877 C C . LEU B 1 214 ? 37.469 1.459 -10.672 1 74.81 214 LEU B C 1
ATOM 3879 O O . LEU B 1 214 ? 38.594 1.294 -11.156 1 74.81 214 LEU B O 1
ATOM 3883 N N . LYS B 1 215 ? 37.25 2.346 -9.758 1 67.25 215 LYS B N 1
ATOM 3884 C CA . LYS B 1 215 ? 38.281 3.281 -9.344 1 67.25 215 LYS B CA 1
ATOM 3885 C C . LYS B 1 215 ? 39.031 2.758 -8.133 1 67.25 215 LYS B C 1
ATOM 3887 O O . LYS B 1 215 ? 40.219 3.062 -7.949 1 67.25 215 LYS B O 1
ATOM 3892 N N . ASN B 1 216 ? 38.438 2.281 -7.121 1 61.62 216 ASN B N 1
ATOM 3893 C CA . ASN B 1 216 ? 39.125 1.811 -5.91 1 61.62 216 ASN B CA 1
ATOM 3894 C C . ASN B 1 216 ? 38.594 0.44 -5.484 1 61.62 216 ASN B C 1
ATOM 3896 O O . ASN B 1 216 ? 37.875 0.326 -4.484 1 61.62 216 ASN B O 1
ATOM 3900 N N . PRO B 1 217 ? 38.875 -0.566 -6.352 1 58.66 217 PRO B N 1
ATOM 3901 C CA . PRO B 1 217 ? 38.375 -1.924 -6.078 1 58.66 217 PRO B CA 1
ATOM 3902 C C . PRO B 1 217 ? 38.594 -2.342 -4.625 1 58.66 217 PRO B C 1
ATOM 3904 O O . PRO B 1 217 ? 37.844 -3.174 -4.105 1 58.66 217 PRO B O 1
ATOM 3907 N N . SER B 1 218 ? 39.594 -1.674 -4.039 1 56.88 218 SER B N 1
ATOM 3908 C CA . SER B 1 218 ? 39.906 -2.049 -2.662 1 56.88 218 SER B CA 1
ATOM 3909 C C . SER B 1 218 ? 38.812 -1.595 -1.709 1 56.88 218 SER B C 1
ATOM 3911 O O . SER B 1 218 ? 38.562 -2.232 -0.683 1 56.88 218 SER B O 1
ATOM 3913 N N . LEU B 1 219 ? 38.25 -0.453 -1.982 1 54.72 219 LEU B N 1
ATOM 3914 C CA . LEU B 1 219 ? 37.188 0.076 -1.133 1 54.72 219 LEU B CA 1
ATOM 3915 C C . LEU B 1 219 ? 35.938 -0.799 -1.21 1 54.72 219 LEU B C 1
ATOM 3917 O O . LEU B 1 219 ? 35.219 -0.939 -0.224 1 54.72 219 LEU B O 1
ATOM 3921 N N . LEU B 1 220 ? 35.75 -1.354 -2.383 1 55.72 220 LEU B N 1
ATOM 3922 C CA . LEU B 1 220 ? 34.625 -2.271 -2.555 1 55.72 220 LEU B CA 1
ATOM 3923 C C . LEU B 1 220 ? 34.75 -3.438 -1.575 1 55.72 220 LEU B C 1
ATOM 3925 O O . LEU B 1 220 ? 33.719 -3.873 -1.02 1 55.72 220 LEU B O 1
ATOM 3929 N N . VAL B 1 221 ? 35.969 -3.896 -1.489 1 53.03 221 VAL B N 1
ATOM 3930 C CA . VAL B 1 221 ? 36.25 -5.012 -0.59 1 53.03 221 VAL B CA 1
ATOM 3931 C C . VAL B 1 221 ? 35.875 -4.629 0.839 1 53.03 221 VAL B C 1
ATOM 3933 O O . VAL B 1 221 ? 35.281 -5.43 1.573 1 53.03 221 VAL B O 1
ATOM 3936 N N . GLN B 1 222 ? 36.156 -3.432 1.135 1 51.88 222 GLN B N 1
ATOM 3937 C CA . GLN B 1 222 ? 35.844 -2.99 2.496 1 51.88 222 GLN B CA 1
ATOM 3938 C C . GLN B 1 222 ? 34.344 -2.822 2.715 1 51.88 222 GLN B C 1
ATOM 3940 O O . GLN B 1 222 ? 33.844 -3.168 3.777 1 51.88 222 GLN B O 1
ATOM 3945 N N . ILE B 1 223 ? 33.781 -2.396 1.673 1 57.25 223 ILE B N 1
ATOM 3946 C CA . ILE B 1 223 ? 32.312 -2.193 1.722 1 57.25 223 ILE B CA 1
ATOM 3947 C C . ILE B 1 223 ? 31.609 -3.543 1.787 1 57.25 223 ILE B C 1
ATOM 3949 O O . ILE B 1 223 ? 30.641 -3.709 2.535 1 57.25 223 ILE B O 1
ATOM 3953 N N . GLN B 1 224 ? 32.125 -4.453 0.884 1 52.62 224 GLN B N 1
ATOM 3954 C CA . GLN B 1 224 ? 31.578 -5.805 0.89 1 52.62 224 GLN B CA 1
ATOM 3955 C C . GLN B 1 224 ? 31.891 -6.512 2.207 1 52.62 224 GLN B C 1
ATOM 3957 O O . GLN B 1 224 ? 31.062 -7.289 2.701 1 52.62 224 GLN B O 1
ATOM 3962 N N . LYS B 1 225 ? 33.094 -6.422 2.684 1 48.16 225 LYS B N 1
ATOM 3963 C CA . LYS B 1 225 ? 33.5 -7.039 3.941 1 48.16 225 LYS B CA 1
ATOM 3964 C C . LYS B 1 225 ? 32.625 -6.539 5.102 1 48.16 225 LYS B C 1
ATOM 3966 O O . LYS B 1 225 ? 32.312 -7.305 6.008 1 48.16 225 LYS B O 1
ATOM 3971 N N . ASN B 1 226 ? 32.375 -5.336 5.07 1 47.09 226 ASN B N 1
ATOM 3972 C CA . ASN B 1 226 ? 31.5 -4.82 6.133 1 47.09 226 ASN B CA 1
ATOM 3973 C C . ASN B 1 226 ? 30.062 -5.316 5.988 1 47.09 226 ASN B C 1
ATOM 3975 O O . ASN B 1 226 ? 29.344 -5.414 6.973 1 47.09 226 ASN B O 1
ATOM 3979 N N . THR B 1 227 ? 29.688 -5.645 4.758 1 45.28 227 THR B N 1
ATOM 3980 C CA . THR B 1 227 ? 28.375 -6.246 4.566 1 45.28 227 THR B CA 1
ATOM 3981 C C . THR B 1 227 ? 28.391 -7.719 4.961 1 45.28 227 THR B C 1
ATOM 3983 O O . THR B 1 227 ? 27.422 -8.227 5.523 1 45.28 227 THR B O 1
ATOM 3986 N N . LEU B 1 228 ? 29.453 -8.602 4.496 1 39.66 228 LEU B N 1
ATOM 3987 C CA . LEU B 1 228 ? 29.594 -10.031 4.777 1 39.66 228 LEU B CA 1
ATOM 3988 C C . LEU B 1 228 ? 29.969 -10.258 6.234 1 39.66 228 LEU B C 1
ATOM 3990 O O . LEU B 1 228 ? 29.625 -11.297 6.812 1 39.66 228 LEU B O 1
ATOM 3994 N N . SER B 1 229 ? 30.953 -9.523 6.785 1 38.62 229 SER B N 1
ATOM 3995 C CA . SER B 1 229 ? 31.375 -9.812 8.148 1 38.62 229 SER B CA 1
ATOM 3996 C C . SER B 1 229 ? 30.203 -9.828 9.109 1 38.62 229 SER B C 1
ATOM 3998 O O . SER B 1 229 ? 30.312 -10.328 10.234 1 38.62 229 SER B O 1
ATOM 4000 N N . GLY B 1 230 ? 29.156 -9.172 8.797 1 34.62 230 GLY B N 1
ATOM 4001 C CA . GLY B 1 230 ? 28.031 -9.336 9.711 1 34.62 230 GLY B CA 1
ATOM 4002 C C . GLY B 1 230 ? 27.344 -10.68 9.578 1 34.62 230 GLY B C 1
ATOM 4003 O O . GLY B 1 230 ? 26.594 -11.094 10.469 1 34.62 230 GLY B O 1
ATOM 4004 N N . ASN B 1 231 ? 27.297 -11.266 8.352 1 34.03 231 ASN B N 1
ATOM 4005 C CA . ASN B 1 231 ? 26.531 -12.5 8.227 1 34.03 231 ASN B CA 1
ATOM 4006 C C . ASN B 1 231 ? 27.328 -13.703 8.734 1 34.03 231 ASN B C 1
ATOM 4008 O O . ASN B 1 231 ? 26.797 -14.82 8.781 1 34.03 231 ASN B O 1
ATOM 4012 N N . PHE B 1 232 ? 28.656 -13.734 8.516 1 30.75 232 PHE B N 1
ATOM 4013 C CA . PHE B 1 232 ? 29.297 -15.039 8.562 1 30.75 232 PHE B CA 1
ATOM 4014 C C . PHE B 1 232 ? 29.328 -15.586 9.984 1 30.75 232 PHE B C 1
ATOM 4016 O O . PHE B 1 232 ? 29.703 -16.734 10.203 1 30.75 232 PHE B O 1
ATOM 4023 N N . SER B 1 233 ? 29.469 -14.75 10.984 1 32.22 233 SER B N 1
ATOM 4024 C CA . SER B 1 233 ? 29.891 -15.398 12.219 1 32.22 233 SER B CA 1
ATOM 4025 C C . SER B 1 233 ? 28.844 -16.391 12.711 1 32.22 233 SER B C 1
ATOM 4027 O O . SER B 1 233 ? 28.984 -16.953 13.805 1 32.22 233 SER B O 1
ATOM 4029 N N . ALA B 1 234 ? 27.609 -16.281 12.234 1 28.44 234 ALA B N 1
ATOM 4030 C CA . ALA B 1 234 ? 26.734 -17.109 13.062 1 28.44 234 ALA B CA 1
ATOM 4031 C C . ALA B 1 234 ? 26.953 -18.594 12.766 1 28.44 234 ALA B C 1
ATOM 4033 O O . ALA B 1 234 ? 26.438 -19.453 13.484 1 28.44 234 ALA B O 1
ATOM 4034 N N . SER B 1 235 ? 27.406 -18.953 11.562 1 25.8 235 SER B N 1
ATOM 4035 C CA . SER B 1 235 ? 27.109 -20.344 11.234 1 25.8 235 SER B CA 1
ATOM 4036 C C . SER B 1 235 ? 28.031 -21.297 11.984 1 25.8 235 SER B C 1
ATOM 4038 O O . SER B 1 235 ? 27.766 -22.5 12.055 1 25.8 235 SER B O 1
ATOM 4040 N N . THR B 1 236 ? 29.266 -20.953 12.203 1 26.38 236 THR B N 1
ATOM 4041 C CA . THR B 1 236 ? 30.125 -22.109 12.391 1 26.38 236 THR B CA 1
ATOM 4042 C C . THR B 1 236 ? 29.875 -22.75 13.75 1 26.38 236 THR B C 1
ATOM 4044 O O . THR B 1 236 ? 30.578 -23.688 14.148 1 26.38 236 THR B O 1
ATOM 4047 N N . MET B 1 237 ? 29.219 -22.031 14.672 1 26.55 237 MET B N 1
ATOM 4048 C CA . MET B 1 237 ? 29.453 -22.625 15.984 1 26.55 237 MET B CA 1
ATOM 4049 C C . MET B 1 237 ? 28.688 -23.938 16.125 1 26.55 237 MET B C 1
ATOM 4051 O O . MET B 1 237 ? 27.656 -24 16.781 1 26.55 237 MET B O 1
ATOM 4055 N N . ARG B 1 238 ? 28.375 -24.656 14.969 1 24.17 238 ARG B N 1
ATOM 4056 C CA . ARG B 1 238 ? 27.562 -25.828 15.258 1 24.17 238 ARG B CA 1
ATOM 4057 C C . ARG B 1 238 ? 28.25 -26.703 16.312 1 24.17 238 ARG B C 1
ATOM 4059 O O . ARG B 1 238 ? 27.625 -27.094 17.297 1 24.17 238 ARG B O 1
ATOM 4066 N N . ASN B 1 239 ? 28.891 -27.812 15.883 1 22.55 239 ASN B N 1
ATOM 4067 C CA . ASN B 1 239 ? 28.75 -29.234 16.203 1 22.55 239 ASN B CA 1
ATOM 4068 C C . ASN B 1 239 ? 29.656 -29.641 17.375 1 22.55 239 ASN B C 1
ATOM 4070 O O . ASN B 1 239 ? 29.781 -30.828 17.672 1 22.55 239 ASN B O 1
ATOM 4074 N N . SER B 1 240 ? 30.594 -28.844 17.734 1 23.81 240 SER B N 1
ATOM 4075 C CA . SER B 1 240 ? 31.641 -29.641 18.359 1 23.81 240 SER B CA 1
ATOM 4076 C C . SER B 1 240 ? 31.234 -30.125 19.734 1 23.81 240 SER B C 1
ATOM 4078 O O . SER B 1 240 ? 32.062 -30.656 20.5 1 23.81 240 SER B O 1
ATOM 4080 N N . ALA B 1 241 ? 30.062 -29.672 20.219 1 21.69 241 ALA B N 1
ATOM 4081 C CA . ALA B 1 241 ? 30.109 -29.766 21.688 1 21.69 241 ALA B CA 1
ATOM 4082 C C . ALA B 1 241 ? 30.062 -31.203 22.156 1 21.69 241 ALA B C 1
ATOM 4084 O O . ALA B 1 241 ? 30.062 -31.484 23.359 1 21.69 241 ALA B O 1
ATOM 4085 N N . ASN B 1 242 ? 29.484 -32.125 21.359 1 21.5 242 ASN B N 1
ATOM 4086 C CA . ASN B 1 242 ? 28.984 -33.281 22.109 1 21.5 242 ASN B CA 1
ATOM 4087 C C . ASN B 1 242 ? 30.125 -34.156 22.641 1 21.5 242 ASN B C 1
ATOM 4089 O O . ASN B 1 242 ? 29.922 -35.344 22.906 1 21.5 242 ASN B O 1
ATOM 4093 N N . GLN B 1 243 ? 31.344 -33.844 22.516 1 21.44 243 GLN B N 1
ATOM 4094 C CA . GLN B 1 243 ? 32.25 -34.938 22.828 1 21.44 243 GLN B CA 1
ATOM 4095 C C . GLN B 1 243 ? 32.25 -35.219 24.328 1 21.44 243 GLN B C 1
ATOM 4097 O O . GLN B 1 243 ? 33.25 -34.969 25.016 1 21.44 243 GLN B O 1
ATOM 4102 N N . SER B 1 244 ? 31.156 -34.844 25.109 1 20.66 244 SER B N 1
ATOM 4103 C CA . SER B 1 244 ? 31.531 -35 26.516 1 20.66 244 SER B CA 1
ATOM 4104 C C . SER B 1 244 ? 31.984 -36.406 26.812 1 20.66 244 SER B C 1
ATOM 4106 O O . SER B 1 244 ? 31.625 -37.344 26.094 1 20.66 244 SER B O 1
ATOM 4108 N N . LYS B 1 245 ? 32.531 -36.688 28.203 1 20.94 245 LYS B N 1
ATOM 4109 C CA . LYS B 1 245 ? 33.469 -37.344 29.109 1 20.94 245 LYS B CA 1
ATOM 4110 C C . LYS B 1 245 ? 32.938 -38.656 29.641 1 20.94 245 LYS B C 1
ATOM 4112 O O . LYS B 1 245 ? 31.891 -38.688 30.297 1 20.94 245 LYS B O 1
ATOM 4117 N N . TYR B 1 246 ? 32.969 -39.781 28.984 1 20.08 246 TYR B N 1
ATOM 4118 C CA . TYR B 1 246 ? 32.812 -41.156 29.484 1 20.08 246 TYR B CA 1
ATOM 4119 C C . TYR B 1 246 ? 33.656 -41.406 30.70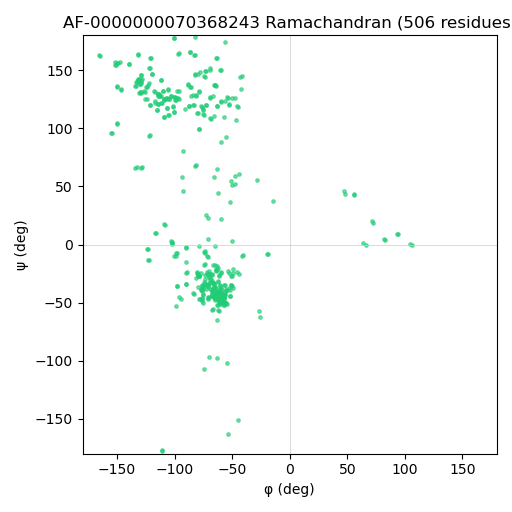3 1 20.08 246 TYR B C 1
ATOM 4121 O O . TYR B 1 246 ? 34.875 -41.562 30.594 1 20.08 246 TYR B O 1
ATOM 4129 N N . ASN B 1 247 ? 33.469 -40.594 31.875 1 19.08 247 ASN B N 1
ATOM 4130 C CA . ASN B 1 247 ? 34.375 -40.938 32.969 1 19.08 247 ASN B CA 1
ATOM 4131 C C . ASN B 1 247 ? 34.062 -42.344 33.5 1 19.08 247 ASN B C 1
ATOM 4133 O O . ASN B 1 247 ? 32.969 -42.594 34 1 19.08 247 ASN B O 1
ATOM 4137 N N . PRO B 1 248 ? 34.875 -43.438 33.344 1 20.66 248 PRO B N 1
ATOM 4138 C CA . PRO B 1 248 ? 34.969 -44.844 33.719 1 20.66 248 PRO B CA 1
ATOM 4139 C C . PRO B 1 248 ? 35.062 -45.031 35.219 1 20.66 248 PRO B C 1
ATOM 4141 O O . PRO B 1 248 ? 34.969 -46.188 35.719 1 20.66 248 PRO B O 1
ATOM 4144 N N . ASN B 1 249 ? 35.469 -44.031 36.125 1 18.69 249 ASN B N 1
ATOM 4145 C CA . ASN B 1 249 ? 36.406 -44.531 37.125 1 18.69 249 ASN B CA 1
ATOM 4146 C C . ASN B 1 249 ? 35.719 -45.469 38.125 1 18.69 249 ASN B C 1
ATOM 4148 O O . ASN B 1 249 ? 36.219 -46.562 38.406 1 18.69 249 ASN B O 1
ATOM 4152 N N . ASN B 1 250 ? 35.281 -44.938 39.344 1 19.36 250 ASN B N 1
ATOM 4153 C CA . ASN B 1 250 ? 35.875 -45.344 40.625 1 19.36 250 ASN B CA 1
ATOM 4154 C C . ASN B 1 250 ? 35.125 -46.531 41.219 1 19.36 250 ASN B C 1
ATOM 4156 O O . ASN B 1 250 ? 33.906 -46.531 41.312 1 19.36 250 ASN B O 1
ATOM 4160 N N . SER B 1 251 ? 35.75 -47.75 41.406 1 20.2 251 SER B N 1
ATOM 4161 C CA . SER B 1 251 ? 35.781 -49.094 41.938 1 20.2 251 SER B CA 1
ATOM 4162 C C . SER B 1 251 ? 35.406 -49.125 43.438 1 20.2 251 SER B C 1
ATOM 4164 O O . SER B 1 251 ? 35.406 -50.188 44.062 1 20.2 251 SER B O 1
ATOM 4166 N N . ARG B 1 252 ? 35.594 -48 44.156 1 20.03 252 ARG B N 1
ATOM 4167 C CA . ARG B 1 252 ? 36.125 -48.344 45.469 1 20.03 252 ARG B CA 1
ATOM 4168 C C . ARG B 1 252 ? 35.156 -49.188 46.281 1 20.03 252 ARG B C 1
ATOM 4170 O O . ARG B 1 252 ? 35.531 -50.219 46.812 1 20.03 252 ARG B O 1
ATOM 4177 N N . PHE B 1 253 ? 34.312 -48.531 47.25 1 20.05 253 PHE B N 1
ATOM 4178 C CA . PHE B 1 253 ? 34.438 -48.781 48.688 1 20.05 253 PHE B CA 1
ATOM 4179 C C . PHE B 1 253 ? 33.469 -49.875 49.156 1 20.05 253 PHE B C 1
ATOM 4181 O O . PHE B 1 253 ? 32.25 -49.625 49.281 1 20.05 253 PHE B O 1
ATOM 4188 N N . LEU B 1 254 ? 33.469 -51.125 48.656 1 20.05 254 LEU B N 1
ATOM 4189 C CA . LEU B 1 254 ? 32.938 -52.344 49.25 1 20.05 254 LEU B CA 1
ATOM 4190 C C . LEU B 1 254 ? 33.438 -52.531 50.688 1 20.05 254 LEU B C 1
ATOM 4192 O O . LEU B 1 254 ? 33.094 -53.531 51.344 1 20.05 254 LEU B O 1
ATOM 4196 N N . LYS B 1 255 ? 34.25 -51.625 51.406 1 19.48 255 LYS B N 1
ATOM 4197 C CA . LYS B 1 255 ? 34.344 -52.156 52.75 1 19.48 255 LYS B CA 1
ATOM 4198 C C . LYS B 1 255 ? 33.031 -51.938 53.5 1 19.48 255 LYS B C 1
ATOM 4200 O O . LYS B 1 255 ? 32.406 -50.875 53.406 1 19.48 255 LYS B O 1
#

pLDDT: mean 77.16, std 26.06, range [18.69, 98.75]

Organism: Tetrahymena thermophila (strain SB210) (NCBI:txid312017)

Nearest PDB structures (foldseek):
  4ttz-assembly2_B  TM=8.817E-01  e=3.825E-12  Chlamydomonas reinhardtii
  4ckn-assembly1_B  TM=7.901E-01  e=3.214E-12  Leishmania major
  4ckp-assembly1_B  TM=7.673E-01  e=1.603E-12  Leishmania major
  4ckn-assembly1_A  TM=7.941E-01  e=8.611E-12  Leishmania major
  4ckm-assembly1_A-2  TM=8.327E-01  e=2.089E-10  Leishmania major

Foldseek 3Di:
DVVVVVVLVVVLVVLVVVLVVLVVVQPVCPPNKDWDDWAWFWAFEWEQEPNHTDPDGTDTATKIKTKIKHQDPPPPVVRPCQAIKIKIWIAHPVDLLFIKMDIDHNVNVVVQCVVLVNPDHSSCVVVVVNVLRVCRRPPVVQKHKYWYAYPPFKIKIWIWGDDPVDIHTRGIDIIGRDDPVVSVSNSVSVVVSVVSVVVNVVSVVVVVLVVCCVPPVPVNVVVVCVVCVVPPPPPDPPCPDDPPDPPPDDDDDDD/DVVVVVVLVVVLVVLVVVLVVLVVVQPVCPPNKDWDDWAWFWAWEWEQEPNHTDPDGTDTATKIKTKIKHQDPPCPVVRPCQAIKIKIWIAHPVDLLFIKMDIDHNVNVVVQCVVLVNPDHSSCVVVVVNVLRVCRRPPVVFKHKYWYAYPPFKIKIWIWGDDPVDIDTRGIDIIGRDDPVVSVSNSVSVVVSVVSVVVNVVSVVVVVLVVCCVPPVVVNVVVVCVVVVVPPPPPPPPDDPPPDDPPPDDPDDPD

InterPro domains:
  IPR032396 Spindle assembly abnormal protein 6, N-terminal [PF16531] (36-175)
  IPR038558 SAS-6, N-terminal domain superfamily [G3DSA:2.170.210.20] (33-225)

Solvent-accessible surface area (backbone atoms only — not comparable to full-atom values): 28240 Å² total; per-residue (Å²): 122,68,66,64,53,54,54,51,54,54,48,48,55,50,36,54,55,41,44,66,51,47,61,72,61,41,70,80,40,55,92,61,28,42,79,80,43,79,46,71,31,56,30,31,37,34,53,30,51,92,90,32,71,42,90,59,74,58,44,81,39,69,30,38,39,36,35,27,38,27,76,47,83,77,68,53,88,79,70,57,58,60,52,36,35,39,35,38,38,40,35,31,88,89,40,68,79,45,38,32,36,36,77,40,36,53,75,56,39,54,54,46,34,61,76,47,68,52,86,73,53,74,72,49,42,64,62,51,50,54,49,52,52,48,38,22,51,76,36,53,84,43,19,39,34,39,36,39,34,40,72,96,40,40,28,38,38,35,35,31,36,53,47,98,88,47,79,40,76,63,43,68,47,68,32,36,46,56,54,68,68,58,40,51,50,48,42,52,48,52,47,49,50,50,51,43,49,34,53,42,50,46,50,52,39,52,52,51,52,52,48,31,50,71,73,39,48,66,56,40,50,53,55,48,44,65,60,48,65,71,65,57,78,68,66,72,82,66,83,77,69,82,75,78,77,85,77,79,67,87,85,80,77,94,135,121,67,67,64,53,53,54,51,53,53,50,48,55,50,36,53,56,40,47,66,51,45,62,74,60,43,72,80,41,54,92,63,28,42,80,79,41,80,46,70,31,55,30,31,38,33,52,30,51,92,88,33,71,41,89,63,74,58,45,82,40,68,29,36,40,34,35,27,38,27,76,48,84,76,67,52,89,83,61,58,58,61,53,36,36,39,35,39,37,40,35,33,88,88,40,68,79,46,42,35,36,35,76,41,36,51,73,56,40,53,55,46,32,62,75,48,68,52,86,74,53,75,72,50,43,64,62,50,51,55,50,52,52,48,38,21,51,77,36,55,85,44,20,38,34,39,37,40,35,39,72,95,40,40,29,37,37,36,36,30,36,52,47,98,86,46,79,41,77,62,41,69,46,69,33,35,47,54,54,67,69,58,40,50,50,49,42,52,48,52,47,50,49,50,51,44,49,33,54,41,49,48,51,52,40,51,52,52,50,53,48,30,52,72,72,39,48,68,55,40,50,52,54,47,43,63,59,46,65,68,62,56,73,71,65,73,77,64,75,77,73,73,74,74,81,84,78,82,74,90,81,70,86,81,120